Protein AF-0000000083321671 (afdb_homodimer)

Solvent-accessible surface area (backbone atoms only — not comparable to full-atom values): 25432 Å² total; per-residue (Å²): 131,77,70,49,72,30,54,60,51,41,52,49,52,50,51,37,56,76,64,61,69,47,64,90,47,33,54,75,53,66,66,59,47,12,61,73,71,69,48,51,63,68,42,40,50,49,27,53,49,52,37,32,65,68,39,46,28,47,57,25,72,97,76,46,41,28,51,31,53,56,49,72,71,56,67,44,32,57,38,80,56,71,73,37,66,36,60,80,61,13,43,64,53,92,95,54,49,78,48,52,43,70,73,45,77,48,77,44,74,52,50,71,66,51,20,62,65,49,70,48,58,87,86,40,46,24,37,43,37,30,35,39,31,21,48,63,90,44,45,40,36,42,36,37,38,38,32,48,33,88,80,47,73,81,71,46,73,74,55,56,45,47,54,60,52,58,48,37,33,74,75,65,72,39,38,37,25,34,36,41,35,37,39,35,40,39,55,42,47,74,66,48,24,66,68,46,70,40,55,73,43,40,30,28,27,34,43,34,38,41,34,18,32,71,54,38,47,56,48,31,44,39,41,35,42,25,34,27,94,71,34,37,42,66,48,58,49,69,62,68,81,123,132,77,70,49,70,30,56,60,50,41,54,50,52,51,51,37,56,76,64,60,68,46,64,89,47,33,54,75,54,65,67,59,46,13,61,73,70,70,46,51,64,66,42,42,49,49,28,52,49,51,37,33,65,70,40,44,30,45,57,26,71,97,77,46,41,29,52,30,55,55,50,73,71,55,68,44,32,56,39,81,58,71,73,40,67,37,60,79,61,13,42,64,54,93,96,53,48,77,48,52,44,70,72,44,77,48,77,42,74,51,50,74,68,51,20,61,63,47,69,48,57,86,85,41,46,22,36,42,38,30,37,38,32,22,50,62,89,43,46,42,36,41,37,38,37,37,32,48,33,89,80,47,73,79,71,45,73,76,56,57,45,47,56,60,54,58,48,36,34,74,75,65,73,40,37,38,25,34,36,42,34,38,38,36,39,40,55,43,48,73,64,47,24,66,68,46,69,40,56,74,42,41,29,26,27,34,43,35,36,40,34,17,32,72,56,38,47,56,49,33,45,37,41,35,44,26,34,26,93,68,35,36,41,66,49,60,50,71,63,68,82,122

pLDDT: mean 91.24, std 9.6, range [34.22, 98.94]

Secondary structure (DSSP, 8-state):
----HHHHHHHHHHHHHHTT-SGGGBPPPHHHHHHHHT--HHHHHHHHHHHHHTTSEEEETTTEEEE-HHHHH---SB---SS---HHHHB--TT--EEEEEEEEEEEE--HHHHHHHT--TT-EEEEEEEEEEETTEEEEEEEEEEETTT-TT--HHHHTS-HHHHHHHHH---EEEEEEEEEEE---HHHHHHHT--TT--EEEEEEEEEETTS-EEEEEEEEEEGGG--EEEEEE----/----HHHHHHHHHHHHHHTT-SGGGBPPPHHHHHHHHT--HHHHHHHHHHHHHTTSEEEETTTEEEE-HHHHH---SB---SS---HHHHB--TT--EEEEEEEEEEEE--HHHHHHHT--TT-EEEEEEEEEEETTEEEEEEEEEEETTT-TT--HHHHTS-HHHHHHHHH---EEEEEEEEEEEPPPHHHHHHHT--TT--EEEEEEEEEETTS-EEEEEEEEEEGGG-EEEEEEE----

Foldseek 3Di:
DCPPLLVVLLVVVLVCVLVVVDPPQFDDALVVSCVVSVHDSVSSVVSLVVCVQVVQWDADPPPHIGGRVCVNVQVAQQQPPDQANFCQPGGDDPPWDKWKDWDDKDKDQDDPVRCVQQVHDNPWIWIWTWMWMDGHNATWKIKIKIFTCVLPVPDDPVCVRDTPQVVCCVPVVKHFHDWDKDKDKDQDDPVCCVRRVDDRRFIWIKIWTWIAIPVGRTGMTMIMTGGPVNDRDDDDDDPPPD/DCPPLLVVLLVVVLVCVLVVVDPPQFDDALVVSCVVSVHDSVSSVVSLVVCVQVVQWDADPPPHIGGRVCVNVFVAQQQPPDQANFCQPGGDDPPWDKWKDWDDKDKDQDDPVRCVQQVHDNPWIWIWTWMWMDGHPATWKIKIKTFTCVLPVPDDPVCVRDTPQVVCCVPVVKHWHDWDKDKDKDQADPVCCVRRVDDRRFIWIKIWTWIAIPVGRTGMTMIMTGGPVNDRDDDDDDPPPD

Structure (mmCIF, N/CA/C/O backbone):
data_AF-0000000083321671-model_v1
#
loop_
_entity.id
_entity.type
_entity.pdbx_description
1 polymer 'GntR family transcriptional regulator'
#
loop_
_atom_site.group_PDB
_atom_site.id
_atom_site.type_symbol
_atom_site.label_atom_id
_atom_site.label_alt_id
_atom_site.label_comp_id
_atom_site.label_asym_id
_atom_site.label_entity_id
_atom_site.label_seq_id
_atom_site.pdbx_PDB_ins_code
_atom_site.Cartn_x
_atom_site.Cartn_y
_atom_site.Cartn_z
_atom_site.occupancy
_atom_site.B_iso_or_equiv
_atom_site.auth_seq_id
_atom_site.auth_comp_id
_atom_site.auth_asym_id
_atom_site.auth_atom_id
_atom_site.pdbx_PDB_model_num
ATOM 1 N N . MET A 1 1 ? 21.922 20.375 -9.547 1 34.25 1 MET A N 1
ATOM 2 C CA . MET A 1 1 ? 22.422 19.984 -10.867 1 34.25 1 MET A CA 1
ATOM 3 C C . MET A 1 1 ? 22.359 18.469 -11.055 1 34.25 1 MET A C 1
ATOM 5 O O . MET A 1 1 ? 22.484 17.984 -12.172 1 34.25 1 MET A O 1
ATOM 9 N N . THR A 1 2 ? 22.906 17.75 -10.039 1 40.88 2 THR A N 1
ATOM 10 C CA . THR A 1 2 ? 23.062 16.297 -10.07 1 40.88 2 THR A CA 1
ATOM 11 C C . THR A 1 2 ? 21.703 15.609 -10.172 1 40.88 2 THR A C 1
ATOM 13 O O . THR A 1 2 ? 21.141 15.172 -9.164 1 40.88 2 THR A O 1
ATOM 16 N N . ASP A 1 3 ? 20.797 16.312 -10.57 1 51.22 3 ASP A N 1
ATOM 17 C CA . ASP A 1 3 ? 19.562 15.602 -10.883 1 51.22 3 ASP A CA 1
ATOM 18 C C . ASP A 1 3 ? 19.844 14.242 -11.523 1 51.22 3 ASP A C 1
ATOM 20 O O . ASP A 1 3 ? 20.453 14.172 -12.594 1 51.22 3 ASP A O 1
ATOM 24 N N . LEU A 1 4 ? 20.031 13.258 -10.664 1 68 4 LEU A N 1
ATOM 25 C CA . LEU A 1 4 ? 20.891 12.094 -10.805 1 68 4 LEU A CA 1
ATOM 26 C C . LEU A 1 4 ? 20.594 11.344 -12.094 1 68 4 LEU A C 1
ATOM 28 O O . LEU A 1 4 ? 19.438 11.234 -12.492 1 68 4 LEU A O 1
ATOM 32 N N . VAL A 1 5 ? 21.531 11.469 -13.031 1 79.56 5 VAL A N 1
ATOM 33 C CA . VAL A 1 5 ? 21.594 10.781 -14.312 1 79.56 5 VAL A CA 1
ATOM 34 C C . VAL A 1 5 ? 20.656 9.578 -14.297 1 79.56 5 VAL A C 1
ATOM 36 O O . VAL A 1 5 ? 19.969 9.297 -15.289 1 79.56 5 VAL A O 1
ATOM 39 N N . TYR A 1 6 ? 20.438 9.156 -13.188 1 85.69 6 TYR A N 1
ATOM 40 C CA . TYR A 1 6 ? 19.609 7.957 -13.125 1 85.69 6 TYR A CA 1
ATOM 41 C C . TYR A 1 6 ? 18.125 8.305 -13.25 1 85.69 6 TYR A C 1
ATOM 43 O O . TYR A 1 6 ? 17.328 7.508 -13.742 1 85.69 6 TYR A O 1
ATOM 51 N N . ARG A 1 7 ? 17.688 9.477 -12.93 1 84.38 7 ARG A N 1
ATOM 52 C CA . ARG A 1 7 ? 16.281 9.867 -13.031 1 84.38 7 ARG A CA 1
ATOM 53 C C . ARG A 1 7 ? 15.859 10.031 -14.484 1 84.38 7 ARG A C 1
ATOM 55 O O . ARG A 1 7 ? 14.75 9.648 -14.859 1 84.38 7 ARG A O 1
ATOM 62 N N . SER A 1 8 ? 16.766 10.672 -15.188 1 87.31 8 SER A N 1
ATOM 63 C CA . SER A 1 8 ? 16.469 10.812 -16.609 1 87.31 8 SER A CA 1
ATOM 64 C C . SER A 1 8 ? 16.375 9.453 -17.297 1 87.31 8 SER A C 1
ATOM 66 O O . SER A 1 8 ? 15.523 9.242 -18.156 1 87.31 8 SER A O 1
ATOM 68 N N . VAL A 1 9 ? 17.25 8.633 -16.953 1 92.56 9 VAL A N 1
ATOM 69 C CA . VAL A 1 9 ? 17.25 7.281 -17.5 1 92.56 9 VAL A CA 1
ATOM 70 C C . VAL A 1 9 ? 15.938 6.582 -17.125 1 92.56 9 VAL A C 1
ATOM 72 O O . VAL A 1 9 ? 15.289 5.984 -17.984 1 92.56 9 VAL A O 1
ATOM 75 N N . MET A 1 10 ? 15.555 6.695 -15.891 1 90.56 10 MET A N 1
ATOM 76 C CA . MET A 1 10 ? 14.32 6.066 -15.422 1 90.56 10 MET A CA 1
ATOM 77 C C . MET A 1 10 ? 13.117 6.57 -16.219 1 90.56 10 MET A C 1
ATOM 79 O O . MET A 1 10 ? 12.266 5.785 -16.625 1 90.56 10 MET A O 1
ATOM 83 N N . ARG A 1 11 ? 13.062 7.848 -16.406 1 88.62 11 ARG A N 1
ATOM 84 C CA . ARG A 1 11 ? 11.945 8.453 -17.141 1 88.62 11 ARG A CA 1
ATOM 85 C C . ARG A 1 11 ? 11.867 7.918 -18.562 1 88.62 11 ARG A C 1
ATOM 87 O O . ARG A 1 11 ? 10.781 7.594 -19.047 1 88.62 11 ARG A O 1
ATOM 94 N N . ASP A 1 12 ? 12.984 7.844 -19.141 1 93.56 12 ASP A N 1
ATOM 95 C CA . ASP A 1 12 ? 13.016 7.359 -20.516 1 93.56 12 ASP A CA 1
ATOM 96 C C . ASP A 1 12 ? 12.617 5.891 -20.594 1 93.56 12 ASP A C 1
ATOM 98 O O . ASP A 1 12 ? 11.844 5.496 -21.469 1 93.56 12 ASP A O 1
ATOM 102 N N . ILE A 1 13 ? 13.086 5.125 -19.781 1 94.19 13 ILE A N 1
ATOM 103 C CA . ILE A 1 13 ? 12.758 3.703 -19.766 1 94.19 13 ILE A CA 1
ATOM 104 C C . ILE A 1 13 ? 11.258 3.521 -19.531 1 94.19 13 ILE A C 1
ATOM 106 O O . ILE A 1 13 ? 10.609 2.723 -20.219 1 94.19 13 ILE A O 1
ATOM 110 N N . LYS A 1 14 ? 10.734 4.277 -18.609 1 90.31 14 LYS A N 1
ATOM 111 C CA . LYS A 1 14 ? 9.305 4.207 -18.328 1 90.31 14 LYS A CA 1
ATOM 112 C C . LYS A 1 14 ? 8.484 4.543 -19.562 1 90.31 14 LYS A C 1
ATOM 114 O O . LYS A 1 14 ? 7.508 3.861 -19.875 1 90.31 14 LYS A O 1
ATOM 119 N N . GLN A 1 15 ? 8.898 5.527 -20.234 1 91.06 15 GLN A N 1
ATOM 120 C CA . GLN A 1 15 ? 8.203 5.93 -21.438 1 91.06 15 GLN A CA 1
ATOM 121 C C . GLN A 1 15 ? 8.273 4.836 -22.5 1 91.06 15 GLN A C 1
ATOM 123 O O . GLN A 1 15 ? 7.277 4.543 -23.172 1 91.06 15 GLN A O 1
ATOM 128 N N . LYS A 1 16 ? 9.375 4.273 -22.641 1 94.44 16 LYS A N 1
ATOM 129 C CA . LYS A 1 16 ? 9.555 3.209 -23.625 1 94.44 16 LYS A CA 1
ATOM 130 C C . LYS A 1 16 ? 8.719 1.983 -23.25 1 94.44 16 LYS A C 1
ATOM 132 O O . LYS A 1 16 ? 8.188 1.301 -24.141 1 94.44 16 LYS A O 1
ATOM 137 N N . ILE A 1 17 ? 8.617 1.73 -22 1 92.69 17 ILE A N 1
ATOM 138 C CA . ILE A 1 17 ? 7.785 0.631 -21.516 1 92.69 17 ILE A CA 1
ATOM 139 C C . ILE A 1 17 ? 6.328 0.902 -21.875 1 92.69 17 ILE A C 1
ATOM 141 O O . ILE A 1 17 ? 5.645 0.033 -22.422 1 92.69 17 ILE A O 1
ATOM 145 N N . LEU A 1 18 ? 5.898 2.098 -21.641 1 87.31 18 LEU A N 1
ATOM 146 C CA . LEU A 1 18 ? 4.508 2.469 -21.891 1 87.31 18 LEU A CA 1
ATOM 147 C C . LEU A 1 18 ? 4.199 2.473 -23.375 1 87.31 18 LEU A C 1
ATOM 149 O O . LEU A 1 18 ? 3.064 2.215 -23.781 1 87.31 18 LEU A O 1
ATOM 153 N N . AS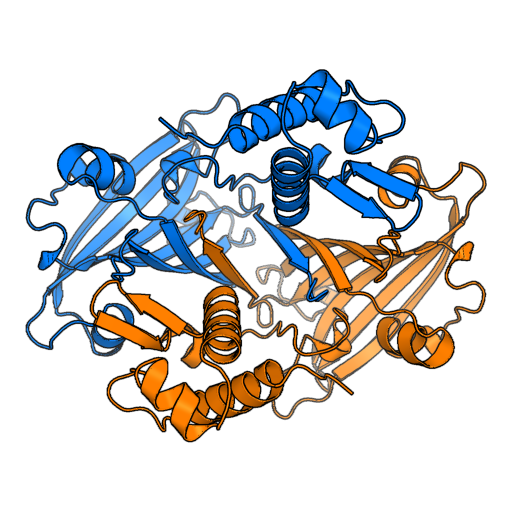N A 1 19 ? 5.258 2.697 -24.125 1 91.31 19 ASN A N 1
ATOM 154 C CA . ASN A 1 19 ? 5.109 2.711 -25.578 1 91.31 19 ASN A CA 1
ATOM 155 C C . ASN A 1 19 ? 5.301 1.319 -26.172 1 91.31 19 ASN A C 1
ATOM 157 O O . ASN A 1 19 ? 5.371 1.167 -27.391 1 91.31 19 ASN A O 1
ATOM 161 N N . ASN A 1 20 ? 5.477 0.385 -25.344 1 90.5 20 ASN A N 1
ATOM 162 C CA . ASN A 1 20 ? 5.648 -0.999 -25.766 1 90.5 20 ASN A CA 1
ATOM 163 C C . ASN A 1 20 ? 6.855 -1.152 -26.688 1 90.5 20 ASN A C 1
ATOM 165 O O . ASN A 1 20 ? 6.773 -1.839 -27.703 1 90.5 20 ASN A O 1
ATOM 169 N N . GLU A 1 21 ? 7.879 -0.542 -26.359 1 93.06 21 GLU A N 1
ATOM 170 C CA . GLU A 1 21 ? 9.055 -0.542 -27.219 1 93.06 21 GLU A CA 1
ATOM 171 C C . GLU A 1 21 ? 9.961 -1.735 -26.922 1 93.06 21 GLU A C 1
ATOM 173 O O . GLU A 1 21 ? 10.914 -1.992 -27.656 1 93.06 21 GLU A O 1
ATOM 178 N N . TYR A 1 22 ? 9.719 -2.432 -25.906 1 93.44 22 TYR A N 1
ATOM 179 C CA . TYR A 1 22 ? 10.523 -3.598 -25.562 1 93.44 22 TYR A CA 1
ATOM 180 C C . TYR A 1 22 ? 9.812 -4.887 -25.953 1 93.44 22 TYR A C 1
ATOM 182 O O . TYR A 1 22 ? 8.625 -5.062 -25.672 1 93.44 22 TYR A O 1
ATOM 190 N N . GLU A 1 23 ? 10.617 -5.742 -26.531 1 89.38 23 GLU A N 1
ATOM 191 C CA . GLU A 1 23 ? 10.055 -7.023 -26.953 1 89.38 23 GLU A CA 1
ATOM 192 C C . GLU A 1 23 ? 9.977 -8.008 -25.797 1 89.38 23 GLU A C 1
ATOM 194 O O . GLU A 1 23 ? 10.844 -8.016 -24.922 1 89.38 23 GLU A O 1
ATOM 199 N N . ASP A 1 24 ? 8.977 -8.789 -25.812 1 87.31 24 ASP A N 1
ATOM 200 C CA . ASP A 1 24 ? 8.797 -9.914 -24.906 1 87.31 24 ASP A CA 1
ATOM 201 C C . ASP A 1 24 ? 8.797 -9.453 -23.453 1 87.31 24 ASP A C 1
ATOM 203 O O . ASP A 1 24 ? 9.273 -10.164 -22.562 1 87.31 24 ASP A O 1
ATOM 207 N N . MET A 1 25 ? 8.406 -8.203 -23.266 1 89.44 25 MET A N 1
ATOM 208 C CA . MET A 1 25 ? 8.32 -7.625 -21.922 1 89.44 25 MET A CA 1
ATOM 209 C C . MET A 1 25 ? 9.664 -7.688 -21.219 1 89.44 25 MET A C 1
ATOM 211 O O . MET A 1 25 ? 9.727 -7.887 -20 1 89.44 25 MET A O 1
ATOM 215 N N . ARG A 1 26 ? 10.688 -7.605 -22.031 1 94.31 26 ARG A N 1
ATOM 216 C CA . ARG A 1 26 ? 12.023 -7.766 -21.469 1 94.31 26 ARG A CA 1
ATOM 217 C C . ARG A 1 26 ? 12.898 -6.562 -21.812 1 94.31 26 ARG A C 1
ATOM 219 O O . ARG A 1 26 ? 12.922 -6.098 -22.953 1 94.31 26 ARG A O 1
ATOM 226 N N . LEU A 1 27 ? 13.555 -6.082 -20.781 1 96.19 27 LEU A N 1
ATOM 227 C CA . LEU A 1 27 ? 14.531 -5.02 -21 1 96.19 27 LEU A CA 1
ATOM 228 C C . LEU A 1 27 ? 15.867 -5.594 -21.453 1 96.19 27 LEU A C 1
ATOM 230 O O . LEU A 1 27 ? 16.219 -6.727 -21.109 1 96.19 27 LEU A O 1
ATOM 234 N N . PRO A 1 28 ? 16.672 -4.781 -22.188 1 96.19 28 PRO A N 1
ATOM 235 C CA . PRO A 1 28 ? 18.062 -5.168 -22.406 1 96.19 28 PRO A CA 1
ATOM 236 C C . PRO A 1 28 ? 18.844 -5.312 -21.109 1 96.19 28 PRO A C 1
ATOM 238 O O . PRO A 1 28 ? 18.406 -4.828 -20.062 1 96.19 28 PRO A O 1
ATOM 241 N N . ASP A 1 29 ? 19.938 -6.023 -21.219 1 94.75 29 ASP A N 1
ATOM 242 C CA . ASP A 1 29 ? 20.75 -6.207 -20.016 1 94.75 29 ASP A CA 1
ATOM 243 C C . ASP A 1 29 ? 21.344 -4.883 -19.547 1 94.75 29 ASP A C 1
ATOM 245 O O . ASP A 1 29 ? 21.422 -3.922 -20.312 1 94.75 29 ASP A O 1
ATOM 249 N N . GLU A 1 30 ? 21.75 -4.875 -18.281 1 94.25 30 GLU A N 1
ATOM 250 C CA . GLU A 1 30 ? 22.203 -3.666 -17.625 1 94.25 30 GLU A CA 1
ATOM 251 C C . GLU A 1 30 ? 23.391 -3.043 -18.359 1 94.25 30 GLU A C 1
ATOM 253 O O . GLU A 1 30 ? 23.469 -1.819 -18.5 1 94.25 30 GLU A O 1
ATOM 258 N N . ARG A 1 31 ? 24.312 -3.875 -18.906 1 94.88 31 ARG A N 1
ATOM 259 C CA . ARG A 1 31 ? 25.469 -3.377 -19.625 1 94.88 31 ARG A CA 1
ATOM 260 C C . ARG A 1 31 ? 25.047 -2.678 -20.922 1 94.88 31 ARG A C 1
ATOM 262 O O . ARG A 1 31 ? 25.516 -1.571 -21.203 1 94.88 31 ARG A O 1
ATOM 269 N N . SER A 1 32 ? 24.219 -3.342 -21.625 1 96.69 32 SER A N 1
ATOM 270 C CA . SER A 1 32 ? 23.719 -2.768 -22.875 1 96.69 32 SER A CA 1
ATOM 271 C C . SER A 1 32 ? 23 -1.448 -22.625 1 96.69 32 SER A C 1
ATOM 273 O O . SER A 1 32 ? 23.172 -0.489 -23.375 1 96.69 32 SER A O 1
ATOM 275 N N . LEU A 1 33 ? 22.219 -1.36 -21.578 1 96.38 33 LEU A N 1
ATOM 276 C CA . LEU A 1 33 ? 21.484 -0.146 -21.25 1 96.38 33 LEU A CA 1
ATOM 277 C C . LEU A 1 33 ? 22.438 0.971 -20.844 1 96.38 33 LEU A C 1
ATOM 279 O O . LEU A 1 33 ? 22.25 2.127 -21.219 1 96.38 33 LEU A O 1
ATOM 283 N N . SER A 1 34 ? 23.391 0.578 -20.047 1 96.06 34 SER A N 1
ATOM 284 C CA . SER A 1 34 ? 24.391 1.552 -19.656 1 96.06 34 SER A CA 1
ATOM 285 C C . SER A 1 34 ? 25.062 2.178 -20.875 1 96.06 34 SER A C 1
ATOM 287 O O . SER A 1 34 ? 25.25 3.396 -20.922 1 96.06 34 SER A O 1
ATOM 289 N N . ASP A 1 35 ? 25.438 1.35 -21.797 1 96.5 35 ASP A N 1
ATOM 290 C CA . ASP A 1 35 ? 26.078 1.813 -23.016 1 96.5 35 ASP A CA 1
ATOM 291 C C . ASP A 1 35 ? 25.141 2.711 -23.828 1 96.5 35 ASP A C 1
ATOM 293 O O . ASP A 1 35 ? 25.547 3.766 -24.312 1 96.5 35 ASP A O 1
ATOM 297 N N . TYR A 1 36 ? 24.016 2.316 -23.906 1 95.56 36 TYR A N 1
ATOM 298 C CA . TYR A 1 36 ? 23.031 3.035 -24.703 1 95.56 36 TYR A CA 1
ATOM 299 C C . TYR A 1 36 ? 22.797 4.434 -24.141 1 95.56 36 TYR A C 1
ATOM 301 O O . TYR A 1 36 ? 22.734 5.41 -24.891 1 95.56 36 TYR A O 1
ATOM 309 N N . TYR A 1 37 ? 22.656 4.527 -22.875 1 95.38 37 TYR A N 1
ATOM 310 C CA . TYR A 1 37 ? 22.328 5.793 -22.25 1 95.38 37 TYR A CA 1
ATOM 311 C C . TYR A 1 37 ? 23.578 6.574 -21.891 1 95.38 37 TYR A C 1
ATOM 313 O O . TYR A 1 37 ? 23.5 7.703 -21.391 1 95.38 37 TYR A O 1
ATOM 321 N N . HIS A 1 38 ? 24.641 5.953 -21.984 1 95.12 38 HIS A N 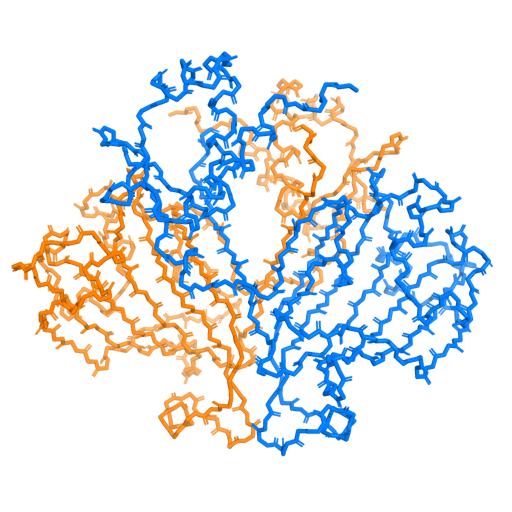1
ATOM 322 C CA . HIS A 1 38 ? 25.938 6.574 -21.688 1 95.12 38 HIS A CA 1
ATOM 323 C C . HIS A 1 38 ? 26.016 6.98 -20.219 1 95.12 38 HIS A C 1
ATOM 325 O O . HIS A 1 38 ? 26.359 8.125 -19.906 1 95.12 38 HIS A O 1
ATOM 331 N N . VAL A 1 39 ? 25.672 5.973 -19.422 1 95.06 39 VAL A N 1
ATOM 332 C CA . VAL A 1 39 ? 25.797 6.16 -17.969 1 95.06 39 VAL A CA 1
ATOM 333 C C . VAL A 1 39 ? 26.609 5.012 -17.375 1 95.06 39 VAL A C 1
ATOM 335 O O . VAL A 1 39 ? 26.797 3.979 -18.016 1 95.06 39 VAL A O 1
ATOM 338 N N . SER A 1 40 ? 27.078 5.234 -16.141 1 93.75 40 SER A N 1
ATOM 339 C CA . SER A 1 40 ? 27.844 4.195 -15.453 1 93.75 40 SER A CA 1
ATOM 340 C C . SER A 1 40 ? 26.969 2.998 -15.109 1 93.75 40 SER A C 1
ATOM 342 O O . SER A 1 40 ? 25.734 3.121 -15.039 1 93.75 40 SER A O 1
ATOM 344 N N . ARG A 1 41 ? 27.641 1.886 -14.938 1 92.75 41 ARG A N 1
ATOM 345 C CA . ARG A 1 41 ? 26.922 0.688 -14.516 1 92.75 41 ARG A CA 1
ATOM 346 C C . ARG A 1 41 ? 26.25 0.904 -13.164 1 92.75 41 ARG A C 1
ATOM 348 O O . ARG A 1 41 ? 25.156 0.388 -12.93 1 92.75 41 ARG A O 1
ATOM 355 N N . SER A 1 42 ? 26.906 1.675 -12.367 1 92.38 42 SER A N 1
ATOM 356 C CA . SER A 1 42 ? 26.344 1.937 -11.047 1 92.38 42 SER A CA 1
ATOM 357 C C . SER A 1 42 ? 25.078 2.771 -11.141 1 92.38 42 SER A C 1
ATOM 359 O O . SER A 1 42 ? 24.109 2.514 -10.43 1 92.38 42 SER A O 1
ATOM 361 N N . SER A 1 43 ? 25.078 3.734 -11.961 1 91.62 43 SER A N 1
ATOM 362 C CA . SER A 1 43 ? 23.891 4.57 -12.18 1 91.62 43 SER A CA 1
ATOM 363 C C . SER A 1 43 ? 22.75 3.766 -12.789 1 91.62 43 SER A C 1
ATOM 365 O O . SER A 1 43 ? 21.594 3.936 -12.398 1 91.62 43 SER A O 1
ATOM 367 N N . MET A 1 44 ? 23.094 2.916 -13.727 1 94.31 44 MET A N 1
ATOM 368 C CA . MET A 1 44 ? 22.078 2.082 -14.359 1 94.31 44 MET A CA 1
ATOM 369 C C . MET A 1 44 ? 21.484 1.1 -13.359 1 94.31 44 MET A C 1
ATOM 371 O O . MET A 1 44 ? 20.266 0.907 -13.328 1 94.31 44 MET A O 1
ATOM 375 N N . LYS A 1 45 ? 22.359 0.564 -12.578 1 91.5 45 LYS A N 1
ATOM 376 C CA . LYS A 1 45 ? 21.906 -0.34 -11.531 1 91.5 45 LYS A CA 1
ATOM 377 C C . LYS A 1 45 ? 20.938 0.365 -10.578 1 91.5 45 LYS A C 1
ATOM 379 O O . LYS A 1 45 ? 19.906 -0.199 -10.203 1 91.5 45 LYS A O 1
ATOM 384 N N . ARG A 1 46 ? 21.234 1.509 -10.258 1 87.62 46 ARG A N 1
ATOM 385 C CA . ARG A 1 46 ? 20.375 2.299 -9.383 1 87.62 46 ARG A CA 1
ATOM 386 C C . ARG A 1 46 ? 19.031 2.58 -10.047 1 87.62 46 ARG A C 1
ATOM 388 O O . ARG A 1 46 ? 17.984 2.428 -9.422 1 87.62 46 ARG A O 1
ATOM 395 N N . ALA A 1 47 ? 19.078 2.967 -11.25 1 90.62 47 ALA A N 1
ATOM 396 C CA . ALA A 1 47 ? 17.859 3.26 -11.992 1 90.62 47 ALA A CA 1
ATOM 397 C C . ALA A 1 47 ? 16.953 2.031 -12.07 1 90.62 47 ALA A C 1
ATOM 399 O O . ALA A 1 47 ? 15.766 2.113 -11.773 1 90.62 47 ALA A O 1
ATOM 400 N N . LEU A 1 48 ? 17.578 0.929 -12.422 1 90.81 48 LEU A N 1
ATOM 401 C CA . LEU A 1 48 ? 16.812 -0.306 -12.555 1 90.81 48 LEU A CA 1
ATOM 402 C C . LEU A 1 48 ? 16.297 -0.77 -11.188 1 90.81 48 LEU A C 1
ATOM 404 O O . LEU A 1 48 ? 15.195 -1.314 -11.094 1 90.81 48 LEU A O 1
ATOM 408 N N . GLY A 1 49 ? 17.125 -0.578 -10.203 1 85.38 49 GLY A N 1
ATOM 409 C CA . GLY A 1 49 ? 16.703 -0.897 -8.852 1 85.38 49 GLY A CA 1
ATOM 410 C C . GLY A 1 49 ? 15.484 -0.108 -8.398 1 85.38 49 GLY A C 1
ATOM 411 O O . GLY A 1 49 ? 14.562 -0.667 -7.805 1 85.38 49 GLY A O 1
ATOM 412 N N . LEU A 1 50 ? 15.469 1.144 -8.711 1 81.56 50 LEU A N 1
ATOM 413 C CA . LEU A 1 50 ? 14.344 2.006 -8.352 1 81.56 50 LEU A CA 1
ATOM 414 C C . LEU A 1 50 ? 13.094 1.623 -9.133 1 81.56 50 LEU A C 1
ATOM 416 O O . LEU A 1 50 ? 11.992 1.611 -8.586 1 81.56 50 LEU A O 1
ATOM 420 N N . LEU A 1 51 ? 13.258 1.301 -10.375 1 87 51 LEU A N 1
ATOM 421 C CA . LEU A 1 51 ? 12.133 0.836 -11.18 1 87 51 LEU A CA 1
ATOM 422 C C . LEU A 1 51 ? 11.539 -0.446 -10.594 1 87 51 LEU A C 1
ATOM 424 O O . LEU A 1 51 ? 10.32 -0.63 -10.602 1 87 51 LEU A O 1
ATOM 428 N N . ALA A 1 52 ? 12.445 -1.246 -10.117 1 84.44 52 ALA A N 1
ATOM 429 C CA . ALA A 1 52 ? 12 -2.494 -9.5 1 84.44 52 ALA A CA 1
ATOM 430 C C . ALA A 1 52 ? 11.266 -2.227 -8.195 1 84.44 52 ALA A C 1
ATOM 432 O O . ALA A 1 52 ? 10.234 -2.846 -7.914 1 84.44 52 ALA A O 1
ATOM 433 N N . GLN A 1 53 ? 11.75 -1.304 -7.461 1 75.56 53 GLN A N 1
ATOM 434 C CA . GLN A 1 53 ? 11.141 -0.938 -6.188 1 75.56 53 GLN A CA 1
ATOM 435 C C . GLN A 1 53 ? 9.742 -0.365 -6.391 1 75.56 53 GLN A C 1
ATOM 437 O O . GLN A 1 53 ? 8.867 -0.521 -5.535 1 75.56 53 GLN A O 1
ATOM 442 N N . GLN A 1 54 ? 9.57 0.172 -7.543 1 76.69 54 GLN A N 1
ATOM 443 C CA . GLN A 1 54 ? 8.281 0.767 -7.863 1 76.69 54 GLN A CA 1
ATOM 444 C C . GLN A 1 54 ? 7.359 -0.248 -8.539 1 76.69 54 GLN A C 1
ATOM 446 O O . GLN A 1 54 ? 6.227 0.077 -8.898 1 76.69 54 GLN A O 1
ATOM 451 N N . GLY A 1 55 ? 7.906 -1.428 -8.734 1 81.56 55 GLY A N 1
ATOM 452 C CA . GLY A 1 55 ? 7.102 -2.496 -9.305 1 81.56 55 GLY A CA 1
ATOM 453 C C . GLY A 1 55 ? 6.957 -2.393 -10.812 1 81.56 55 GLY A C 1
ATOM 454 O O . GLY A 1 55 ? 6.102 -3.053 -11.406 1 81.56 55 GLY A O 1
ATOM 455 N N . ILE A 1 56 ? 7.719 -1.58 -11.414 1 86.12 56 ILE A N 1
ATOM 456 C CA . ILE A 1 56 ? 7.621 -1.375 -12.859 1 86.12 56 ILE A CA 1
ATOM 457 C C . ILE A 1 56 ? 8.281 -2.541 -13.594 1 86.12 56 ILE A C 1
ATOM 459 O O . ILE A 1 56 ? 7.77 -3.012 -14.609 1 86.12 56 ILE A O 1
ATOM 463 N N . VAL A 1 57 ? 9.406 -2.986 -13.023 1 90.81 57 VAL A N 1
ATOM 464 C CA . VAL A 1 57 ? 10.109 -4.141 -13.562 1 90.81 57 VAL A CA 1
ATOM 465 C C . VAL A 1 57 ? 10.445 -5.125 -12.445 1 90.81 57 VAL A C 1
ATOM 467 O O . VAL A 1 57 ? 10.289 -4.801 -11.266 1 90.81 57 VAL A O 1
ATOM 470 N N . PHE A 1 58 ? 10.727 -6.277 -12.797 1 88.25 58 PHE A N 1
ATOM 471 C CA . PHE A 1 58 ? 11.273 -7.238 -11.852 1 88.25 58 PHE A CA 1
ATOM 472 C C . PHE A 1 58 ? 12.453 -7.992 -12.453 1 88.25 58 PHE A C 1
ATOM 474 O O . PHE A 1 58 ? 12.492 -8.211 -13.672 1 88.25 58 PHE A O 1
ATOM 481 N N . LYS A 1 59 ? 13.375 -8.359 -11.602 1 88.56 59 LYS A N 1
ATOM 482 C CA . LYS A 1 59 ? 14.562 -9.109 -12.016 1 88.56 59 LYS A CA 1
ATOM 483 C C . LYS A 1 59 ? 14.414 -10.594 -11.695 1 88.56 59 LYS A C 1
ATOM 485 O O . LYS A 1 59 ? 13.992 -10.953 -10.594 1 88.56 59 LYS A O 1
ATOM 490 N N . LYS A 1 60 ? 14.656 -11.359 -12.672 1 87.62 60 LYS A N 1
ATOM 491 C CA . LYS A 1 60 ? 14.742 -12.805 -12.484 1 87.62 60 LYS A CA 1
ATOM 492 C C . LYS A 1 60 ? 16.188 -13.289 -12.578 1 87.62 60 LYS A C 1
ATOM 494 O O . LYS A 1 60 ? 16.828 -13.133 -13.617 1 87.62 60 LYS A O 1
ATOM 499 N N . ARG A 1 61 ? 16.562 -13.867 -11.508 1 86.62 61 ARG A N 1
ATOM 500 C CA . ARG A 1 61 ? 17.953 -14.273 -11.422 1 86.62 61 ARG A CA 1
ATOM 501 C C . ARG A 1 61 ? 18.344 -15.172 -12.594 1 86.62 61 ARG A C 1
ATOM 503 O O . ARG A 1 61 ? 17.656 -16.156 -12.875 1 86.62 61 ARG A O 1
ATOM 510 N N . GLY A 1 62 ? 19.406 -14.773 -13.18 1 86.56 62 GLY A N 1
ATOM 511 C CA . GLY A 1 62 ? 19.953 -15.555 -14.266 1 86.56 62 GLY A CA 1
ATOM 512 C C . GLY A 1 62 ? 19.188 -15.391 -15.57 1 86.56 62 GLY A C 1
ATOM 513 O O . GLY A 1 62 ? 19.578 -15.961 -16.594 1 86.56 62 GLY A O 1
ATOM 514 N N . SER A 1 63 ? 18.156 -14.602 -15.633 1 89.25 63 SER A N 1
ATOM 515 C CA . SER A 1 63 ? 17.312 -14.477 -16.828 1 89.25 63 SER A CA 1
ATOM 516 C C . SER A 1 63 ? 17.281 -13.039 -17.328 1 89.25 63 SER A C 1
ATOM 518 O O . SER A 1 63 ? 17.406 -12.797 -18.531 1 89.25 63 SER A O 1
ATOM 520 N N . GLY A 1 64 ? 17.125 -12.086 -16.375 1 91.69 64 GLY A N 1
ATOM 521 C CA . GLY A 1 64 ? 17.109 -10.703 -16.797 1 91.69 64 GLY A CA 1
ATOM 522 C C . GLY A 1 64 ? 16.062 -9.859 -16.094 1 91.69 64 GLY A C 1
ATOM 523 O O . GLY A 1 64 ? 15.602 -10.219 -15.016 1 91.69 64 GLY A O 1
ATOM 524 N N . THR A 1 65 ? 15.852 -8.672 -16.672 1 93.38 65 THR A N 1
ATOM 525 C CA . THR A 1 65 ? 14.883 -7.715 -16.141 1 93.38 65 THR A CA 1
ATOM 526 C C . THR A 1 65 ? 13.641 -7.66 -17.016 1 93.38 65 THR A C 1
ATOM 528 O O . THR A 1 65 ? 13.734 -7.473 -18.234 1 93.38 65 THR A O 1
ATOM 531 N N . PHE A 1 66 ? 12.516 -7.844 -16.422 1 93.69 66 PHE A N 1
ATOM 532 C CA . PHE A 1 66 ? 11.266 -7.934 -17.172 1 93.69 66 PHE A CA 1
ATOM 533 C C . PHE A 1 66 ? 10.297 -6.84 -16.734 1 93.69 66 PHE A C 1
ATOM 535 O O . PHE A 1 66 ? 10.344 -6.391 -15.578 1 93.69 66 PHE A O 1
ATOM 542 N N . ILE A 1 67 ? 9.414 -6.496 -17.641 1 92.56 67 ILE A N 1
ATOM 543 C CA . ILE A 1 67 ? 8.367 -5.516 -17.359 1 92.56 67 ILE A CA 1
ATOM 544 C C . ILE A 1 67 ? 7.227 -6.184 -16.594 1 92.56 67 ILE A C 1
ATOM 546 O O . ILE A 1 67 ? 6.789 -7.277 -16.969 1 92.56 67 ILE A O 1
ATOM 550 N N . ASN A 1 68 ? 6.855 -5.555 -15.57 1 87.88 68 ASN A N 1
ATOM 551 C CA . ASN A 1 68 ? 5.703 -6.043 -14.82 1 87.88 68 ASN A CA 1
ATOM 552 C C . ASN A 1 68 ? 4.402 -5.82 -15.586 1 87.88 68 ASN A C 1
ATOM 554 O O . ASN A 1 68 ? 3.99 -4.676 -15.797 1 87.88 68 ASN A O 1
ATOM 558 N N . PRO A 1 69 ? 3.771 -6.848 -15.953 1 86.19 69 PRO A N 1
ATOM 559 C CA . PRO A 1 69 ? 2.545 -6.68 -16.734 1 86.19 69 PRO A CA 1
ATOM 560 C C . PRO A 1 69 ? 1.472 -5.891 -15.984 1 86.19 69 PRO A C 1
ATOM 562 O O . PRO A 1 69 ? 0.674 -5.184 -16.609 1 86.19 69 PRO A O 1
ATOM 565 N N . LEU A 1 70 ? 1.472 -6.043 -14.742 1 83.31 70 LEU A N 1
ATOM 566 C CA . LEU A 1 70 ? 0.445 -5.355 -13.969 1 83.31 70 LEU A CA 1
ATOM 567 C C . LEU A 1 70 ? 0.679 -3.85 -13.969 1 83.31 70 LEU A C 1
ATOM 569 O O . LEU A 1 70 ? -0.267 -3.07 -13.836 1 83.31 70 LEU A O 1
ATOM 573 N N . TYR A 1 71 ? 1.881 -3.461 -14.008 1 82.12 71 TYR A N 1
ATOM 574 C CA . TYR A 1 71 ? 2.18 -2.041 -14.156 1 82.12 71 TYR A CA 1
ATOM 575 C C . TYR A 1 71 ? 1.534 -1.478 -15.414 1 82.12 71 TYR A C 1
ATOM 577 O O . TYR A 1 71 ? 0.989 -0.371 -15.398 1 82.12 71 TYR A O 1
ATOM 585 N N . LEU A 1 72 ? 1.492 -2.25 -16.422 1 81.44 72 LEU A N 1
ATOM 586 C CA . LEU A 1 72 ? 0.924 -1.829 -17.703 1 81.44 72 LEU A CA 1
ATOM 587 C C . LEU A 1 72 ? -0.601 -1.84 -17.641 1 81.44 72 LEU A C 1
ATOM 589 O O . LEU A 1 72 ? -1.252 -0.959 -18.203 1 81.44 72 LEU A O 1
ATOM 593 N N . LYS A 1 73 ? -1.108 -2.797 -16.969 1 81.5 73 LYS A N 1
ATOM 594 C CA . LYS A 1 73 ? -2.551 -3.027 -16.969 1 81.5 73 LYS A CA 1
ATOM 595 C C . LYS A 1 73 ? -3.252 -2.158 -15.938 1 81.5 73 LYS A C 1
ATOM 597 O O . LYS A 1 73 ? -4.395 -1.743 -16.141 1 81.5 73 LYS A O 1
ATOM 602 N N . ASN A 1 74 ? -2.6 -2.094 -14.781 1 73.56 74 ASN A N 1
ATOM 603 C CA . ASN A 1 74 ? -3.271 -1.495 -13.633 1 73.56 74 ASN A CA 1
ATOM 604 C C . ASN A 1 74 ? -2.656 -0.148 -13.266 1 73.56 74 ASN A C 1
ATOM 606 O O . ASN A 1 74 ? -2.109 0.011 -12.172 1 73.56 74 ASN A O 1
ATOM 610 N N . GLN A 1 75 ? -2.914 0.719 -14.219 1 72.31 75 GLN A N 1
ATOM 611 C CA . GLN A 1 75 ? -2.348 2.027 -13.914 1 72.31 75 GLN A CA 1
ATOM 612 C C . GLN A 1 75 ? -3.033 2.652 -12.703 1 72.31 75 GLN A C 1
ATOM 614 O O . GLN A 1 75 ? -4.223 2.975 -12.75 1 72.31 75 GLN A O 1
ATOM 619 N N . ALA A 1 76 ? -2.314 2.713 -11.594 1 74.88 76 ALA A N 1
ATOM 620 C CA . ALA A 1 76 ? -2.787 3.311 -10.344 1 74.88 76 ALA A CA 1
ATOM 621 C C . ALA A 1 76 ? -3.348 4.711 -10.586 1 74.88 76 ALA A C 1
ATOM 623 O O . ALA A 1 76 ? -2.887 5.426 -11.477 1 74.88 76 ALA A O 1
ATOM 624 N N . LEU A 1 77 ? -4.379 4.949 -9.828 1 85.31 77 LEU A N 1
ATOM 625 C CA . LEU A 1 77 ? -4.859 6.324 -9.859 1 85.31 77 LEU A CA 1
ATOM 626 C C . LEU A 1 77 ? -4.02 7.219 -8.953 1 85.31 77 LEU A C 1
ATOM 628 O O . LEU A 1 77 ? -3.982 8.438 -9.141 1 85.31 77 LEU A O 1
ATOM 632 N N . PHE A 1 78 ? -3.492 6.566 -7.953 1 82.44 78 PHE A N 1
ATOM 633 C CA . PHE A 1 78 ? -2.545 7.254 -7.082 1 82.44 78 PHE A CA 1
ATOM 634 C C . PHE A 1 78 ? -1.113 7.027 -7.555 1 82.44 78 PHE A C 1
ATOM 636 O O . PHE A 1 78 ? -0.547 5.953 -7.344 1 82.44 78 PHE A O 1
ATOM 643 N N . LYS A 1 79 ? -0.581 8.008 -8.258 1 76.88 79 LYS A N 1
ATOM 644 C CA . LYS A 1 79 ? 0.772 7.938 -8.805 1 76.88 79 LYS A CA 1
ATOM 645 C C . LYS A 1 79 ? 1.696 8.938 -8.109 1 76.88 79 LYS A C 1
ATOM 647 O O . LYS A 1 79 ? 1.369 10.117 -7.996 1 76.88 79 LYS A O 1
ATOM 652 N N . TYR A 1 80 ? 2.506 8.547 -7.367 1 73.44 80 TYR A N 1
ATOM 653 C CA . TYR A 1 80 ? 3.396 9.43 -6.621 1 73.44 80 TYR A CA 1
ATOM 654 C C . TYR A 1 80 ? 4.598 9.836 -7.465 1 73.44 80 TYR A C 1
ATOM 656 O O . TYR A 1 80 ? 5.707 9.336 -7.254 1 73.44 80 TYR A O 1
ATOM 664 N N . GLU A 1 81 ? 4.148 10.625 -8.531 1 64.94 81 GLU A N 1
ATOM 665 C CA . GLU A 1 81 ? 5.156 11.156 -9.438 1 64.94 81 GLU A CA 1
ATOM 666 C C . GLU A 1 81 ? 5.461 12.617 -9.133 1 64.94 81 GLU A C 1
ATOM 668 O O . GLU A 1 81 ? 4.586 13.359 -8.68 1 64.94 81 GLU A O 1
ATOM 673 N N . GLY A 1 82 ? 6.641 12.922 -8.477 1 66.31 82 GLY A N 1
ATOM 674 C CA . GLY A 1 82 ? 7 14.312 -8.227 1 66.31 82 GLY A CA 1
ATOM 675 C C . GLY A 1 82 ? 7.746 14.508 -6.918 1 66.31 82 GLY A C 1
ATOM 676 O O . GLY A 1 82 ? 8.32 13.555 -6.379 1 66.31 82 GLY A O 1
ATOM 677 N N . SER A 1 83 ? 7.562 15.836 -6.566 1 75.5 83 SER A N 1
ATOM 678 C CA . SER A 1 83 ? 8.336 16.203 -5.383 1 75.5 83 SER A CA 1
ATOM 679 C C . SER A 1 83 ? 7.465 16.188 -4.129 1 75.5 83 SER A C 1
ATOM 681 O O . SER A 1 83 ? 7.98 16.281 -3.012 1 75.5 83 SER A O 1
ATOM 683 N N . ASN A 1 84 ? 6.098 16.062 -4.367 1 85.5 84 ASN A N 1
ATOM 684 C CA . ASN A 1 84 ? 5.168 16.062 -3.244 1 85.5 84 ASN A CA 1
ATOM 685 C C . ASN A 1 84 ? 4.195 14.891 -3.328 1 85.5 84 ASN A C 1
ATOM 687 O O . ASN A 1 84 ? 3.852 14.438 -4.422 1 85.5 84 ASN A O 1
ATOM 691 N N . LEU A 1 85 ? 3.68 14.547 -2.178 1 88.31 85 LEU A N 1
ATOM 692 C CA . LEU A 1 85 ? 2.76 13.422 -2.076 1 88.31 85 LEU A CA 1
ATOM 693 C C . LEU A 1 85 ? 1.311 13.898 -2.113 1 88.31 85 LEU A C 1
ATOM 695 O O . LEU A 1 85 ? 0.388 13.109 -1.897 1 88.31 85 LEU A O 1
ATOM 699 N N . GLY A 1 86 ? 1.103 15.102 -2.404 1 90.56 86 GLY A N 1
ATOM 700 C CA . GLY A 1 86 ? -0.258 15.609 -2.363 1 90.56 86 GLY A CA 1
ATOM 701 C C . GLY A 1 86 ? -1.158 15 -3.42 1 90.56 86 GLY A C 1
ATOM 702 O O . GLY A 1 86 ? -0.686 14.578 -4.477 1 90.56 86 GLY A O 1
ATOM 703 N N . ILE A 1 87 ? -2.455 15.008 -3.152 1 91.31 87 ILE A N 1
ATOM 704 C CA . ILE A 1 87 ? -3.459 14.43 -4.039 1 91.31 87 ILE A CA 1
ATOM 705 C C . ILE A 1 87 ? -3.416 15.125 -5.395 1 91.31 87 ILE A C 1
ATOM 707 O O . ILE A 1 87 ? -3.508 14.469 -6.438 1 91.31 87 ILE A O 1
ATOM 711 N N . THR A 1 88 ? -3.236 16.391 -5.371 1 91.25 88 THR A N 1
ATOM 712 C CA . THR A 1 88 ? -3.238 17.172 -6.605 1 91.25 88 THR A CA 1
ATOM 713 C C . THR A 1 88 ? -2.213 16.625 -7.594 1 91.25 88 THR A C 1
ATOM 715 O O . THR A 1 88 ? -2.504 16.484 -8.781 1 91.25 88 THR A O 1
ATOM 718 N N . ASP A 1 89 ? -1.092 16.25 -7.09 1 86.94 89 ASP A N 1
ATOM 719 C CA . ASP A 1 89 ? -0.012 15.805 -7.965 1 86.94 89 ASP A CA 1
ATOM 720 C C . ASP A 1 89 ? -0.025 14.289 -8.125 1 86.94 89 ASP A C 1
ATOM 722 O O . ASP A 1 89 ? 0.546 13.75 -9.078 1 86.94 89 ASP A O 1
ATOM 726 N N . SER A 1 90 ? -0.637 13.602 -7.238 1 87.75 90 SER A N 1
ATOM 727 C CA . SER A 1 90 ? -0.448 12.156 -7.164 1 87.75 90 SER A CA 1
ATOM 728 C C . SER A 1 90 ? -1.657 11.406 -7.715 1 87.75 90 SER A C 1
ATOM 730 O O . SER A 1 90 ? -1.573 10.219 -8.016 1 87.75 90 SER A O 1
ATOM 732 N N . PHE A 1 91 ? -2.756 12.117 -7.793 1 89.88 91 PHE A N 1
ATOM 733 C CA . PHE A 1 91 ? -3.971 11.477 -8.289 1 89.88 91 PHE A CA 1
ATOM 734 C C . PHE A 1 91 ? -4.402 12.086 -9.617 1 89.88 91 PHE A C 1
ATOM 736 O O . PHE A 1 91 ? -4.59 13.305 -9.711 1 89.88 91 PHE A O 1
ATOM 743 N N . SER A 1 92 ? -4.555 11.266 -10.594 1 85.81 92 SER A N 1
ATOM 744 C CA . SER A 1 92 ? -4.984 11.812 -11.875 1 85.81 92 SER A CA 1
ATOM 745 C C . SER A 1 92 ? -5.75 10.773 -12.688 1 85.81 92 SER A C 1
ATOM 747 O O . SER A 1 92 ? -5.488 9.57 -12.578 1 85.81 92 SER A O 1
ATOM 749 N N . VAL A 1 93 ? -6.695 11.25 -13.344 1 86.62 93 VAL A N 1
ATOM 750 C CA . VAL A 1 93 ? -7.426 10.516 -14.375 1 86.62 93 VAL A CA 1
ATOM 751 C C . VAL A 1 93 ? -7.281 11.234 -15.719 1 86.62 93 VAL A C 1
ATOM 753 O O . VAL A 1 93 ? -7.598 12.422 -15.828 1 86.62 93 VAL A O 1
ATOM 756 N N . PRO A 1 94 ? -6.754 10.523 -16.75 1 84.75 94 PRO A N 1
ATOM 757 C CA . PRO A 1 94 ? -6.535 11.172 -18.031 1 84.75 94 PRO A CA 1
ATOM 758 C C . PRO A 1 94 ? -7.789 11.859 -18.578 1 84.75 94 PRO A C 1
ATOM 760 O O . PRO A 1 94 ? -8.875 11.289 -18.531 1 84.75 94 PRO A O 1
ATOM 763 N N . GLY A 1 95 ? -7.578 13.062 -19.016 1 90.44 95 GLY A N 1
ATOM 764 C CA . GLY A 1 95 ? -8.641 13.836 -19.641 1 90.44 95 GLY A CA 1
ATOM 765 C C . GLY A 1 95 ? -9.562 14.508 -18.641 1 90.44 95 GLY A C 1
ATOM 766 O O . GLY A 1 95 ? -10.516 15.18 -19.031 1 90.44 95 GLY A O 1
ATOM 767 N N . LYS A 1 96 ? -9.344 14.336 -17.422 1 93.69 96 LYS A N 1
ATOM 768 C CA . LYS A 1 96 ? -10.188 14.953 -16.391 1 93.69 96 LYS A CA 1
ATOM 769 C C . LYS A 1 96 ? -9.438 16.047 -15.641 1 93.69 96 LYS A C 1
ATOM 771 O O . LYS A 1 96 ? -8.227 15.945 -15.445 1 93.69 96 LYS A O 1
ATOM 776 N N . LYS A 1 97 ? -10.203 16.969 -15.219 1 94.88 97 LYS A N 1
ATOM 777 C CA . LYS A 1 97 ? -9.625 18.078 -14.461 1 94.88 97 LYS A CA 1
ATOM 778 C C . LYS A 1 97 ? -9.992 17.984 -12.977 1 94.88 97 LYS A C 1
ATOM 780 O O . LYS A 1 97 ? -11.164 17.828 -12.633 1 94.88 97 LYS A O 1
ATOM 785 N N . GLN A 1 98 ? -9.031 18.172 -12.148 1 95.5 98 GLN A N 1
ATOM 786 C CA . GLN A 1 98 ? -9.25 18.141 -10.711 1 95.5 98 GLN A CA 1
ATOM 787 C C . GLN A 1 98 ? -9.609 19.516 -10.164 1 95.5 98 GLN A C 1
ATOM 789 O O . GLN A 1 98 ? -9.062 20.531 -10.617 1 95.5 98 GLN A O 1
ATOM 794 N N . SER A 1 99 ? -10.5 19.531 -9.227 1 97.12 99 SER A N 1
ATOM 795 C CA . SER A 1 99 ? -10.836 20.766 -8.516 1 97.12 99 SER A CA 1
ATOM 796 C C . SER A 1 99 ? -11.156 20.5 -7.051 1 97.12 99 SER A C 1
ATOM 798 O O . SER A 1 99 ? -11.32 19.344 -6.648 1 97.12 99 SER A O 1
ATOM 800 N N . ILE A 1 100 ? -11.172 21.562 -6.25 1 98.06 100 ILE A N 1
ATOM 801 C CA . ILE A 1 100 ? -11.375 21.453 -4.809 1 98.06 100 ILE A CA 1
ATOM 802 C C . ILE A 1 100 ? -12.508 22.375 -4.367 1 98.06 100 ILE A C 1
ATOM 804 O O . ILE A 1 100 ? -12.57 23.531 -4.793 1 98.06 100 ILE A O 1
ATOM 808 N N . GLU A 1 101 ? -13.391 21.891 -3.607 1 98.25 101 GLU A N 1
ATOM 809 C CA . GLU A 1 101 ? -14.391 22.672 -2.879 1 98.25 101 GLU A CA 1
ATOM 810 C C . GLU A 1 101 ? -14.141 22.625 -1.375 1 98.25 101 GLU A C 1
ATOM 812 O O . GLU A 1 101 ? -14.125 21.547 -0.781 1 98.25 101 GLU A O 1
ATOM 817 N N . LEU A 1 102 ? -13.906 23.781 -0.753 1 98.62 102 LEU A N 1
ATOM 818 C CA . LEU A 1 102 ? -13.7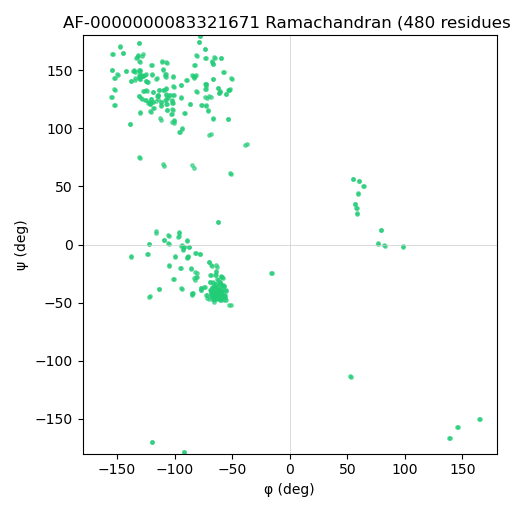42 23.844 0.695 1 98.62 102 LEU A CA 1
ATOM 819 C C . LEU A 1 102 ? -15.086 23.734 1.402 1 98.62 102 LEU A C 1
ATOM 821 O O . LEU A 1 102 ? -15.977 24.562 1.191 1 98.62 102 LEU A O 1
ATOM 825 N N . LEU A 1 103 ? -15.219 22.734 2.211 1 98.5 103 LEU A N 1
ATOM 826 C CA . LEU A 1 103 ? -16.484 22.484 2.898 1 98.5 103 LEU A CA 1
ATOM 827 C C . LEU A 1 103 ? -16.484 23.125 4.281 1 98.5 103 LEU A C 1
ATOM 829 O O . LEU A 1 103 ? -17.531 23.562 4.77 1 98.5 103 LEU A O 1
ATOM 833 N N . ASP A 1 104 ? -15.383 23.094 4.941 1 98.31 104 ASP A N 1
ATOM 834 C CA . ASP A 1 104 ? -15.281 23.625 6.301 1 98.31 104 ASP A CA 1
ATOM 835 C C . ASP A 1 104 ? -13.852 24.047 6.621 1 98.31 104 ASP A C 1
ATOM 837 O O . ASP A 1 104 ? -12.898 23.547 6.023 1 98.31 104 ASP A O 1
ATOM 841 N N . TYR A 1 105 ? -13.711 24.969 7.426 1 98.12 105 TYR A N 1
ATOM 842 C CA . TYR A 1 105 ? -12.453 25.531 7.891 1 98.12 105 TYR A CA 1
ATOM 843 C C . TYR A 1 105 ? -12.602 26.109 9.289 1 98.12 105 TYR A C 1
ATOM 845 O O . TYR A 1 105 ? -13.406 27.016 9.508 1 98.12 105 TYR A O 1
ATOM 853 N N . GLN A 1 106 ? -11.82 25.594 10.258 1 98.12 106 GLN A N 1
ATOM 854 C CA . GLN A 1 106 ? -11.859 26.125 11.617 1 98.12 106 GLN A CA 1
ATOM 855 C C . GLN A 1 106 ? -10.539 25.875 12.344 1 98.12 106 GLN A C 1
ATOM 857 O O . GLN A 1 106 ? -9.695 25.125 11.859 1 98.12 106 GLN A O 1
ATOM 862 N N . VAL A 1 107 ? -10.391 26.594 13.422 1 98.06 107 VAL A N 1
ATOM 863 C CA . VAL A 1 107 ? -9.266 26.375 14.328 1 98.06 107 VAL A CA 1
ATOM 864 C C . VAL A 1 107 ? -9.75 25.703 15.609 1 98.06 107 VAL A C 1
ATOM 866 O O . VAL A 1 107 ? -10.742 26.141 16.203 1 98.06 107 VAL A O 1
ATOM 869 N N . ILE A 1 108 ? -9.086 24.656 15.961 1 97.94 108 ILE A N 1
ATOM 870 C CA . ILE A 1 108 ? -9.477 23.953 17.172 1 97.94 108 ILE A CA 1
ATOM 871 C C . ILE A 1 108 ? -8.234 23.641 18.016 1 97.94 108 ILE A C 1
ATOM 873 O O . ILE A 1 108 ? -7.113 23.672 17.5 1 97.94 108 ILE A O 1
ATOM 877 N N . LYS A 1 109 ? -8.461 23.375 19.297 1 97.19 109 LYS A N 1
ATOM 878 C CA . LYS A 1 109 ? -7.391 22.859 20.141 1 97.19 109 LYS A CA 1
ATOM 879 C C . LYS A 1 109 ? -7.082 21.406 19.797 1 97.19 109 LYS A C 1
ATOM 881 O O . LYS A 1 109 ? -7.996 20.594 19.578 1 97.19 109 LYS A O 1
ATOM 886 N N . ALA A 1 110 ? -5.848 21.078 19.75 1 96.12 110 ALA A N 1
ATOM 887 C CA . ALA A 1 110 ? -5.465 19.703 19.484 1 96.12 110 ALA A CA 1
ATOM 888 C C . ALA A 1 110 ? -5.805 18.812 20.672 1 96.12 110 ALA A C 1
ATOM 890 O O . ALA A 1 110 ? -5.434 19.109 21.812 1 96.12 110 ALA A O 1
ATOM 891 N N . ASP A 1 111 ? -6.52 17.734 20.422 1 95.38 111 ASP A N 1
ATOM 892 C CA . ASP A 1 111 ? -6.746 16.766 21.484 1 95.38 111 ASP A CA 1
ATOM 893 C C . ASP A 1 111 ? -5.52 15.883 21.703 1 95.38 111 ASP A C 1
ATOM 895 O O . ASP A 1 111 ? -4.488 16.078 21.062 1 95.38 111 ASP A O 1
ATOM 899 N N . GLU A 1 112 ? -5.559 15 22.594 1 93 112 GLU A N 1
ATOM 900 C CA . GLU A 1 112 ? -4.398 14.203 23 1 93 112 GLU A CA 1
ATOM 901 C C . GLU A 1 112 ? -3.857 13.398 21.812 1 93 112 GLU A C 1
ATOM 903 O O . GLU A 1 112 ? -2.645 13.32 21.609 1 93 112 GLU A O 1
ATOM 908 N N . ASP A 1 113 ? -4.742 12.836 21.031 1 92.25 113 ASP A N 1
ATOM 909 C CA . ASP A 1 113 ? -4.32 12.031 19.891 1 92.25 113 ASP A CA 1
ATOM 910 C C . ASP A 1 113 ? -3.592 12.883 18.859 1 92.25 113 ASP A C 1
ATOM 912 O O . ASP A 1 113 ? -2.525 12.5 18.375 1 92.25 113 ASP A O 1
ATOM 916 N N . LEU A 1 114 ? -4.141 13.977 18.578 1 94.44 114 LEU A N 1
ATOM 917 C CA . LEU A 1 114 ? -3.527 14.875 17.594 1 94.44 114 LEU A CA 1
ATOM 918 C C . LEU A 1 114 ? -2.178 15.375 18.094 1 94.44 114 LEU A C 1
ATOM 920 O O . LEU A 1 114 ? -1.225 15.484 17.328 1 94.44 114 LEU A O 1
ATOM 924 N N . ARG A 1 115 ? -2.137 15.75 19.359 1 93.94 115 ARG A N 1
ATOM 925 C CA . ARG A 1 115 ? -0.88 16.219 19.938 1 93.94 115 ARG A CA 1
ATOM 926 C C . ARG A 1 115 ? 0.216 15.172 19.797 1 93.94 115 ARG A C 1
ATOM 928 O O . ARG A 1 115 ? 1.351 15.492 19.438 1 93.94 115 ARG A O 1
ATOM 935 N N . GLN A 1 116 ? -0.162 13.977 20.078 1 88.94 116 GLN A N 1
ATOM 936 C CA . GLN A 1 116 ? 0.802 12.891 19.953 1 88.94 116 GLN A CA 1
ATOM 937 C C . GLN A 1 116 ? 1.218 12.688 18.5 1 88.94 116 GLN A C 1
ATOM 939 O O . GLN A 1 116 ? 2.408 12.562 18.203 1 88.94 116 GLN A O 1
ATOM 944 N N . ASP A 1 117 ? 0.241 12.656 17.562 1 90.75 117 ASP A N 1
ATOM 945 C CA . ASP A 1 117 ? 0.49 12.359 16.156 1 90.75 117 ASP A CA 1
ATOM 946 C C . ASP A 1 117 ? 1.321 13.453 15.5 1 90.75 117 ASP A C 1
ATOM 948 O O . ASP A 1 117 ? 2.168 13.172 14.648 1 90.75 117 ASP A O 1
ATOM 952 N N . LEU A 1 118 ? 1.105 14.68 15.977 1 93.31 118 LEU A N 1
ATOM 953 C CA . LEU A 1 118 ? 1.733 15.82 15.312 1 93.31 118 LEU A CA 1
ATOM 954 C C . LEU A 1 118 ? 2.832 16.406 16.188 1 93.31 118 LEU A C 1
ATOM 956 O O . LEU A 1 118 ? 3.4 17.453 15.852 1 93.31 118 LEU A O 1
ATOM 960 N N . PHE A 1 119 ? 3.043 15.742 17.297 1 88.06 119 PHE A N 1
ATOM 961 C CA . PHE A 1 119 ? 4.086 16.156 18.234 1 88.06 119 PHE A CA 1
ATOM 962 C C . PHE A 1 119 ? 3.893 17.625 18.641 1 88.06 119 PHE A C 1
ATOM 964 O O . PHE A 1 119 ? 4.824 18.422 18.531 1 88.06 119 PHE A O 1
ATOM 971 N N . LEU A 1 120 ? 2.791 17.875 19.125 1 93 120 LEU A N 1
ATOM 972 C CA . LEU A 1 120 ? 2.424 19.219 19.531 1 93 120 LEU A CA 1
ATOM 973 C C . LEU A 1 120 ? 2.414 19.359 21.047 1 93 120 LEU A C 1
ATOM 975 O O . LEU A 1 120 ? 2.248 18.375 21.766 1 93 120 LEU A O 1
ATOM 979 N N . LYS A 1 121 ? 2.58 20.609 21.469 1 93.06 121 LYS A N 1
ATOM 980 C CA . LYS A 1 121 ? 2.398 20.969 22.875 1 93.06 121 LYS A CA 1
ATOM 981 C C . LYS A 1 121 ? 0.922 21.156 23.219 1 93.06 121 LYS A C 1
ATOM 983 O O . LYS A 1 121 ? 0.091 21.297 22.312 1 93.06 121 LYS A O 1
ATOM 988 N N . GLU A 1 122 ? 0.675 21.109 24.422 1 93.75 122 GLU A N 1
ATOM 989 C CA . GLU A 1 122 ? -0.701 21.25 24.891 1 93.75 122 GLU A CA 1
ATOM 990 C C . GLU A 1 122 ? -1.288 22.594 24.469 1 93.75 122 GLU A C 1
ATOM 992 O O . GLU A 1 122 ? -2.492 22.703 24.219 1 93.75 122 GLU A O 1
ATOM 997 N N . SER A 1 123 ? -0.506 23.594 24.281 1 94 123 SER A N 1
ATOM 998 C CA . SER A 1 123 ? -0.958 24.938 23.969 1 94 123 SER A CA 1
ATOM 999 C C . SER A 1 123 ? -1.127 25.125 22.469 1 94 123 SER A C 1
ATOM 1001 O O . SER A 1 123 ? -1.622 26.172 22.016 1 94 123 SER A O 1
ATOM 1003 N N . ASP A 1 124 ? -0.842 24.203 21.719 1 95.06 124 ASP A N 1
ATOM 1004 C CA . ASP A 1 124 ? -0.832 24.359 20.266 1 95.06 124 ASP A CA 1
ATOM 1005 C C . ASP A 1 124 ? -2.23 24.188 19.672 1 95.06 124 ASP A C 1
ATOM 1007 O O . ASP A 1 124 ? -3.025 23.391 20.188 1 95.06 124 ASP A O 1
ATOM 1011 N N . PHE A 1 125 ? -2.494 24.953 18.641 1 97.31 125 PHE A N 1
ATOM 1012 C CA . PHE A 1 125 ? -3.738 24.844 17.891 1 97.31 125 PHE A CA 1
ATOM 1013 C C . PHE A 1 125 ? -3.48 24.281 16.5 1 97.31 125 PHE A C 1
ATOM 1015 O O . PHE A 1 125 ? -2.357 24.359 15.984 1 97.31 125 PHE A O 1
ATOM 1022 N N . VAL A 1 126 ? -4.562 23.719 15.945 1 98.5 126 VAL A N 1
ATOM 1023 C CA . VAL A 1 126 ? -4.484 23.188 14.586 1 98.5 126 VAL A CA 1
ATOM 1024 C C . VAL A 1 126 ? -5.648 23.719 13.758 1 98.5 126 VAL A C 1
ATOM 1026 O O . VAL A 1 126 ? -6.707 24.062 14.297 1 98.5 126 VAL A O 1
ATOM 1029 N N . TYR A 1 127 ? -5.391 23.859 12.492 1 98.56 127 TYR A N 1
ATOM 1030 C CA . TYR A 1 127 ? -6.5 23.969 11.555 1 98.56 127 TYR A CA 1
ATOM 1031 C C . TYR A 1 127 ? -7.195 22.625 11.375 1 98.56 127 TYR A C 1
ATOM 1033 O O . TYR A 1 127 ? -6.535 21.578 11.289 1 98.56 127 TYR A O 1
ATOM 1041 N N . GLN A 1 128 ? -8.492 22.609 11.422 1 98.69 128 GLN A N 1
ATOM 1042 C CA . GLN A 1 128 ? -9.305 21.5 10.914 1 98.69 128 GLN A CA 1
ATOM 1043 C C . GLN A 1 128 ? -9.992 21.891 9.609 1 98.69 128 GLN A C 1
ATOM 1045 O O . GLN A 1 128 ? -10.812 22.812 9.578 1 98.69 128 GLN A O 1
ATOM 1050 N N . ILE A 1 129 ? -9.648 21.234 8.57 1 98.69 129 ILE A N 1
ATOM 1051 C CA . ILE A 1 129 ? -10.211 21.562 7.266 1 98.69 129 ILE A CA 1
ATOM 1052 C C . ILE A 1 129 ? -10.961 20.359 6.703 1 98.69 129 ILE A C 1
ATOM 1054 O O . ILE A 1 129 ? -10.641 19.219 7.02 1 98.69 129 ILE A O 1
ATOM 1058 N N . LYS A 1 130 ? -12 20.641 5.977 1 98.69 130 LYS A N 1
ATOM 1059 C CA . LYS A 1 130 ? -12.727 19.625 5.203 1 98.69 130 LYS A CA 1
ATOM 1060 C C . LYS A 1 130 ? -12.914 20.078 3.758 1 98.69 130 LYS A C 1
ATOM 1062 O O . LYS A 1 130 ? -13.398 21.188 3.504 1 98.69 130 LYS A O 1
ATOM 1067 N N . ARG A 1 131 ? -12.484 19.234 2.867 1 98.75 131 ARG A N 1
ATOM 1068 C CA . ARG A 1 131 ? -12.516 19.562 1.448 1 98.75 131 ARG A CA 1
ATOM 1069 C C . ARG A 1 131 ? -13.148 18.453 0.633 1 98.75 131 ARG A C 1
ATOM 1071 O O . ARG A 1 131 ? -13.055 17.281 0.999 1 98.75 131 ARG A O 1
ATOM 1078 N N . LEU A 1 132 ? -13.852 18.828 -0.42 1 98.75 132 LEU A N 1
ATOM 1079 C CA . LEU A 1 132 ? -14.383 17.922 -1.433 1 98.75 132 LEU A CA 1
ATOM 1080 C C . LEU A 1 132 ? -13.602 18.062 -2.736 1 98.75 132 LEU A C 1
ATOM 1082 O O . LEU A 1 132 ? -13.43 19.156 -3.256 1 98.75 132 LEU A O 1
ATOM 1086 N N . ARG A 1 133 ? -13.086 16.984 -3.189 1 98.31 133 ARG A N 1
ATOM 1087 C CA . ARG A 1 133 ? -12.375 17.016 -4.465 1 98.31 133 ARG A CA 1
ATOM 1088 C C . ARG A 1 133 ? -13.25 16.453 -5.586 1 98.31 133 ARG A C 1
ATOM 1090 O O . ARG A 1 133 ? -13.977 15.484 -5.387 1 98.31 133 ARG A O 1
ATOM 1097 N N . LEU A 1 134 ? -13.047 17.062 -6.727 1 98.19 134 LEU A N 1
ATOM 1098 C CA . LEU A 1 134 ? -13.859 16.688 -7.879 1 98.19 134 LEU A CA 1
ATOM 1099 C C . LEU A 1 134 ? -12.977 16.438 -9.102 1 98.19 134 LEU A C 1
ATOM 1101 O O . LEU A 1 134 ? -11.93 17.078 -9.258 1 98.19 134 LEU A O 1
ATOM 1105 N N . LEU A 1 135 ? -13.32 15.492 -9.883 1 96.81 135 LEU A N 1
ATOM 1106 C CA . LEU A 1 135 ? -12.883 15.336 -11.266 1 96.81 135 LEU A CA 1
ATOM 1107 C C . LEU A 1 135 ? -13.953 15.82 -12.234 1 96.81 135 LEU A C 1
ATOM 1109 O O . LEU A 1 135 ? -14.961 15.141 -12.438 1 96.81 135 LEU A O 1
ATOM 1113 N N . ASP A 1 136 ? -13.641 16.984 -12.82 1 96 136 ASP A N 1
ATOM 1114 C CA . ASP A 1 136 ? -14.711 17.719 -13.492 1 96 136 ASP A CA 1
ATOM 1115 C C . ASP A 1 136 ? -15.906 17.922 -12.562 1 96 136 ASP A C 1
ATOM 1117 O O . ASP A 1 136 ? -15.781 18.562 -11.516 1 96 136 ASP A O 1
ATOM 1121 N N . ASP A 1 137 ? -17.016 17.312 -12.867 1 95.62 137 ASP A N 1
ATOM 1122 C CA . ASP A 1 137 ? -18.188 17.547 -12.031 1 95.62 137 ASP A CA 1
ATOM 1123 C C . ASP A 1 137 ? -18.484 16.344 -11.141 1 95.62 137 ASP A C 1
ATOM 1125 O O . ASP A 1 137 ? -19.484 16.328 -10.422 1 95.62 137 ASP A O 1
ATOM 1129 N N . GLN A 1 138 ? -17.609 15.414 -11.125 1 97.5 138 GLN A N 1
ATOM 1130 C CA . GLN A 1 138 ? -17.812 14.195 -10.336 1 97.5 138 GLN A CA 1
ATOM 1131 C C . GLN A 1 138 ? -16.984 14.234 -9.055 1 97.5 138 GLN A C 1
ATOM 1133 O O . GLN A 1 138 ? -15.766 14.109 -9.094 1 97.5 138 GLN A O 1
ATOM 1138 N N . PRO A 1 139 ? -17.688 14.32 -7.887 1 98.75 139 PRO A N 1
ATOM 1139 C CA . PRO A 1 139 ? -16.938 14.211 -6.637 1 98.75 139 PRO A CA 1
ATOM 1140 C C . PRO A 1 139 ? -16.328 12.828 -6.434 1 98.75 139 PRO A C 1
ATOM 1142 O O . PRO A 1 139 ? -16.953 11.82 -6.758 1 98.75 139 PRO A O 1
ATOM 1145 N N . PHE A 1 140 ? -15.086 12.805 -5.859 1 98.25 140 PHE A N 1
ATOM 1146 C CA . PHE A 1 140 ? -14.492 11.484 -5.723 1 98.25 140 PHE A CA 1
ATOM 1147 C C . PHE A 1 140 ? -13.812 11.328 -4.371 1 98.25 140 PHE A C 1
ATOM 1149 O O . PHE A 1 140 ? -13.453 10.219 -3.967 1 98.25 140 PHE A O 1
ATOM 1156 N N . LEU A 1 141 ? -13.648 12.43 -3.602 1 98.44 141 LEU A N 1
ATOM 1157 C CA . LEU A 1 141 ? -12.867 12.328 -2.373 1 98.44 141 LEU A CA 1
ATOM 1158 C C . LEU A 1 141 ? -13.305 13.398 -1.37 1 98.44 141 LEU A C 1
ATOM 1160 O O . LEU A 1 141 ? -13.453 14.562 -1.729 1 98.44 141 LEU A O 1
ATOM 1164 N N . ILE A 1 142 ? -13.633 12.961 -0.147 1 98.88 142 ILE A N 1
ATOM 1165 C CA . ILE A 1 142 ? -13.797 13.859 0.991 1 98.88 142 ILE A CA 1
ATOM 1166 C C . ILE A 1 142 ? -12.555 13.805 1.878 1 98.88 142 ILE A C 1
ATOM 1168 O O . ILE A 1 142 ? -12.219 12.758 2.424 1 98.88 142 ILE A O 1
ATOM 1172 N N . GLU A 1 143 ? -11.938 14.922 2.064 1 98.44 143 GLU A N 1
ATOM 1173 C CA . GLU A 1 143 ? -10.703 15 2.838 1 98.44 143 GLU A CA 1
ATOM 1174 C C . GLU A 1 143 ? -10.906 15.805 4.117 1 98.44 143 GLU A C 1
ATOM 1176 O O . GLU A 1 143 ? -11.438 16.922 4.078 1 98.44 143 GLU A O 1
ATOM 1181 N N . THR A 1 144 ? -10.523 15.25 5.191 1 98.62 144 THR A N 1
ATOM 1182 C CA . THR A 1 144 ? -10.391 15.977 6.449 1 98.62 144 THR A CA 1
ATOM 1183 C C . THR A 1 144 ? -8.938 16.031 6.898 1 98.62 144 THR A C 1
ATOM 1185 O O . THR A 1 144 ? -8.258 15 6.941 1 98.62 144 THR A O 1
ATOM 1188 N N . GLY A 1 145 ? -8.469 17.203 7.188 1 98.25 145 GLY A N 1
ATOM 1189 C CA . GLY A 1 145 ? -7.078 17.375 7.578 1 98.25 145 GLY A CA 1
ATOM 1190 C C . GLY A 1 145 ? -6.91 18.203 8.836 1 98.25 145 GLY A C 1
ATOM 1191 O O . GLY A 1 145 ? -7.711 19.109 9.102 1 98.25 145 GLY A O 1
ATOM 1192 N N . PHE A 1 146 ? -5.883 17.938 9.586 1 98.56 146 PHE A N 1
ATOM 1193 C CA . PHE A 1 146 ? -5.453 18.703 10.75 1 98.56 146 PHE A CA 1
ATOM 1194 C C . PHE A 1 146 ? -4.016 19.172 10.578 1 98.56 146 PHE A C 1
ATOM 1196 O O . PHE A 1 146 ? -3.1 18.359 10.422 1 98.56 146 PHE A O 1
ATOM 1203 N N . ILE A 1 147 ? -3.801 20.469 10.641 1 98.19 147 ILE A N 1
ATOM 1204 C CA . ILE A 1 147 ? -2.508 21.062 10.328 1 98.19 147 ILE A CA 1
ATOM 1205 C C . ILE A 1 147 ? -2.105 22.031 11.438 1 98.19 147 ILE A C 1
ATOM 1207 O O . ILE A 1 147 ? -2.832 22.984 11.742 1 98.19 147 ILE A O 1
ATOM 1211 N N . PRO A 1 148 ? -0.927 21.859 11.945 1 97.56 148 PRO A N 1
ATOM 1212 C CA . PRO A 1 148 ? -0.484 22.797 12.977 1 97.56 148 PRO A CA 1
ATOM 1213 C C . PRO A 1 148 ? -0.385 24.234 12.461 1 97.56 148 PRO A C 1
ATOM 1215 O O . PRO A 1 148 ? 0.243 24.484 11.43 1 97.56 148 PRO A O 1
ATOM 1218 N N . ILE A 1 149 ? -0.915 25.125 13.266 1 97.44 149 ILE A N 1
ATOM 1219 C CA . ILE A 1 149 ? -0.912 26.531 12.875 1 97.44 149 ILE A CA 1
ATOM 1220 C C . ILE A 1 149 ? 0.526 27.031 12.773 1 97.44 149 ILE A C 1
ATOM 1222 O O . ILE A 1 149 ? 0.846 27.844 11.898 1 97.44 149 ILE A O 1
ATOM 1226 N N . LYS A 1 150 ? 1.364 26.531 13.602 1 94.69 150 LYS A N 1
ATOM 1227 C CA . LYS A 1 150 ? 2.748 27 13.656 1 94.69 150 LYS A CA 1
ATOM 1228 C C . LYS A 1 150 ? 3.48 26.703 12.352 1 94.69 150 LYS A C 1
ATOM 1230 O O . LYS A 1 150 ? 4.465 27.375 12.023 1 94.69 150 LYS A O 1
ATOM 1235 N N . ILE A 1 151 ? 3.059 25.75 11.594 1 93.62 151 ILE A N 1
ATOM 1236 C CA . ILE A 1 151 ? 3.721 25.391 10.352 1 93.62 151 ILE A CA 1
ATOM 1237 C C . ILE A 1 151 ? 3.234 26.297 9.219 1 93.62 151 ILE A C 1
ATOM 1239 O O . ILE A 1 151 ? 4.016 26.688 8.352 1 93.62 151 ILE A O 1
ATOM 1243 N N . THR A 1 152 ? 1.954 26.531 9.211 1 94.81 152 THR A N 1
ATOM 1244 C CA . THR A 1 152 ? 1.38 27.406 8.18 1 94.81 152 THR A CA 1
ATOM 1245 C C . THR A 1 152 ? 0.475 28.453 8.805 1 94.81 152 THR A C 1
ATOM 1247 O O . THR A 1 152 ? -0.739 28.453 8.586 1 94.81 152 THR A O 1
ATOM 1250 N N . PRO A 1 153 ? 1.049 29.422 9.406 1 95.38 153 PRO A N 1
ATOM 1251 C CA . PRO A 1 153 ? 0.231 30.406 10.133 1 95.38 153 PRO A CA 1
ATOM 1252 C C . PRO A 1 153 ? -0.629 31.266 9.203 1 95.38 153 PRO A C 1
ATOM 1254 O O . PRO A 1 153 ? -1.624 31.844 9.641 1 95.38 153 PRO A O 1
ATOM 1257 N N . GLU A 1 154 ? -0.331 31.344 7.914 1 95.19 154 GLU A N 1
ATOM 1258 C CA . GLU A 1 154 ? -1.043 32.219 6.988 1 95.19 154 GLU A CA 1
ATOM 1259 C C . GLU A 1 154 ? -2.139 31.453 6.242 1 95.19 154 GLU A C 1
ATOM 1261 O O . GLU A 1 154 ? -2.783 32 5.348 1 95.19 154 GLU A O 1
ATOM 1266 N N . LEU A 1 155 ? -2.373 30.219 6.625 1 96.31 155 LEU A N 1
ATOM 1267 C CA . LEU A 1 155 ? -3.35 29.406 5.918 1 96.31 155 LEU A CA 1
ATOM 1268 C C . LEU A 1 155 ? -4.738 30.031 5.98 1 96.31 155 LEU A C 1
ATOM 1270 O O . LEU A 1 155 ? -5.16 30.5 7.035 1 96.31 155 LEU A O 1
ATOM 1274 N N . ASN A 1 156 ? -5.398 30.125 4.871 1 96.81 156 ASN A N 1
ATOM 1275 C CA . ASN A 1 156 ? -6.734 30.703 4.777 1 96.81 156 ASN A CA 1
ATOM 1276 C C . ASN A 1 156 ? -7.566 30.031 3.691 1 96.81 156 ASN A C 1
ATOM 1278 O O . ASN A 1 156 ? -7.047 29.219 2.92 1 96.81 156 ASN A O 1
ATOM 1282 N N . PRO A 1 157 ? -8.852 30.312 3.6 1 97.31 157 PRO A N 1
ATOM 1283 C CA . PRO A 1 157 ? -9.758 29.609 2.68 1 97.31 157 PRO A CA 1
ATOM 1284 C C . PRO A 1 157 ? -9.32 29.734 1.222 1 97.31 157 PRO A C 1
ATOM 1286 O O . PRO A 1 157 ? -9.492 28.781 0.442 1 97.31 157 PRO A O 1
ATOM 1289 N N . ASP A 1 158 ? -8.781 30.797 0.852 1 96.94 158 ASP A N 1
ATOM 1290 C CA . ASP A 1 158 ? -8.359 30.969 -0.536 1 96.94 158 ASP A CA 1
ATOM 1291 C C . ASP A 1 158 ? -7.23 30 -0.89 1 96.94 158 ASP A C 1
ATOM 1293 O O . ASP A 1 158 ? -7.219 29.422 -1.979 1 96.94 158 ASP A O 1
ATOM 1297 N N . ILE A 1 159 ? -6.316 29.844 -0.008 1 96.81 159 ILE A N 1
ATOM 1298 C CA . ILE A 1 159 ? -5.211 28.922 -0.193 1 96.81 159 ILE A CA 1
ATOM 1299 C C . ILE A 1 159 ? -5.75 27.484 -0.275 1 96.81 159 ILE A C 1
ATOM 1301 O O . ILE A 1 159 ? -5.281 26.688 -1.087 1 96.81 159 ILE A O 1
ATOM 1305 N N . LEU A 1 160 ? -6.781 27.219 0.516 1 97.38 160 LEU A N 1
ATOM 1306 C CA . LEU A 1 160 ? -7.305 25.875 0.691 1 97.38 160 LEU A CA 1
ATOM 1307 C C . LEU A 1 160 ? -8.164 25.469 -0.5 1 97.38 160 LEU A C 1
ATOM 1309 O O . LEU A 1 160 ? -8.523 24.297 -0.637 1 97.38 160 LEU A O 1
ATOM 1313 N N . LYS A 1 161 ? -8.461 26.328 -1.389 1 96.56 161 LYS A N 1
ATOM 1314 C CA . LYS A 1 161 ? -9.164 26.016 -2.625 1 96.56 161 LYS A CA 1
ATOM 1315 C C . LYS A 1 161 ? -8.211 25.469 -3.682 1 96.56 161 LYS A C 1
ATOM 1317 O O . LYS A 1 161 ? -8.641 24.984 -4.734 1 96.56 161 LYS A O 1
ATOM 1322 N N . GLY A 1 162 ? -6.938 25.531 -3.34 1 95.62 162 GLY A N 1
ATOM 1323 C CA . GLY A 1 162 ? -5.891 24.906 -4.133 1 95.62 162 GLY A CA 1
ATOM 1324 C C . GLY A 1 162 ? -5.109 23.859 -3.367 1 95.62 162 GLY A C 1
ATOM 1325 O O . GLY A 1 162 ? -5.512 23.453 -2.271 1 95.62 162 GLY A O 1
ATOM 1326 N N . SER A 1 163 ? -4.078 23.453 -3.984 1 95.31 163 SER A N 1
ATOM 1327 C CA . SER A 1 163 ? -3.238 22.438 -3.359 1 95.31 163 SER A CA 1
ATOM 1328 C C . SER A 1 163 ? -2.441 23.016 -2.195 1 95.31 163 SER A C 1
ATOM 1330 O O . SER A 1 163 ? -1.584 23.875 -2.391 1 95.31 163 SER A O 1
ATOM 1332 N N . LEU A 1 164 ? -2.668 22.484 -1.069 1 95.38 164 LEU A N 1
ATOM 1333 C CA . LEU A 1 164 ? -1.902 22.906 0.101 1 95.38 164 LEU A CA 1
ATOM 1334 C C . LEU A 1 164 ? -0.437 22.5 -0.041 1 95.38 164 LEU A C 1
ATOM 1336 O O . LEU A 1 164 ? 0.456 23.25 0.354 1 95.38 164 LEU A O 1
ATOM 1340 N N . PHE A 1 165 ? -0.169 21.391 -0.568 1 95.12 165 PHE A N 1
ATOM 1341 C CA . PHE A 1 165 ? 1.192 20.891 -0.701 1 95.12 165 PHE A CA 1
ATOM 1342 C C . PHE A 1 165 ? 1.989 21.719 -1.69 1 95.12 165 PHE A C 1
ATOM 1344 O O . PHE A 1 165 ? 3.143 22.078 -1.429 1 95.12 165 PHE A O 1
ATOM 1351 N N . ASN A 1 166 ? 1.377 22 -2.771 1 93.81 166 ASN A N 1
ATOM 1352 C CA . ASN A 1 166 ? 2.027 22.891 -3.721 1 93.81 166 ASN A CA 1
ATOM 1353 C C . ASN A 1 166 ? 2.244 24.281 -3.123 1 93.81 166 ASN A C 1
ATOM 1355 O O . ASN A 1 166 ? 3.271 24.906 -3.371 1 93.81 166 ASN A O 1
ATOM 1359 N N . TYR A 1 167 ? 1.302 24.781 -2.377 1 95.81 167 TYR A N 1
ATOM 1360 C CA . TYR A 1 167 ? 1.443 26.078 -1.7 1 95.81 167 TYR A CA 1
ATOM 1361 C C . TYR A 1 167 ? 2.676 26.078 -0.802 1 95.81 167 TYR A C 1
ATOM 1363 O O . TYR A 1 167 ? 3.473 27.016 -0.844 1 95.81 167 TYR A O 1
ATOM 1371 N N . LEU A 1 168 ? 2.834 25.031 -0.007 1 95 168 LEU A N 1
ATOM 1372 C CA . LEU A 1 168 ? 3.982 24.922 0.888 1 95 168 LEU A CA 1
ATOM 1373 C C . LEU A 1 168 ? 5.289 24.938 0.1 1 95 168 LEU A C 1
ATOM 1375 O O . LEU A 1 168 ? 6.246 25.609 0.484 1 95 168 LEU A O 1
ATOM 1379 N N . GLU A 1 169 ? 5.281 24.172 -0.927 1 93.88 169 GLU A N 1
ATOM 1380 C CA . GLU A 1 169 ? 6.477 24.078 -1.759 1 93.88 169 GLU A CA 1
ATOM 1381 C C . GLU A 1 169 ? 6.812 25.438 -2.381 1 93.88 169 GLU A C 1
ATOM 1383 O O . GLU A 1 169 ? 7.953 25.891 -2.299 1 93.88 169 GLU A O 1
ATOM 1388 N N . ASP A 1 170 ? 5.871 26.094 -2.908 1 94.38 170 ASP A N 1
ATOM 1389 C CA . ASP A 1 170 ? 6.062 27.328 -3.666 1 94.38 170 ASP A CA 1
ATOM 1390 C C . ASP A 1 170 ? 6.395 28.5 -2.742 1 94.38 170 ASP A C 1
ATOM 1392 O O . ASP A 1 170 ? 7.227 29.344 -3.074 1 94.38 170 ASP A O 1
ATOM 1396 N N . THR A 1 171 ? 5.805 28.547 -1.583 1 94.25 171 THR A N 1
ATOM 1397 C CA . THR A 1 171 ? 5.883 29.734 -0.747 1 94.25 171 THR A CA 1
ATOM 1398 C C . THR A 1 171 ? 6.926 29.547 0.355 1 94.25 171 THR A C 1
ATOM 1400 O O . THR A 1 171 ? 7.523 30.531 0.816 1 94.25 171 THR A O 1
ATOM 1403 N N . GLN A 1 172 ? 7.098 28.266 0.769 1 93 172 GLN A N 1
ATOM 1404 C CA . GLN A 1 172 ? 7.969 28.062 1.922 1 93 172 GLN A CA 1
ATOM 1405 C C . GLN A 1 172 ? 9.125 27.125 1.578 1 93 172 GLN A C 1
ATOM 1407 O O . GLN A 1 172 ? 9.945 26.812 2.438 1 93 172 GLN A O 1
ATOM 1412 N N . ASN A 1 173 ? 9.203 26.672 0.433 1 93.5 173 ASN A N 1
ATOM 1413 C CA . ASN A 1 173 ? 10.227 25.75 -0.015 1 93.5 173 ASN A CA 1
ATOM 1414 C C . ASN A 1 173 ? 10.25 24.484 0.843 1 93.5 173 ASN A C 1
ATOM 1416 O O . ASN A 1 173 ? 11.32 23.984 1.184 1 93.5 173 ASN A O 1
ATOM 1420 N N . LYS A 1 174 ? 9.07 24.109 1.248 1 92.5 174 LYS A N 1
ATOM 1421 C CA . LYS A 1 174 ? 8.883 22.859 1.977 1 92.5 174 LYS A CA 1
ATOM 1422 C C . LYS A 1 174 ? 8.141 21.828 1.127 1 92.5 174 LYS A C 1
ATOM 1424 O O . LYS A 1 174 ? 7.148 22.172 0.47 1 92.5 174 LYS A O 1
ATOM 1429 N N . THR A 1 175 ? 8.68 20.594 1.107 1 92.62 175 THR A N 1
ATOM 1430 C CA . THR A 1 175 ? 7.996 19.531 0.376 1 92.62 175 THR A CA 1
ATOM 1431 C C . THR A 1 175 ? 7.531 18.438 1.329 1 92.62 175 THR A C 1
ATOM 1433 O O . THR A 1 175 ? 8.172 18.188 2.35 1 92.62 175 THR A O 1
ATOM 1436 N N . VAL A 1 176 ? 6.402 17.906 1.043 1 93.19 176 VAL A N 1
ATOM 1437 C CA . VAL A 1 176 ? 5.875 16.766 1.768 1 93.19 176 VAL A CA 1
ATOM 1438 C C . VAL A 1 176 ? 6.305 15.469 1.068 1 93.19 176 VAL A C 1
ATOM 1440 O O . VAL A 1 176 ? 5.762 15.117 0.018 1 93.19 176 VAL A O 1
ATOM 1443 N N . THR A 1 177 ? 7.148 14.688 1.739 1 87.44 177 THR A N 1
ATOM 1444 C CA . THR A 1 177 ? 7.836 13.648 0.983 1 87.44 177 THR A CA 1
ATOM 1445 C C . THR A 1 177 ? 7.574 12.273 1.589 1 87.44 177 THR A C 1
ATOM 1447 O O . THR A 1 177 ? 7.93 11.25 1.001 1 87.44 177 THR A O 1
ATOM 1450 N N . ARG A 1 178 ? 6.949 12.297 2.727 1 87.69 178 ARG A N 1
ATOM 1451 C CA . ARG A 1 178 ? 6.727 11.016 3.385 1 87.69 178 ARG A CA 1
ATOM 1452 C C . ARG A 1 178 ? 5.301 10.914 3.922 1 87.69 178 ARG A C 1
ATOM 1454 O O . ARG A 1 178 ? 4.707 11.93 4.305 1 87.69 178 ARG A O 1
ATOM 1461 N N . SER A 1 179 ? 4.871 9.664 3.938 1 90.31 179 SER A N 1
ATOM 1462 C CA . SER A 1 179 ? 3.555 9.422 4.523 1 90.31 179 SER A CA 1
ATOM 1463 C C . SER A 1 179 ? 3.475 8.031 5.141 1 90.31 179 SER A C 1
ATOM 1465 O O . SER A 1 179 ? 4.176 7.113 4.707 1 90.31 179 SER A O 1
ATOM 1467 N N . PHE A 1 180 ? 2.732 7.961 6.172 1 88.44 180 PHE A N 1
ATOM 1468 C CA . PHE A 1 180 ? 2.268 6.707 6.746 1 88.44 180 PHE A CA 1
ATOM 1469 C C . PHE A 1 180 ? 0.745 6.656 6.777 1 88.44 180 PHE A C 1
ATOM 1471 O O . PHE A 1 180 ? 0.108 7.402 7.523 1 88.44 180 PHE A O 1
ATOM 1478 N N . LEU A 1 181 ? 0.195 5.711 5.984 1 91.88 181 LEU A N 1
ATOM 1479 C CA . LEU A 1 181 ? -1.258 5.66 5.867 1 91.88 181 LEU A CA 1
ATOM 1480 C C . LEU A 1 181 ? -1.777 4.254 6.129 1 91.88 181 LEU A C 1
ATOM 1482 O O . LEU A 1 181 ? -1.083 3.27 5.855 1 91.88 181 LEU A O 1
ATOM 1486 N N . THR A 1 182 ? -2.914 4.199 6.707 1 93.06 182 THR A N 1
ATOM 1487 C CA . THR A 1 182 ? -3.688 2.969 6.809 1 93.06 182 THR A CA 1
ATOM 1488 C C . THR A 1 182 ? -4.859 2.982 5.832 1 93.06 182 THR A C 1
ATOM 1490 O O . THR A 1 182 ? -5.621 3.953 5.781 1 93.06 182 THR A O 1
ATOM 1493 N N . ILE A 1 183 ? -4.965 1.901 5.051 1 95.69 183 ILE A N 1
ATOM 1494 C CA . ILE A 1 183 ? -6.059 1.758 4.094 1 95.69 183 ILE A CA 1
ATOM 1495 C C . ILE A 1 183 ? -7.109 0.8 4.652 1 95.69 183 ILE A C 1
ATOM 1497 O O . ILE A 1 183 ? -6.789 -0.327 5.039 1 95.69 183 ILE A O 1
ATOM 1501 N N . THR A 1 184 ? -8.344 1.258 4.746 1 97.56 184 THR A N 1
ATOM 1502 C CA . THR A 1 184 ? -9.484 0.447 5.148 1 97.56 184 THR A CA 1
ATOM 1503 C C . THR A 1 184 ? -10.641 0.624 4.172 1 97.56 184 THR A C 1
ATOM 1505 O O . THR A 1 184 ? -10.523 1.353 3.186 1 97.56 184 THR A O 1
ATOM 1508 N N . VAL A 1 185 ? -11.656 -0.192 4.398 1 98.38 185 VAL A N 1
ATOM 1509 C CA . VAL A 1 185 ? -12.898 -0.149 3.627 1 98.38 185 VAL A CA 1
ATOM 1510 C C . VAL A 1 185 ? -14.086 0.027 4.566 1 98.38 185 VAL A C 1
ATOM 1512 O O . VAL A 1 185 ? -14.117 -0.557 5.652 1 98.38 185 VAL A O 1
ATOM 1515 N N . GLU A 1 186 ? -15.023 0.842 4.109 1 98.75 186 GLU A N 1
ATOM 1516 C CA . GLU A 1 186 ? -16.188 1.073 4.941 1 98.75 186 GLU A CA 1
ATOM 1517 C C . GLU A 1 186 ? -17.453 1.184 4.098 1 98.75 186 GLU A C 1
ATOM 1519 O O . GLU A 1 186 ? -17.406 1.643 2.953 1 98.75 186 GLU A O 1
ATOM 1524 N N . PRO A 1 187 ? -18.609 0.731 4.766 1 98.81 187 PRO A N 1
ATOM 1525 C CA . PRO A 1 187 ? -19.859 1.224 4.18 1 98.81 187 PRO A CA 1
ATOM 1526 C C . PRO A 1 187 ? -19.922 2.748 4.129 1 98.81 187 PRO A C 1
ATOM 1528 O O . PRO A 1 187 ? -19.344 3.426 4.98 1 98.81 187 PRO A O 1
ATOM 1531 N N . SER A 1 188 ? -20.625 3.26 3.094 1 98.81 188 SER A N 1
ATOM 1532 C CA . SER A 1 188 ? -20.734 4.711 3.002 1 98.81 188 SER A CA 1
ATOM 1533 C C . SER A 1 188 ? -21.688 5.262 4.062 1 98.81 188 SER A C 1
ATOM 1535 O O . SER A 1 188 ? -22.703 4.648 4.367 1 98.81 188 SER A O 1
ATOM 1537 N N . THR A 1 189 ? -21.312 6.383 4.695 1 98.62 189 THR A N 1
ATOM 1538 C CA . THR A 1 189 ? -22.203 7.125 5.59 1 98.62 189 THR A CA 1
ATOM 1539 C C . THR A 1 189 ? -23.188 7.98 4.789 1 98.62 189 THR A C 1
ATOM 1541 O O . THR A 1 189 ? -23.047 8.109 3.57 1 98.62 189 THR A O 1
ATOM 1544 N N . LEU A 1 190 ? -24.125 8.609 5.523 1 98.56 190 LEU A N 1
ATOM 1545 C CA . LEU A 1 190 ? -25.047 9.508 4.855 1 98.56 190 LEU A CA 1
ATOM 1546 C C . LEU A 1 190 ? -24.312 10.672 4.211 1 98.56 190 LEU A C 1
ATOM 1548 O O . LEU A 1 190 ? -24.656 11.102 3.107 1 98.56 190 LEU A O 1
ATOM 1552 N N . GLU A 1 191 ? -23.328 11.195 4.867 1 98.69 191 GLU A N 1
ATOM 1553 C CA . GLU A 1 191 ? -22.547 12.281 4.297 1 98.69 191 GLU A CA 1
ATOM 1554 C C . GLU A 1 191 ? -21.797 11.828 3.043 1 98.69 191 GLU A C 1
ATOM 1556 O O . GLU A 1 191 ? -21.766 12.547 2.043 1 98.69 191 GLU A O 1
ATOM 1561 N N . ASP A 1 192 ? -21.172 10.672 3.146 1 98.81 192 ASP A N 1
ATOM 1562 C CA . ASP A 1 192 ? -20.531 10.125 1.954 1 98.81 192 ASP A CA 1
ATOM 1563 C C . ASP A 1 192 ? -21.516 10.07 0.781 1 98.81 192 ASP A C 1
ATOM 1565 O O . ASP A 1 192 ? -21.188 10.508 -0.324 1 98.81 192 ASP A O 1
ATOM 1569 N N . GLN A 1 193 ? -22.672 9.453 1.07 1 98.81 193 GLN A N 1
ATOM 1570 C CA . GLN A 1 193 ? -23.688 9.242 0.04 1 98.81 193 GLN A CA 1
ATOM 1571 C C . GLN A 1 193 ? -24.094 10.562 -0.605 1 98.81 193 GLN A C 1
ATOM 1573 O O . GLN A 1 193 ? -24.172 10.664 -1.831 1 98.81 193 GLN A O 1
ATOM 1578 N N . SER A 1 194 ? -24.281 11.547 0.177 1 98.69 194 SER A N 1
ATOM 1579 C CA . SER A 1 194 ? -24.719 12.844 -0.318 1 98.69 194 SER A CA 1
ATOM 1580 C C . SER A 1 194 ? -23.594 13.547 -1.075 1 98.69 194 SER A C 1
ATOM 1582 O O . SER A 1 194 ? -23.781 14 -2.205 1 98.69 194 SER A O 1
ATOM 1584 N N . LYS A 1 195 ? -22.375 13.586 -0.552 1 98.81 195 LYS A N 1
ATOM 1585 C CA . LYS A 1 195 ? -21.281 14.398 -1.088 1 98.81 195 LYS A CA 1
ATOM 1586 C C . LYS A 1 195 ? -20.594 13.695 -2.25 1 98.81 195 LYS A C 1
ATOM 1588 O O . LYS A 1 195 ? -20.094 14.344 -3.168 1 98.81 195 LYS A O 1
ATOM 1593 N N . LEU A 1 196 ? -20.594 12.359 -2.213 1 98.81 196 LEU A N 1
ATOM 1594 C CA . LEU A 1 196 ? -19.906 11.602 -3.25 1 98.81 196 LEU A CA 1
ATOM 1595 C C . LEU A 1 196 ? -20.891 10.984 -4.23 1 98.81 196 LEU A C 1
ATOM 1597 O O . LEU A 1 196 ? -20.5 10.258 -5.141 1 98.81 196 LEU A O 1
ATOM 1601 N N . MET A 1 197 ? -22.156 11.211 -4.016 1 98.44 197 MET A N 1
ATOM 1602 C CA . MET A 1 197 ? -23.203 10.711 -4.895 1 98.44 197 MET A CA 1
ATOM 1603 C C . MET A 1 197 ? -23.188 9.188 -4.965 1 98.44 197 MET A C 1
ATOM 1605 O O . MET A 1 197 ? -23.141 8.617 -6.055 1 98.44 197 MET A O 1
ATOM 1609 N N . LEU A 1 198 ? -23.25 8.617 -3.871 1 98.75 198 LEU A N 1
ATOM 1610 C CA . LEU A 1 198 ? -23.219 7.16 -3.758 1 98.75 198 LEU A CA 1
ATOM 1611 C C . LEU A 1 198 ? -24.594 6.617 -3.383 1 98.75 198 LEU A C 1
ATOM 1613 O O . LEU A 1 198 ? -25.312 7.219 -2.574 1 98.75 198 LEU A O 1
ATOM 1617 N N . ALA A 1 199 ? -24.938 5.449 -3.924 1 98.62 199 ALA A N 1
ATOM 1618 C CA . ALA A 1 199 ? -26.031 4.656 -3.387 1 98.62 199 ALA A CA 1
ATOM 1619 C C . ALA A 1 199 ? -25.656 4.004 -2.064 1 98.62 199 ALA A C 1
ATOM 1621 O O . ALA A 1 199 ? -24.469 3.854 -1.762 1 98.62 199 ALA A O 1
ATOM 1622 N N . PRO A 1 200 ? -26.641 3.598 -1.295 1 98.12 200 PRO A N 1
ATOM 1623 C CA . PRO A 1 200 ? -26.344 3.053 0.034 1 98.12 200 PRO A CA 1
ATOM 1624 C C . PRO A 1 200 ? -25.422 1.836 -0.012 1 98.12 200 PRO A C 1
ATOM 1626 O O . PRO A 1 200 ? -24.672 1.59 0.934 1 98.12 200 PRO A O 1
ATOM 1629 N N . ASN A 1 201 ? -25.453 1.104 -1.068 1 98.25 201 ASN A N 1
ATOM 1630 C CA . ASN A 1 201 ? -24.625 -0.098 -1.143 1 98.25 201 ASN A CA 1
ATOM 1631 C C . ASN A 1 201 ? -23.281 0.186 -1.791 1 98.25 201 ASN A C 1
ATOM 1633 O O . ASN A 1 201 ? -22.438 -0.708 -1.902 1 98.25 201 ASN A O 1
ATOM 1637 N N . GLU A 1 202 ? -23.078 1.391 -2.262 1 98.75 202 GLU A N 1
ATOM 1638 C CA . GLU A 1 202 ? -21.781 1.782 -2.824 1 98.75 202 GLU A CA 1
ATOM 1639 C C . GLU A 1 202 ? -20.828 2.277 -1.737 1 98.75 202 GLU A C 1
ATOM 1641 O O . GLU A 1 202 ? -21.156 3.223 -1.012 1 98.75 202 GLU A O 1
ATOM 1646 N N . PRO A 1 203 ? -19.688 1.645 -1.571 1 98.88 203 PRO A N 1
ATOM 1647 C CA . PRO A 1 203 ? -18.812 1.864 -0.415 1 98.88 203 PRO A CA 1
ATOM 1648 C C . PRO A 1 203 ? -17.766 2.951 -0.663 1 98.88 203 PRO A C 1
ATOM 1650 O O . PRO A 1 203 ? -17.75 3.572 -1.729 1 98.88 203 PRO A O 1
ATOM 1653 N N . VAL A 1 204 ? -16.938 3.16 0.341 1 98.94 204 VAL A N 1
ATOM 1654 C CA . VAL A 1 204 ? -15.797 4.059 0.232 1 98.94 204 VAL A CA 1
ATOM 1655 C C . VAL A 1 204 ? -14.523 3.334 0.667 1 98.94 204 VAL A C 1
ATOM 1657 O O . VAL A 1 204 ? -14.57 2.436 1.512 1 98.94 204 VAL A O 1
ATOM 1660 N N . GLY A 1 205 ? -13.469 3.672 0.01 1 98.69 205 GLY A N 1
ATOM 1661 C CA . GLY A 1 205 ? -12.156 3.439 0.599 1 98.69 205 GLY A CA 1
ATOM 1662 C C . GLY A 1 205 ? -11.727 4.539 1.552 1 98.69 205 GLY A C 1
ATOM 1663 O O . GLY A 1 205 ? -12.047 5.711 1.342 1 98.69 205 GLY A O 1
ATOM 1664 N N . VAL A 1 206 ? -11.055 4.152 2.59 1 98.38 206 VAL A N 1
ATOM 1665 C CA . VAL A 1 206 ? -10.594 5.145 3.559 1 98.38 206 VAL A CA 1
ATOM 1666 C C . VAL A 1 206 ? -9.078 5.062 3.695 1 98.38 206 VAL A C 1
ATOM 1668 O O . VAL A 1 206 ? -8.523 3.986 3.926 1 98.38 206 VAL A O 1
ATOM 1671 N N . MET A 1 207 ? -8.359 6.121 3.465 1 96.38 207 MET A N 1
ATOM 1672 C CA . MET A 1 207 ? -6.941 6.289 3.758 1 96.38 207 MET A CA 1
ATOM 1673 C C . MET A 1 207 ? -6.73 7.312 4.867 1 96.38 207 MET A C 1
ATOM 1675 O O . MET A 1 207 ? -7.176 8.453 4.758 1 96.38 207 MET A O 1
ATOM 1679 N N . GLU A 1 208 ? -6.09 6.875 5.898 1 95.38 208 GLU A N 1
ATOM 1680 C CA . GLU A 1 208 ? -5.883 7.777 7.027 1 95.38 208 GLU A CA 1
ATOM 1681 C C . GLU A 1 208 ? -4.469 7.648 7.59 1 95.38 208 GLU A C 1
ATOM 1683 O O . GLU A 1 208 ? -3.928 6.543 7.668 1 95.38 208 GLU A O 1
ATOM 1688 N N . GLY A 1 209 ? -3.904 8.82 7.965 1 94.44 209 GLY A N 1
ATOM 1689 C CA . GLY A 1 209 ? -2.582 8.781 8.562 1 94.44 209 GLY A CA 1
ATOM 1690 C C . GLY A 1 209 ? -1.898 10.133 8.602 1 94.44 209 GLY A C 1
ATOM 1691 O O . GLY A 1 209 ? -2.553 11.156 8.805 1 94.44 209 GLY A O 1
ATOM 1692 N N . ILE A 1 210 ? -0.53 10.062 8.531 1 93.19 210 ILE A N 1
ATOM 1693 C CA . ILE A 1 210 ? 0.258 11.266 8.766 1 93.19 210 ILE A CA 1
ATOM 1694 C C . ILE A 1 210 ? 1.155 11.539 7.559 1 93.19 210 ILE A C 1
ATOM 1696 O O . ILE A 1 210 ? 1.734 10.609 6.984 1 93.19 210 ILE A O 1
ATOM 1700 N N . PHE A 1 211 ? 1.237 12.797 7.234 1 93.44 211 PHE A N 1
ATOM 1701 C CA . PHE A 1 211 ? 2.176 13.281 6.23 1 93.44 211 PHE A CA 1
ATOM 1702 C C . PHE A 1 211 ? 3.316 14.055 6.883 1 93.44 211 PHE A C 1
ATOM 1704 O O . PHE A 1 211 ? 3.104 14.789 7.848 1 93.44 211 PHE A O 1
ATOM 1711 N N . PHE A 1 212 ? 4.5 13.969 6.293 1 91.25 212 PHE A N 1
ATOM 1712 C CA . PHE A 1 212 ? 5.695 14.586 6.859 1 91.25 212 PHE A CA 1
ATOM 1713 C C . PHE A 1 212 ? 6.359 15.508 5.84 1 91.25 212 PHE A C 1
ATOM 1715 O O . PHE A 1 212 ? 6.426 15.18 4.652 1 91.25 212 PHE A O 1
ATOM 1722 N N . LEU A 1 213 ? 6.902 16.516 6.387 1 92.56 213 LEU A N 1
ATOM 1723 C CA . LEU A 1 213 ? 7.758 17.391 5.574 1 92.56 213 LEU A CA 1
ATOM 1724 C C . LEU A 1 213 ? 9.086 16.703 5.277 1 92.56 213 LEU A C 1
ATOM 1726 O O . LEU A 1 213 ? 9.414 15.68 5.875 1 92.56 213 LEU A O 1
ATOM 1730 N N . ASP A 1 214 ? 9.867 17.266 4.344 1 88.5 214 ASP A N 1
ATOM 1731 C CA . ASP A 1 214 ? 11.141 16.703 3.898 1 88.5 214 ASP A CA 1
ATOM 1732 C C . ASP A 1 214 ? 12.148 16.656 5.039 1 88.5 214 ASP A C 1
ATOM 1734 O O . ASP A 1 214 ? 13.086 15.859 5.016 1 88.5 214 ASP A O 1
ATOM 1738 N N . ASP A 1 215 ? 11.922 17.422 6.055 1 86.75 215 ASP A N 1
ATOM 1739 C CA . ASP A 1 215 ? 12.844 17.422 7.18 1 86.75 215 ASP A CA 1
ATOM 1740 C C . ASP A 1 215 ? 12.391 16.453 8.266 1 86.75 215 ASP A C 1
ATOM 1742 O O . ASP A 1 215 ? 12.984 16.391 9.344 1 86.75 215 ASP A O 1
ATOM 1746 N N . GLY A 1 216 ? 11.242 15.805 7.996 1 87.06 216 GLY A N 1
ATOM 1747 C CA . GLY A 1 216 ? 10.766 14.789 8.922 1 87.06 216 GLY A CA 1
ATOM 1748 C C . GLY A 1 216 ? 9.703 15.297 9.875 1 87.06 216 GLY A C 1
ATOM 1749 O O . GLY A 1 216 ? 9.133 14.523 10.648 1 87.0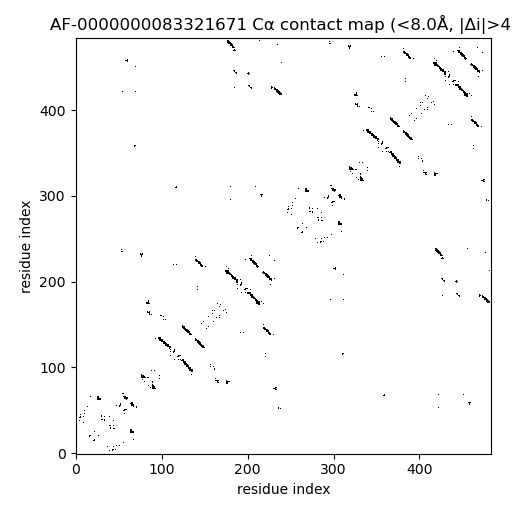6 216 GLY A O 1
ATOM 1750 N N . THR A 1 217 ? 9.359 16.516 9.812 1 90.19 217 THR A N 1
ATOM 1751 C CA . THR A 1 217 ? 8.344 17.094 10.68 1 90.19 217 THR A CA 1
ATOM 1752 C C . THR A 1 217 ? 6.953 16.594 10.289 1 90.19 217 THR A C 1
ATOM 1754 O O . THR A 1 217 ? 6.559 16.703 9.125 1 90.19 217 THR A O 1
ATOM 1757 N N . PRO A 1 218 ? 6.262 16.047 11.32 1 92.5 218 PRO A N 1
ATOM 1758 C CA . PRO A 1 218 ? 4.855 15.781 11.008 1 92.5 218 PRO A CA 1
ATOM 1759 C C . PRO A 1 218 ? 4.078 17.047 10.656 1 92.5 218 PRO A C 1
ATOM 1761 O O . PRO A 1 218 ? 4.086 18.016 11.422 1 92.5 218 PRO A O 1
ATOM 1764 N N . PHE A 1 219 ? 3.391 16.984 9.57 1 93.94 219 PHE A N 1
ATOM 1765 C CA . PHE A 1 219 ? 2.783 18.172 8.984 1 93.94 219 PHE A CA 1
ATOM 1766 C C . PHE A 1 219 ? 1.262 18.078 9.047 1 93.94 219 PHE A C 1
ATOM 1768 O O . PHE A 1 219 ? 0.584 19.094 9.219 1 93.94 219 PHE A O 1
ATOM 1775 N N . GLU A 1 220 ? 0.75 16.906 8.828 1 97.12 220 GLU A N 1
ATOM 1776 C CA . GLU A 1 220 ? -0.697 16.766 8.711 1 97.12 220 GLU A CA 1
ATOM 1777 C C . GLU A 1 220 ? -1.15 15.367 9.125 1 97.12 220 GLU A C 1
ATOM 1779 O O . GLU A 1 220 ? -0.536 14.367 8.742 1 97.12 220 GLU A O 1
ATOM 1784 N N . VAL A 1 221 ? -2.197 15.352 9.93 1 96.69 221 VAL A N 1
ATOM 1785 C CA . VAL A 1 221 ? -3.018 14.156 10.062 1 96.69 221 VAL A CA 1
ATOM 1786 C C . VAL A 1 221 ? -4.211 14.234 9.117 1 96.69 221 VAL A C 1
ATOM 1788 O O . VAL A 1 221 ? -4.949 15.219 9.117 1 96.69 221 VAL A O 1
ATOM 1791 N N . SER A 1 222 ? -4.359 13.211 8.32 1 96.94 222 SER A N 1
ATOM 1792 C CA . SER A 1 222 ? -5.371 13.281 7.266 1 96.94 222 SER A CA 1
ATOM 1793 C C . SER A 1 222 ? -6.258 12.047 7.27 1 96.94 222 SER A C 1
ATOM 1795 O O . SER A 1 222 ? -5.801 10.945 7.59 1 96.94 222 SER A O 1
ATOM 1797 N N . ASN A 1 223 ? -7.52 12.273 7.004 1 97.62 223 ASN A N 1
ATOM 1798 C CA . ASN A 1 223 ? -8.508 11.242 6.68 1 97.62 223 ASN A CA 1
ATOM 1799 C C . ASN A 1 223 ? -9.133 11.492 5.309 1 97.62 223 ASN A C 1
ATOM 1801 O O . ASN A 1 223 ? -9.703 12.555 5.062 1 97.62 223 ASN A O 1
ATOM 1805 N N . MET A 1 224 ? -8.992 10.539 4.43 1 98.31 224 MET A N 1
ATOM 1806 C CA . MET A 1 224 ? -9.516 10.641 3.072 1 98.31 224 MET A CA 1
ATOM 1807 C C . MET A 1 224 ? -10.539 9.539 2.805 1 98.31 224 MET A C 1
ATOM 1809 O O . MET A 1 224 ? -10.219 8.352 2.9 1 98.31 224 MET A O 1
ATOM 1813 N N . ARG A 1 225 ? -11.766 9.93 2.531 1 98.88 225 ARG A N 1
ATOM 1814 C CA . ARG A 1 225 ? -12.828 9.016 2.129 1 98.88 225 ARG A CA 1
ATOM 1815 C C . ARG A 1 225 ? -13.055 9.07 0.623 1 98.88 225 ARG A C 1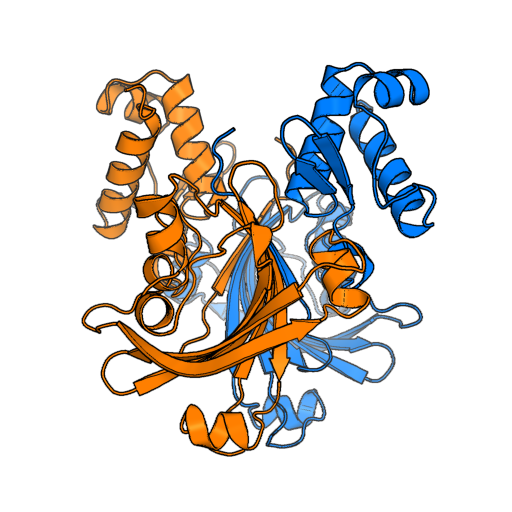
ATOM 1817 O O . ARG A 1 225 ? -13.5 10.086 0.093 1 98.88 225 ARG A O 1
ATOM 1824 N N . ILE A 1 226 ? -12.805 7.961 -0.066 1 98.62 226 ILE A N 1
ATOM 1825 C CA . ILE A 1 226 ? -12.672 7.945 -1.519 1 98.62 226 ILE A CA 1
ATOM 1826 C C . ILE A 1 226 ? -13.828 7.16 -2.137 1 98.62 226 ILE A C 1
ATOM 1828 O O . ILE A 1 226 ? -14.117 6.039 -1.718 1 98.62 226 ILE A O 1
ATOM 1832 N N . HIS A 1 227 ? -14.438 7.734 -3.158 1 98.75 227 HIS A N 1
ATOM 1833 C CA . HIS A 1 227 ? -15.398 7.02 -3.992 1 98.75 227 HIS A CA 1
ATOM 1834 C C . HIS A 1 227 ? -14.812 5.707 -4.504 1 98.75 227 HIS A C 1
ATOM 1836 O O . HIS A 1 227 ? -13.719 5.688 -5.066 1 98.75 227 HIS A O 1
ATOM 1842 N N . TYR A 1 228 ? -15.578 4.617 -4.406 1 98.5 228 TYR A N 1
ATOM 1843 C CA . TYR A 1 228 ? -15.008 3.297 -4.645 1 98.5 228 TYR A CA 1
ATOM 1844 C C . TYR A 1 228 ? -14.516 3.166 -6.082 1 98.5 228 TYR A C 1
ATOM 1846 O O . TYR A 1 228 ? -13.523 2.479 -6.344 1 98.5 228 TYR A O 1
ATOM 1854 N N . LYS A 1 229 ? -15.125 3.857 -6.992 1 97.25 229 LYS A N 1
ATOM 1855 C CA . LYS A 1 229 ? -14.75 3.76 -8.398 1 97.25 229 LYS A CA 1
ATOM 1856 C C . LYS A 1 229 ? -13.383 4.398 -8.648 1 97.25 229 LYS A C 1
ATOM 1858 O O . LYS A 1 229 ? -12.766 4.172 -9.695 1 97.25 229 LYS A O 1
ATOM 1863 N N . TYR A 1 230 ? -12.969 5.152 -7.664 1 96.25 230 TYR A N 1
ATOM 1864 C CA . TYR A 1 230 ? -11.727 5.895 -7.844 1 96.25 230 TYR A CA 1
ATOM 1865 C C . TYR A 1 230 ? -10.664 5.434 -6.848 1 96.25 230 TYR A C 1
ATOM 1867 O O . TYR A 1 230 ? -9.656 6.117 -6.641 1 96.25 230 TYR A O 1
ATOM 1875 N N . MET A 1 231 ? -10.922 4.379 -6.203 1 95.81 231 MET A N 1
ATOM 1876 C CA . MET A 1 231 ? -9.945 3.793 -5.289 1 95.81 231 MET A CA 1
ATOM 1877 C C . MET A 1 231 ? -9.156 2.678 -5.977 1 95.81 231 MET A C 1
ATOM 1879 O O . MET A 1 231 ? -9.586 1.521 -5.969 1 95.81 231 MET A O 1
ATOM 1883 N N . LYS A 1 232 ? -8.086 2.996 -6.434 1 94.56 232 LYS A N 1
ATOM 1884 C CA . LYS A 1 232 ? -7.137 2.068 -7.043 1 94.56 232 LYS A CA 1
ATOM 1885 C C . LYS A 1 232 ? -5.703 2.395 -6.621 1 94.56 232 LYS A C 1
ATOM 1887 O O . LYS A 1 232 ? -5.09 3.32 -7.152 1 94.56 232 LYS A O 1
ATOM 1892 N N . TYR A 1 233 ? -5.195 1.619 -5.73 1 93.5 233 TYR A N 1
ATOM 1893 C CA . TYR A 1 233 ? -3.896 1.867 -5.109 1 93.5 233 TYR A CA 1
ATOM 1894 C C . TYR A 1 233 ? -2.941 0.706 -5.359 1 93.5 233 TYR A C 1
ATOM 1896 O O . TYR A 1 233 ? -3.238 -0.437 -5.004 1 93.5 233 TYR A O 1
ATOM 1904 N N . ASN A 1 234 ? -1.763 0.966 -5.91 1 89.88 234 ASN A N 1
ATOM 1905 C CA . ASN A 1 234 ? -0.761 -0.071 -6.133 1 89.88 234 ASN A CA 1
ATOM 1906 C C . ASN A 1 234 ? 0.238 -0.139 -4.98 1 89.88 234 ASN A C 1
ATOM 1908 O O . ASN A 1 234 ? 0.662 0.894 -4.457 1 89.88 234 ASN A O 1
ATOM 1912 N N . THR A 1 235 ? 0.551 -1.341 -4.594 1 87.25 235 THR A N 1
ATOM 1913 C CA . THR A 1 235 ? 1.557 -1.56 -3.559 1 87.25 235 THR A CA 1
ATOM 1914 C C . THR A 1 235 ? 2.518 -2.674 -3.967 1 87.25 235 THR A C 1
ATOM 1916 O O . THR A 1 235 ? 2.109 -3.656 -4.59 1 87.25 235 THR A O 1
ATOM 1919 N N . PHE A 1 236 ? 3.744 -2.463 -3.629 1 84 236 PHE A N 1
ATOM 1920 C CA . PHE A 1 236 ? 4.824 -3.402 -3.902 1 84 236 PHE A CA 1
ATOM 1921 C C . PHE A 1 236 ? 5.559 -3.771 -2.619 1 84 236 PHE A C 1
ATOM 1923 O O . PHE A 1 236 ? 5.992 -2.893 -1.87 1 84 236 PHE A O 1
ATOM 1930 N N . VAL A 1 237 ? 5.633 -5.047 -2.355 1 83 237 VAL A N 1
ATOM 1931 C CA . VAL A 1 237 ? 6.328 -5.516 -1.161 1 83 237 VAL A CA 1
ATOM 1932 C C . VAL A 1 237 ? 7.5 -6.406 -1.561 1 83 237 VAL A C 1
ATOM 1934 O O . VAL A 1 237 ? 7.375 -7.242 -2.459 1 83 237 VAL A O 1
ATOM 1937 N N . ASN A 1 238 ? 8.641 -6.145 -0.998 1 80.5 238 ASN A N 1
ATOM 1938 C CA . ASN A 1 238 ? 9.859 -6.926 -1.193 1 80.5 238 ASN A CA 1
ATOM 1939 C C . ASN A 1 238 ? 10.508 -7.289 0.138 1 80.5 238 ASN A C 1
ATOM 1941 O O . ASN A 1 238 ? 11.039 -6.422 0.833 1 80.5 238 ASN A O 1
ATOM 1945 N N . LEU A 1 239 ? 10.508 -8.57 0.421 1 73.94 239 LEU A N 1
ATOM 1946 C CA . LEU A 1 239 ? 11.109 -9.023 1.668 1 73.94 239 LEU A CA 1
ATOM 1947 C C . LEU A 1 239 ? 12.609 -9.234 1.496 1 73.94 239 LEU A C 1
ATOM 1949 O O . LEU A 1 239 ? 13.336 -9.398 2.48 1 73.94 239 LEU A O 1
ATOM 1953 N N . SER A 1 240 ? 13.062 -9.414 0.16 1 64.31 240 SER A N 1
ATOM 1954 C CA . SER A 1 240 ? 14.438 -9.805 -0.128 1 64.31 240 SER A CA 1
ATOM 1955 C C . SER A 1 240 ? 15.414 -8.688 0.228 1 64.31 240 SER A C 1
ATOM 1957 O O . SER A 1 240 ? 15.102 -7.504 0.063 1 64.31 240 SER A O 1
ATOM 1959 N N . GLN A 1 241 ? 16.047 -8.68 1.448 1 53.5 241 GLN A N 1
ATOM 1960 C CA . GLN A 1 241 ? 17.125 -7.812 1.905 1 53.5 241 GLN A CA 1
ATOM 1961 C C . GLN A 1 241 ? 18.281 -7.797 0.906 1 53.5 241 GLN A C 1
ATOM 1963 O O . GLN A 1 241 ? 18.984 -8.789 0.76 1 53.5 241 GLN A O 1
ATOM 1968 N N . GLU A 1 242 ? 18.016 -7.34 -0.423 1 44.28 242 GLU A N 1
ATOM 1969 C CA . GLU A 1 242 ? 19.344 -7.254 -1.019 1 44.28 242 GLU A CA 1
ATOM 1970 C C . GLU A 1 242 ? 20.188 -6.172 -0.349 1 44.28 242 GLU A C 1
ATOM 1972 O O . GLU A 1 242 ? 19.656 -5.137 0.063 1 44.28 242 GLU A O 1
ATOM 1977 N N . MET B 1 1 ? 24.484 -17.719 8.789 1 34.22 1 MET B N 1
ATOM 1978 C CA . MET B 1 1 ? 24.969 -17.281 10.094 1 34.22 1 MET B CA 1
ATOM 1979 C C . MET B 1 1 ? 24.719 -15.797 10.305 1 34.22 1 MET B C 1
ATOM 1981 O O . MET B 1 1 ? 24.844 -15.297 11.422 1 34.22 1 MET B O 1
ATOM 1985 N N . THR B 1 2 ? 25.141 -15.023 9.266 1 40.81 2 THR B N 1
ATOM 1986 C CA . THR B 1 2 ? 25.141 -13.562 9.289 1 40.81 2 THR B CA 1
ATOM 1987 C C . THR B 1 2 ? 23.719 -13.031 9.445 1 40.81 2 THR B C 1
ATOM 1989 O O . THR B 1 2 ? 23.078 -12.656 8.461 1 40.81 2 THR B O 1
ATOM 1992 N N . ASP B 1 3 ? 22.938 -13.82 9.883 1 51.06 3 ASP B N 1
ATOM 1993 C CA . ASP B 1 3 ? 21.625 -13.273 10.242 1 51.06 3 ASP B CA 1
ATOM 1994 C C . ASP B 1 3 ? 21.766 -11.891 10.875 1 51.06 3 ASP B C 1
ATOM 1996 O O . ASP B 1 3 ? 22.391 -11.75 11.93 1 51.06 3 ASP B O 1
ATOM 2000 N N . LEU B 1 4 ? 21.828 -10.867 10 1 68.12 4 LEU B N 1
ATOM 2001 C CA . LEU B 1 4 ? 22.562 -9.609 10.102 1 68.12 4 LEU B CA 1
ATOM 2002 C C . LEU B 1 4 ? 22.234 -8.891 11.398 1 68.12 4 LEU B C 1
ATOM 2004 O O . LEU B 1 4 ? 21.094 -8.922 11.859 1 68.12 4 LEU B O 1
ATOM 2008 N N . VAL B 1 5 ? 23.203 -8.891 12.305 1 79.56 5 VAL B N 1
ATOM 2009 C CA . VAL B 1 5 ? 23.234 -8.18 13.578 1 79.56 5 VAL B CA 1
ATOM 2010 C C . VAL B 1 5 ? 22.156 -7.105 13.594 1 79.56 5 VAL B C 1
ATOM 2012 O O . VAL B 1 5 ? 21.5 -6.898 14.609 1 79.56 5 VAL B O 1
ATOM 2015 N N . TYR B 1 6 ? 21.828 -6.734 12.484 1 85.75 6 TYR B N 1
ATOM 2016 C CA . TYR B 1 6 ? 20.875 -5.637 12.453 1 85.75 6 TYR B CA 1
ATOM 2017 C C . TYR B 1 6 ? 19.453 -6.156 12.633 1 85.75 6 TYR B C 1
ATOM 2019 O O . TYR B 1 6 ? 18.578 -5.449 13.156 1 85.75 6 TYR B O 1
ATOM 2027 N N . ARG B 1 7 ? 19.141 -7.371 12.352 1 84.25 7 ARG B N 1
ATOM 2028 C CA . ARG B 1 7 ? 17.797 -7.918 12.508 1 84.25 7 ARG B CA 1
ATOM 2029 C C . ARG B 1 7 ? 17.453 -8.117 13.977 1 84.25 7 ARG B C 1
ATOM 2031 O O . ARG B 1 7 ? 16.328 -7.871 14.398 1 84.25 7 ARG B O 1
ATOM 2038 N N . SER B 1 8 ? 18.453 -8.641 14.641 1 87.38 8 SER B N 1
ATOM 2039 C CA . SER B 1 8 ? 18.25 -8.805 16.078 1 87.38 8 SER B CA 1
ATOM 2040 C C . SER B 1 8 ? 18.031 -7.461 16.75 1 87.38 8 SER B C 1
ATOM 2042 O O . SER B 1 8 ? 17.188 -7.34 17.656 1 87.38 8 SER B O 1
ATOM 2044 N N . VAL B 1 9 ? 18.766 -6.547 16.375 1 92.56 9 VAL B N 1
ATOM 2045 C CA . VAL B 1 9 ? 18.625 -5.199 16.906 1 92.56 9 VAL B CA 1
ATOM 2046 C C . VAL B 1 9 ? 17.234 -4.664 16.594 1 92.56 9 VAL B C 1
ATOM 2048 O O . VAL B 1 9 ? 16.547 -4.137 17.484 1 92.56 9 VAL B O 1
ATOM 2051 N N . MET B 1 10 ? 16.812 -4.836 15.383 1 90.62 10 MET B N 1
ATOM 2052 C CA . MET B 1 10 ? 15.5 -4.359 14.961 1 90.62 10 MET B CA 1
ATOM 2053 C C . MET B 1 10 ? 14.398 -4.992 15.805 1 90.62 10 MET B C 1
ATOM 2055 O O . MET B 1 10 ? 13.477 -4.309 16.25 1 90.62 10 MET B O 1
ATOM 2059 N N . ARG B 1 11 ? 14.492 -6.273 16 1 88.69 11 ARG B N 1
ATOM 2060 C CA . ARG B 1 11 ? 13.492 -6.996 16.781 1 88.69 11 ARG B CA 1
ATOM 2061 C C . ARG B 1 11 ? 13.414 -6.461 18.203 1 88.69 11 ARG B C 1
ATOM 2063 O O . ARG B 1 11 ? 12.32 -6.266 18.734 1 88.69 11 ARG B O 1
ATOM 2070 N N . ASP B 1 12 ? 14.539 -6.246 18.734 1 93.62 12 ASP B N 1
ATOM 2071 C CA . ASP B 1 12 ? 14.57 -5.754 20.109 1 93.62 12 ASP B CA 1
ATOM 2072 C C . ASP B 1 12 ? 14.008 -4.336 20.188 1 93.62 12 ASP B C 1
ATOM 2074 O O . ASP B 1 12 ? 13.227 -4.027 21.094 1 93.62 12 ASP B O 1
ATOM 2078 N N . ILE B 1 13 ? 14.344 -3.529 19.359 1 94.19 13 ILE B N 1
ATOM 2079 C CA . ILE B 1 13 ? 13.859 -2.156 19.344 1 94.19 13 ILE B CA 1
ATOM 2080 C C . ILE B 1 13 ? 12.336 -2.152 19.172 1 94.19 13 ILE B C 1
ATOM 2082 O O . ILE B 1 13 ? 11.633 -1.43 19.891 1 94.19 13 ILE B O 1
ATOM 2086 N N . LYS B 1 14 ? 11.859 -2.965 18.281 1 90.38 14 LYS B N 1
ATOM 2087 C CA . LYS B 1 14 ? 10.422 -3.064 18.062 1 90.38 14 LYS B CA 1
ATOM 2088 C C . LYS B 1 14 ? 9.703 -3.486 19.344 1 90.38 14 LYS B C 1
ATOM 2090 O O . LYS B 1 14 ? 8.664 -2.92 19.703 1 90.38 14 LYS B O 1
ATOM 2095 N N . GLN B 1 15 ? 10.266 -4.414 19.984 1 91.06 15 GLN B N 1
ATOM 2096 C CA . GLN B 1 15 ? 9.672 -4.883 21.234 1 91.06 15 GLN B CA 1
ATOM 2097 C C . GLN B 1 15 ? 9.664 -3.781 22.281 1 91.06 15 GLN B C 1
ATOM 2099 O O . GLN B 1 15 ? 8.672 -3.604 23 1 91.06 15 GLN B O 1
ATOM 2104 N N . LYS B 1 16 ? 10.695 -3.104 22.359 1 94.44 16 LYS B N 1
ATOM 2105 C CA . LYS B 1 16 ? 10.789 -2.018 23.328 1 94.44 16 LYS B CA 1
ATOM 2106 C C . LYS B 1 16 ? 9.805 -0.899 23 1 94.44 16 LYS B C 1
ATOM 2108 O O . LYS B 1 16 ? 9.242 -0.276 23.906 1 94.44 16 LYS B O 1
ATOM 2113 N N . ILE B 1 17 ? 9.625 -0.666 21.75 1 92.69 17 ILE B N 1
ATOM 2114 C CA . ILE B 1 17 ? 8.648 0.326 21.312 1 92.69 17 ILE B CA 1
ATOM 2115 C C . ILE B 1 17 ? 7.242 -0.109 21.734 1 92.69 17 ILE B C 1
ATOM 2117 O O . ILE B 1 17 ? 6.492 0.679 22.312 1 92.69 17 ILE B O 1
ATOM 2121 N N . LEU B 1 18 ? 6.953 -1.339 21.531 1 87.25 18 LEU B N 1
ATOM 2122 C CA . LEU B 1 18 ? 5.629 -1.866 21.828 1 87.25 18 LEU B CA 1
ATOM 2123 C C . LEU B 1 18 ? 5.391 -1.895 23.344 1 87.25 18 LEU B C 1
ATOM 2125 O O . LEU B 1 18 ? 4.25 -1.764 23.797 1 87.25 18 LEU B O 1
ATOM 2129 N N . ASN B 1 19 ? 6.5 -1.993 24.031 1 91.25 19 ASN B N 1
ATOM 2130 C CA . ASN B 1 19 ? 6.422 -2.016 25.484 1 91.25 19 ASN B CA 1
ATOM 2131 C C . ASN B 1 19 ? 6.473 -0.606 26.078 1 91.25 19 ASN B C 1
ATOM 2133 O O . ASN B 1 19 ? 6.574 -0.439 27.297 1 91.25 19 ASN B O 1
ATOM 2137 N N . ASN B 1 20 ? 6.512 0.326 25.219 1 90.5 20 ASN B N 1
ATOM 2138 C CA . ASN B 1 20 ? 6.547 1.724 25.641 1 90.5 20 ASN B CA 1
ATOM 2139 C C . ASN B 1 20 ? 7.762 2.02 26.516 1 90.5 20 ASN B C 1
ATOM 2141 O O . ASN B 1 20 ? 7.645 2.697 27.531 1 90.5 20 ASN B O 1
ATOM 2145 N N . GLU B 1 21 ? 8.828 1.541 26.125 1 93 21 GLU B N 1
ATOM 2146 C CA . GLU B 1 21 ? 10.031 1.683 26.938 1 93 21 GLU B CA 1
ATOM 2147 C C . GLU B 1 21 ? 10.781 2.969 26.609 1 93 21 GLU B C 1
ATOM 2149 O O . GLU B 1 21 ? 11.727 3.344 27.297 1 93 21 GLU B O 1
ATOM 2154 N N . TYR B 1 22 ? 10.422 3.613 25.594 1 93.44 22 TYR B N 1
ATOM 2155 C CA . TYR B 1 22 ? 11.07 4.863 25.203 1 93.44 22 TYR B CA 1
ATOM 2156 C C . TYR B 1 22 ? 10.234 6.062 25.641 1 93.44 22 TYR B C 1
ATOM 2158 O O . TYR B 1 22 ? 9.023 6.098 25.406 1 93.44 22 TYR B O 1
ATOM 2166 N N . GLU B 1 23 ? 10.953 7.012 26.188 1 89.19 23 GLU B N 1
ATOM 2167 C CA . GLU B 1 23 ? 10.266 8.219 26.625 1 89.19 23 GLU B CA 1
ATOM 2168 C C . GLU B 1 23 ? 10.016 9.18 25.453 1 89.19 23 GLU B C 1
ATOM 2170 O O . GLU B 1 23 ? 10.844 9.281 24.547 1 89.19 23 GLU B O 1
ATOM 2175 N N . ASP B 1 24 ? 8.945 9.836 25.516 1 87.19 24 ASP B N 1
ATOM 2176 C CA . ASP B 1 24 ? 8.594 10.93 24.625 1 87.19 24 ASP B CA 1
ATOM 2177 C C . ASP B 1 24 ? 8.586 10.461 23.172 1 87.19 24 ASP B C 1
ATOM 2179 O O . ASP B 1 24 ? 8.93 11.219 22.266 1 87.19 24 ASP B O 1
ATOM 2183 N N . MET B 1 25 ? 8.328 9.18 23 1 89.38 25 MET B N 1
ATOM 2184 C CA . MET B 1 25 ? 8.258 8.586 21.672 1 89.38 25 MET B CA 1
ATOM 2185 C C . MET B 1 25 ? 9.555 8.797 20.906 1 89.38 25 MET B C 1
ATOM 2187 O O . MET B 1 25 ? 9.539 8.992 19.688 1 89.38 25 MET B O 1
ATOM 2191 N N . ARG B 1 26 ? 10.617 8.836 21.672 1 94.25 26 ARG B N 1
ATOM 2192 C CA . ARG B 1 26 ? 11.906 9.141 21.062 1 94.25 26 ARG B CA 1
ATOM 2193 C C . ARG B 1 26 ? 12.93 8.047 21.359 1 94.25 26 ARG B C 1
ATOM 2195 O O . ARG B 1 26 ? 13.047 7.594 22.5 1 94.25 26 ARG B O 1
ATOM 2202 N N . LEU B 1 27 ? 13.586 7.652 20.297 1 96.12 27 LEU B N 1
ATOM 2203 C CA . LEU B 1 27 ? 14.68 6.711 20.484 1 96.12 27 LEU B CA 1
ATOM 2204 C C . LEU B 1 27 ? 15.961 7.438 20.875 1 96.12 27 LEU B C 1
ATOM 2206 O O . LEU B 1 27 ? 16.156 8.602 20.5 1 96.12 27 LEU B O 1
ATOM 2210 N N . PRO B 1 28 ? 16.875 6.727 21.578 1 96.19 28 PRO B N 1
ATOM 2211 C CA . PRO B 1 28 ? 18.219 7.277 21.734 1 96.19 28 PRO B CA 1
ATOM 2212 C C . PRO B 1 28 ? 18.938 7.504 20.406 1 96.19 28 PRO B C 1
ATOM 2214 O O . PRO B 1 28 ? 18.516 6.965 19.375 1 96.19 28 PRO B O 1
ATOM 2217 N N . ASP B 1 29 ? 19.938 8.336 20.469 1 94.75 29 ASP B N 1
ATOM 2218 C CA . ASP B 1 29 ? 20.672 8.609 19.234 1 94.75 29 ASP B CA 1
ATOM 2219 C C . ASP B 1 29 ? 21.391 7.355 18.734 1 94.75 29 ASP B C 1
ATOM 2221 O O . ASP B 1 29 ? 21.625 6.418 19.5 1 94.75 29 ASP B O 1
ATOM 2225 N N . GLU B 1 30 ? 21.734 7.383 17.453 1 94.31 30 GLU B N 1
ATOM 2226 C CA . GLU B 1 30 ? 22.312 6.227 16.766 1 94.31 30 GLU B CA 1
ATOM 2227 C C . GLU B 1 30 ? 23.578 5.746 17.469 1 94.31 30 GLU B C 1
ATOM 2229 O O . GLU B 1 30 ? 23.797 4.543 17.609 1 94.31 30 GLU B O 1
ATOM 2234 N N . ARG B 1 31 ? 24.422 6.688 17.969 1 94.88 31 ARG B N 1
ATOM 2235 C CA . ARG B 1 31 ? 25.672 6.332 18.656 1 94.88 31 ARG B CA 1
ATOM 2236 C C . ARG B 1 31 ? 25.375 5.598 19.953 1 94.88 31 ARG B C 1
ATOM 2238 O O . ARG B 1 31 ? 25.984 4.551 20.234 1 94.88 31 ARG B O 1
ATOM 2245 N N . SER B 1 32 ? 24.516 6.164 20.703 1 96.75 32 SER B N 1
ATOM 2246 C CA . SER B 1 32 ? 24.141 5.543 21.969 1 96.75 32 SER B CA 1
ATOM 2247 C C . SER B 1 32 ? 23.562 4.148 21.75 1 96.75 32 SER B C 1
ATOM 2249 O O . SER B 1 32 ? 23.859 3.221 22.5 1 96.75 32 SER B O 1
ATOM 2251 N N . LEU B 1 33 ? 22.734 3.967 20.734 1 96.31 33 LEU B N 1
ATOM 2252 C CA . LEU B 1 33 ? 22.141 2.674 20.438 1 96.31 33 LEU B CA 1
ATOM 2253 C C . LEU B 1 33 ? 23.203 1.673 19.984 1 96.31 33 LEU B C 1
ATOM 2255 O O . LEU B 1 33 ? 23.156 0.504 20.375 1 96.31 33 LEU B O 1
ATOM 2259 N N . SER B 1 34 ? 24.062 2.172 19.172 1 96.06 34 SER B N 1
ATOM 2260 C CA . SER B 1 34 ? 25.156 1.319 18.734 1 96.06 34 SER B CA 1
ATOM 2261 C C . SER B 1 34 ? 25.953 0.784 19.922 1 96.06 34 SER B C 1
ATOM 2263 O O . SER B 1 34 ? 26.281 -0.404 19.969 1 96.06 34 SER B O 1
ATOM 2265 N N . ASP B 1 35 ? 26.25 1.662 20.828 1 96.5 35 ASP B N 1
ATOM 2266 C CA . ASP B 1 35 ? 27 1.286 22.016 1 96.5 35 ASP B CA 1
ATOM 2267 C C . ASP B 1 35 ? 26.203 0.288 22.859 1 96.5 35 ASP B C 1
ATOM 2269 O O . ASP B 1 35 ? 26.75 -0.708 23.344 1 96.5 35 ASP B O 1
ATOM 2273 N N . TYR B 1 36 ? 25.047 0.548 23 1 95.56 36 TYR B N 1
ATOM 2274 C CA . TYR B 1 36 ? 24.188 -0.278 23.828 1 95.56 36 TYR B CA 1
ATOM 2275 C C . TYR B 1 36 ? 24.094 -1.697 23.281 1 95.56 36 TYR B C 1
ATOM 2277 O O . TYR B 1 36 ? 24.172 -2.668 24.047 1 95.56 36 TYR B O 1
ATOM 2285 N N . TYR B 1 37 ? 23.906 -1.812 22.031 1 95.38 37 TYR B N 1
ATOM 2286 C CA . TYR B 1 37 ? 23.688 -3.115 21.406 1 95.38 37 TYR B CA 1
ATOM 2287 C C . TYR B 1 37 ? 25.016 -3.748 21 1 95.38 37 TYR B C 1
ATOM 2289 O O . TYR B 1 37 ? 25.047 -4.883 20.516 1 95.38 37 TYR B O 1
ATOM 2297 N N . HIS B 1 38 ? 26.016 -3.006 21.047 1 95.12 38 HIS B N 1
ATOM 2298 C CA . HIS B 1 38 ? 27.344 -3.482 20.703 1 95.12 38 HIS B CA 1
ATOM 2299 C C . HIS B 1 38 ? 27.422 -3.881 19.234 1 95.12 38 HIS B C 1
ATOM 2301 O O . HIS B 1 38 ? 27.875 -4.98 18.906 1 95.12 38 HIS B O 1
ATOM 2307 N N . VAL B 1 39 ? 26.938 -2.922 18.438 1 95.06 39 VAL B N 1
ATOM 2308 C CA . VAL B 1 39 ? 27 -3.104 16.984 1 95.06 39 VAL B CA 1
ATOM 2309 C C . VAL B 1 39 ? 27.641 -1.877 16.344 1 95.06 39 VAL B C 1
ATOM 2311 O O . VAL B 1 39 ? 27.766 -0.825 16.984 1 95.06 39 VAL B O 1
ATOM 2314 N N . SER B 1 40 ? 28.094 -2.047 15.094 1 93.75 40 SER B N 1
ATOM 2315 C CA . SER B 1 40 ? 28.703 -0.931 14.383 1 93.75 40 SER B CA 1
ATOM 2316 C C . SER B 1 40 ? 27.688 0.155 14.07 1 93.75 40 SER B C 1
ATOM 2318 O O . SER B 1 40 ? 26.484 -0.108 14.055 1 93.75 40 SER B O 1
ATOM 2320 N N . ARG B 1 41 ? 28.219 1.338 13.867 1 92.75 41 ARG B N 1
ATOM 2321 C CA . ARG B 1 41 ? 27.359 2.441 13.477 1 92.75 41 ARG B CA 1
ATOM 2322 C C . ARG B 1 41 ? 26.656 2.141 12.156 1 92.75 41 ARG B C 1
ATOM 2324 O O . ARG B 1 41 ? 25.5 2.527 11.961 1 92.75 41 ARG B O 1
ATOM 2331 N N . SER B 1 42 ? 27.359 1.437 11.328 1 92.25 42 SER B N 1
ATOM 2332 C CA . SER B 1 42 ? 26.781 1.102 10.031 1 92.25 42 SER B CA 1
ATOM 2333 C C . SER B 1 42 ? 25.609 0.126 10.188 1 92.25 42 SER B C 1
ATOM 2335 O O . SER B 1 42 ? 24.594 0.265 9.516 1 92.25 42 SER B O 1
ATOM 2337 N N . SER B 1 43 ? 25.75 -0.824 11.008 1 91.62 43 SER B N 1
ATOM 2338 C CA . SER B 1 43 ? 24.703 -1.788 11.289 1 91.62 43 SER B CA 1
ATOM 2339 C C . SER B 1 43 ? 23.5 -1.117 11.938 1 91.62 43 SER B C 1
ATOM 2341 O O . SER B 1 43 ? 22.344 -1.422 11.609 1 91.62 43 SER B O 1
ATOM 2343 N N . MET B 1 44 ? 23.781 -0.228 12.852 1 94.31 44 MET B N 1
ATOM 2344 C CA . MET B 1 44 ? 22.703 0.486 13.531 1 94.31 44 MET B CA 1
ATOM 2345 C C . MET B 1 44 ? 21.953 1.385 12.555 1 94.31 44 MET B C 1
ATOM 2347 O O . MET B 1 44 ? 20.719 1.436 12.578 1 94.31 44 MET B O 1
ATOM 2351 N N . LYS B 1 45 ? 22.719 2.01 11.734 1 91.25 45 LYS B N 1
ATOM 2352 C CA . LYS B 1 45 ? 22.109 2.846 10.703 1 91.25 45 LYS B CA 1
ATOM 2353 C C . LYS B 1 45 ? 21.203 2.025 9.805 1 91.25 45 LYS B C 1
ATOM 2355 O O . LYS B 1 45 ? 20.094 2.465 9.469 1 91.25 45 LYS B O 1
ATOM 2360 N N . ARG B 1 46 ? 21.609 0.921 9.461 1 87.44 46 ARG B N 1
ATOM 2361 C CA . ARG B 1 46 ? 20.812 0.03 8.625 1 87.44 46 ARG B CA 1
ATOM 2362 C C . ARG B 1 46 ? 19.547 -0.398 9.352 1 87.44 46 ARG B C 1
ATOM 2364 O O . ARG B 1 46 ? 18.453 -0.371 8.773 1 87.44 46 ARG B O 1
ATOM 2371 N N . ALA B 1 47 ? 19.688 -0.759 10.555 1 90.5 47 ALA B N 1
ATOM 2372 C CA . ALA B 1 47 ? 18.547 -1.185 11.352 1 90.5 47 ALA B CA 1
ATOM 2373 C C . ALA B 1 47 ? 17.516 -0.069 11.469 1 90.5 47 ALA B C 1
ATOM 2375 O O . ALA B 1 47 ? 16.328 -0.291 11.219 1 90.5 47 ALA B O 1
ATOM 2376 N N . LEU B 1 48 ? 18.016 1.102 11.789 1 90.62 48 LEU B N 1
ATOM 2377 C CA . LEU B 1 48 ? 17.109 2.24 11.945 1 90.62 48 LEU B CA 1
ATOM 2378 C C . LEU B 1 48 ? 16.5 2.631 10.602 1 90.62 48 LEU B C 1
ATOM 2380 O O . LEU B 1 48 ? 15.328 3.045 10.547 1 90.62 48 LEU B O 1
ATOM 2384 N N . GLY B 1 49 ? 17.281 2.521 9.586 1 85.12 49 GLY B N 1
ATOM 2385 C CA . GLY B 1 49 ? 16.781 2.777 8.25 1 85.12 49 GLY B CA 1
ATOM 2386 C C . GLY B 1 49 ? 15.641 1.851 7.855 1 85.12 49 GLY B C 1
ATOM 2387 O O . GLY B 1 49 ? 14.633 2.295 7.301 1 85.12 49 GLY B O 1
ATOM 2388 N N . LEU B 1 50 ? 15.789 0.602 8.172 1 81.19 50 LEU B N 1
ATOM 2389 C CA . LEU B 1 50 ? 14.758 -0.386 7.863 1 81.19 50 LEU B CA 1
ATOM 2390 C C . LEU B 1 50 ? 13.508 -0.145 8.695 1 81.19 50 LEU B C 1
ATOM 2392 O O . LEU B 1 50 ? 12.383 -0.265 8.195 1 81.19 50 LEU B O 1
ATOM 2396 N N . LEU B 1 51 ? 13.68 0.206 9.93 1 86.75 51 LEU B N 1
ATOM 2397 C CA . LEU B 1 51 ? 12.547 0.544 10.781 1 86.75 51 LEU B CA 1
ATOM 2398 C C . LEU B 1 51 ? 11.789 1.744 10.219 1 86.75 51 LEU B C 1
ATOM 2400 O O . LEU B 1 51 ? 10.555 1.787 10.273 1 86.75 51 LEU B O 1
ATOM 2404 N N . ALA B 1 52 ? 12.562 2.639 9.695 1 83.94 52 ALA B N 1
ATOM 2405 C CA . ALA B 1 52 ? 11.953 3.822 9.094 1 83.94 52 ALA B CA 1
ATOM 2406 C C . ALA B 1 52 ? 11.195 3.461 7.82 1 83.94 52 ALA B C 1
ATOM 2408 O O . ALA B 1 52 ? 10.094 3.953 7.586 1 83.94 52 ALA B O 1
ATOM 2409 N N . GLN B 1 53 ? 11.75 2.59 7.078 1 75.19 53 GLN B N 1
ATOM 2410 C CA . GLN B 1 53 ? 11.133 2.145 5.836 1 75.19 53 GLN B CA 1
ATOM 2411 C C . GLN B 1 53 ? 9.82 1.415 6.105 1 75.19 53 GLN B C 1
ATOM 2413 O O . GLN B 1 53 ? 8.898 1.462 5.285 1 75.19 53 GLN B O 1
ATOM 2418 N N . GLN B 1 54 ? 9.766 0.876 7.27 1 76.44 54 GLN B N 1
ATOM 2419 C CA . GLN B 1 54 ? 8.57 0.139 7.648 1 76.44 54 GLN B CA 1
ATOM 2420 C C . GLN B 1 54 ? 7.566 1.046 8.359 1 76.44 54 GLN B C 1
ATOM 2422 O O . GLN B 1 54 ? 6.5 0.594 8.773 1 76.44 54 GLN B O 1
ATOM 2427 N N . GLY B 1 55 ? 7.988 2.291 8.523 1 81.06 55 GLY B N 1
ATOM 2428 C CA . GLY B 1 55 ? 7.09 3.262 9.125 1 81.06 55 GLY B CA 1
ATOM 2429 C C . GLY B 1 55 ? 7.027 3.154 10.641 1 81.06 55 GLY B C 1
ATOM 2430 O O . GLY B 1 55 ? 6.129 3.715 11.273 1 81.06 55 GLY B O 1
ATOM 2431 N N . ILE B 1 56 ? 7.91 2.439 11.211 1 85.88 56 ILE B N 1
ATOM 2432 C CA . ILE B 1 56 ? 7.902 2.232 12.656 1 85.88 56 ILE B CA 1
ATOM 2433 C C . ILE B 1 56 ? 8.453 3.473 13.359 1 85.88 56 ILE B C 1
ATOM 2435 O O . ILE B 1 56 ? 7.938 3.887 14.398 1 85.88 56 ILE B O 1
ATOM 2439 N N . VAL B 1 57 ? 9.492 4.051 12.727 1 90.62 57 VAL B N 1
ATOM 2440 C CA . VAL B 1 57 ? 10.086 5.281 13.242 1 90.62 57 VAL B CA 1
ATOM 2441 C C . VAL B 1 57 ? 10.25 6.289 12.109 1 90.62 57 VAL B C 1
ATOM 2443 O O . VAL B 1 57 ? 10.086 5.941 10.93 1 90.62 57 VAL B O 1
ATOM 2446 N N . PHE B 1 58 ? 10.43 7.457 12.453 1 87.94 58 PHE B N 1
ATOM 2447 C CA . PHE B 1 58 ? 10.82 8.469 11.477 1 87.94 58 PHE B CA 1
ATOM 2448 C C . PHE B 1 58 ? 11.93 9.359 12.031 1 87.94 58 PHE B C 1
ATOM 2450 O O . PHE B 1 58 ? 12 9.586 13.242 1 87.94 58 PHE B O 1
ATOM 2457 N N . LYS B 1 59 ? 12.766 9.836 11.141 1 88.5 59 LYS B N 1
ATOM 2458 C CA . LYS B 1 59 ? 13.875 10.711 11.508 1 88.5 59 LYS B CA 1
ATOM 2459 C C . LYS B 1 59 ? 13.547 12.172 11.195 1 88.5 59 LYS B C 1
ATOM 2461 O O . LYS B 1 59 ? 13.031 12.484 10.117 1 88.5 59 LYS B O 1
ATOM 2466 N N . LYS B 1 60 ? 13.734 12.984 12.164 1 87.38 60 LYS B N 1
ATOM 2467 C CA . LYS B 1 60 ? 13.641 14.43 11.984 1 87.38 60 LYS B CA 1
ATOM 2468 C C . LYS B 1 60 ? 15.031 15.07 12.016 1 87.38 60 LYS B C 1
ATOM 2470 O O . LYS B 1 60 ? 15.727 15 13.023 1 87.38 60 LYS B O 1
ATOM 2475 N N . ARG B 1 61 ? 15.281 15.695 10.922 1 86.19 61 ARG B N 1
ATOM 2476 C CA . ARG B 1 61 ? 16.625 16.266 10.773 1 86.19 61 ARG B CA 1
ATOM 2477 C C . ARG B 1 61 ? 16.953 17.203 11.93 1 86.19 61 ARG B C 1
ATOM 2479 O O . ARG B 1 61 ? 16.172 18.094 12.242 1 86.19 61 ARG B O 1
ATOM 2486 N N . GLY B 1 62 ? 18.078 16.938 12.469 1 86.38 62 GLY B N 1
ATOM 2487 C CA . GLY B 1 62 ? 18.578 17.781 13.531 1 86.38 62 GLY B CA 1
ATOM 2488 C C . GLY B 1 62 ? 17.891 17.531 14.867 1 86.38 62 GLY B C 1
ATOM 2489 O O . GLY B 1 62 ? 18.25 18.141 15.875 1 86.38 62 GLY B O 1
ATOM 2490 N N . SER B 1 63 ? 16.969 16.609 14.977 1 89.19 63 SER B N 1
ATOM 2491 C CA . SER B 1 63 ? 16.203 16.391 16.203 1 89.19 63 SER B CA 1
ATOM 2492 C C . SER B 1 63 ? 16.359 14.953 16.703 1 89.19 63 SER B C 1
ATOM 2494 O O . SER B 1 63 ? 16.562 14.727 17.891 1 89.19 63 SER B O 1
ATOM 2496 N N . GLY B 1 64 ? 16.25 14 15.742 1 91.56 64 GLY B N 1
ATOM 2497 C CA . GLY B 1 64 ? 16.422 12.617 16.172 1 91.56 64 GLY B CA 1
ATOM 2498 C C . GLY B 1 64 ? 15.438 11.664 15.516 1 91.56 64 GLY B C 1
ATOM 2499 O O . GLY B 1 64 ? 14.891 11.961 14.445 1 91.56 64 GLY B O 1
ATOM 2500 N N . THR B 1 65 ? 15.383 10.453 16.094 1 93.25 65 THR B N 1
ATOM 2501 C CA . THR B 1 65 ? 14.508 9.398 15.602 1 93.25 65 THR B CA 1
ATOM 2502 C C . THR B 1 65 ? 13.32 9.203 16.531 1 93.25 65 THR B C 1
ATOM 2504 O O . THR B 1 65 ? 13.492 9.039 17.75 1 93.25 65 THR B O 1
ATOM 2507 N N . PHE B 1 66 ? 12.164 9.25 15.984 1 93.5 66 PHE B N 1
ATOM 2508 C CA . PHE B 1 66 ? 10.938 9.195 16.781 1 93.5 66 PHE B CA 1
ATOM 2509 C C . PHE B 1 66 ? 10.094 8 16.391 1 93.5 66 PHE B C 1
ATOM 2511 O O . PHE B 1 66 ? 10.141 7.547 15.234 1 93.5 66 PHE B O 1
ATOM 2518 N N . ILE B 1 67 ? 9.281 7.566 17.344 1 92.5 67 ILE B N 1
ATOM 2519 C CA . ILE B 1 67 ? 8.344 6.473 17.094 1 92.5 67 ILE B CA 1
ATOM 2520 C C . ILE B 1 67 ? 7.105 7.004 16.391 1 92.5 67 ILE B C 1
ATOM 2522 O O . ILE B 1 67 ? 6.559 8.047 16.766 1 92.5 67 ILE B O 1
ATOM 2526 N N . ASN B 1 68 ? 6.762 6.328 15.375 1 87.62 68 ASN B N 1
ATOM 2527 C CA . ASN B 1 68 ? 5.531 6.68 14.672 1 87.62 68 ASN B CA 1
ATOM 2528 C C . ASN B 1 68 ? 4.297 6.316 15.492 1 87.62 68 ASN B C 1
ATOM 2530 O O . ASN B 1 68 ? 4.027 5.137 15.727 1 87.62 68 ASN B O 1
ATOM 2534 N N . PRO B 1 69 ? 3.564 7.266 15.883 1 85.94 69 PRO B N 1
ATOM 2535 C CA . PRO B 1 69 ? 2.395 6.961 16.703 1 85.94 69 PRO B CA 1
ATOM 2536 C C . PRO B 1 69 ? 1.395 6.047 16 1 85.94 69 PRO B C 1
ATOM 2538 O O . PRO B 1 69 ? 0.71 5.254 16.656 1 85.94 69 PRO B O 1
ATOM 2541 N N . LEU B 1 70 ? 1.33 6.188 14.758 1 82.75 70 LEU B N 1
ATOM 2542 C CA . LEU B 1 70 ? 0.365 5.379 14.023 1 82.75 70 LEU B CA 1
ATOM 2543 C C . LEU B 1 70 ? 0.769 3.906 14.031 1 82.75 70 LEU B C 1
ATOM 2545 O O . LEU B 1 70 ? -0.087 3.023 13.945 1 82.75 70 LEU B O 1
ATOM 2549 N N . TYR B 1 71 ? 2.01 3.652 14.039 1 81.75 71 TYR B N 1
ATOM 2550 C CA . TYR B 1 71 ? 2.475 2.279 14.188 1 81.75 71 TYR B CA 1
ATOM 2551 C C . TYR B 1 71 ? 1.944 1.66 15.477 1 81.75 71 TYR B C 1
ATOM 2553 O O . TYR B 1 71 ? 1.536 0.497 15.492 1 81.75 71 TYR B O 1
ATOM 2561 N N . LEU B 1 72 ? 1.854 2.439 16.469 1 81.25 72 LEU B N 1
ATOM 2562 C CA . LEU B 1 72 ? 1.388 1.971 17.766 1 81.25 72 LEU B CA 1
ATOM 2563 C C . LEU B 1 72 ? -0.129 1.806 17.781 1 81.25 72 LEU B C 1
ATOM 2565 O O . LEU B 1 72 ? -0.652 0.865 18.375 1 81.25 72 LEU B O 1
ATOM 2569 N N . LYS B 1 73 ? -0.771 2.695 17.125 1 81.12 73 LYS B N 1
ATOM 2570 C CA . LYS B 1 73 ? -2.229 2.76 17.188 1 81.12 73 LYS B CA 1
ATOM 2571 C C . LYS B 1 73 ? -2.865 1.803 16.172 1 81.12 73 LYS B C 1
ATOM 2573 O O . LYS B 1 73 ? -3.943 1.262 16.422 1 81.12 73 LYS B O 1
ATOM 2578 N N . ASN B 1 74 ? -2.252 1.801 15 1 72.75 74 ASN B N 1
ATOM 2579 C CA . ASN B 1 74 ? -2.898 1.118 13.883 1 72.75 74 ASN B CA 1
ATOM 2580 C C . ASN B 1 74 ? -2.143 -0.147 13.492 1 72.75 74 ASN B C 1
ATOM 2582 O O . ASN B 1 74 ? -1.62 -0.24 12.375 1 72.75 74 ASN B O 1
ATOM 2586 N N . GLN B 1 75 ? -2.275 -1.036 14.43 1 71.88 75 GLN B N 1
ATOM 2587 C CA . GLN B 1 75 ? -1.575 -2.271 14.094 1 71.88 75 GLN B CA 1
ATOM 2588 C C . GLN B 1 75 ? -2.221 -2.965 12.898 1 71.88 75 GLN B C 1
ATOM 2590 O O . GLN B 1 75 ? -3.357 -3.434 12.984 1 71.88 75 GLN B O 1
ATOM 2595 N N . ALA B 1 76 ? -1.534 -2.922 11.773 1 74.38 76 ALA B N 1
ATOM 2596 C CA . ALA B 1 76 ? -1.971 -3.57 10.539 1 74.38 76 ALA B CA 1
ATOM 2597 C C . ALA B 1 76 ? -2.357 -5.023 10.789 1 74.38 76 ALA B C 1
ATOM 2599 O O . ALA B 1 76 ? -1.779 -5.688 11.656 1 74.38 76 ALA B O 1
ATOM 2600 N N . LEU B 1 77 ? -3.389 -5.367 10.062 1 84.31 77 LEU B N 1
ATOM 2601 C CA . LEU B 1 77 ? -3.709 -6.793 10.117 1 84.31 77 LEU B CA 1
ATOM 2602 C C . LEU B 1 77 ? -2.812 -7.586 9.172 1 84.31 77 LEU B C 1
ATOM 2604 O O . LEU B 1 77 ? -2.623 -8.789 9.359 1 84.31 77 LEU B O 1
ATOM 2608 N N . PHE B 1 78 ? -2.402 -6.875 8.148 1 81.69 78 PHE B N 1
ATOM 2609 C CA . PHE B 1 78 ? -1.419 -7.453 7.238 1 81.69 78 PHE B CA 1
ATOM 2610 C C . PHE B 1 78 ? -0.006 -7.059 7.652 1 81.69 78 PHE B C 1
ATOM 2612 O O . PHE B 1 78 ? 0.414 -5.922 7.438 1 81.69 78 PHE B O 1
ATOM 2619 N N . LYS B 1 79 ? 0.679 -7.953 8.312 1 76.56 79 LYS B N 1
ATOM 2620 C CA . LYS B 1 79 ? 2.037 -7.73 8.797 1 76.56 79 LYS B CA 1
ATOM 2621 C C . LYS B 1 79 ? 3.035 -8.625 8.07 1 76.56 79 LYS B C 1
ATOM 2623 O O . LYS B 1 79 ? 2.836 -9.844 7.984 1 76.56 79 LYS B O 1
ATOM 2628 N N . TYR B 1 80 ? 3.768 -8.148 7.32 1 73.06 80 TYR B N 1
ATOM 2629 C CA . TYR B 1 80 ? 4.719 -8.945 6.547 1 73.06 80 TYR B CA 1
ATOM 2630 C C . TYR B 1 80 ? 5.992 -9.195 7.344 1 73.06 80 TYR B C 1
ATOM 2632 O O . TYR B 1 80 ? 7.004 -8.531 7.137 1 73.06 80 TYR B O 1
ATOM 2640 N N . GLU B 1 81 ? 5.684 -10.047 8.398 1 64.94 81 GLU B N 1
ATOM 2641 C CA . GLU B 1 81 ? 6.785 -10.453 9.266 1 64.94 81 GLU B CA 1
ATOM 2642 C C . GLU B 1 81 ? 7.242 -11.875 8.938 1 64.94 81 GLU B C 1
ATOM 2644 O O . GLU B 1 81 ? 6.441 -12.711 8.523 1 64.94 81 GLU B O 1
ATOM 2649 N N . GLY B 1 82 ? 8.422 -12.039 8.25 1 66.62 82 GLY B N 1
ATOM 2650 C CA . GLY B 1 82 ? 8.93 -13.375 7.984 1 66.62 82 GLY B CA 1
ATOM 2651 C C . GLY B 1 82 ? 9.648 -13.484 6.652 1 66.62 82 GLY B C 1
ATOM 2652 O O . GLY B 1 82 ? 10.086 -12.477 6.09 1 66.62 82 GLY B O 1
ATOM 2653 N N . SER B 1 83 ? 9.602 -14.828 6.305 1 75.44 83 SER B N 1
ATOM 2654 C CA . SER B 1 83 ? 10.375 -15.109 5.102 1 75.44 83 SER B CA 1
ATOM 2655 C C . SER B 1 83 ? 9.469 -15.203 3.875 1 75.44 83 SER B C 1
ATOM 2657 O O . SER B 1 83 ? 9.953 -15.258 2.742 1 75.44 83 SER B O 1
ATOM 2659 N N . ASN B 1 84 ? 8.102 -15.227 4.16 1 85.62 84 ASN B N 1
ATOM 2660 C CA . ASN B 1 84 ? 7.145 -15.328 3.064 1 85.62 84 ASN B CA 1
ATOM 2661 C C . ASN B 1 84 ? 6.039 -14.289 3.189 1 85.62 84 ASN B C 1
ATOM 2663 O O . ASN B 1 84 ? 5.688 -13.875 4.297 1 85.62 84 ASN B O 1
ATOM 2667 N N . LEU B 1 85 ? 5.43 -14.008 2.068 1 88.38 85 LEU B N 1
ATOM 2668 C CA . LEU B 1 85 ? 4.379 -13 2.006 1 88.38 85 LEU B CA 1
ATOM 2669 C C . LEU B 1 85 ? 3 -13.641 2.102 1 88.38 85 LEU B C 1
ATOM 2671 O O . LEU B 1 85 ? 1.982 -12.977 1.907 1 88.38 85 LEU B O 1
ATOM 2675 N N . GLY B 1 86 ? 2.945 -14.859 2.416 1 90.69 86 GLY B N 1
ATOM 2676 C CA . GLY B 1 86 ? 1.657 -15.531 2.436 1 90.69 86 GLY B CA 1
ATOM 2677 C C . GLY B 1 86 ? 0.732 -15.016 3.521 1 90.69 86 GLY B C 1
ATOM 2678 O O . GLY B 1 86 ? 1.192 -14.531 4.559 1 90.69 86 GLY B O 1
ATOM 2679 N N . ILE B 1 87 ? -0.559 -15.18 3.303 1 91.25 87 ILE B N 1
ATOM 2680 C CA . ILE B 1 87 ? -1.589 -14.711 4.223 1 91.25 87 ILE B CA 1
ATOM 2681 C C . ILE B 1 87 ? -1.421 -15.391 5.578 1 91.25 87 ILE B C 1
ATOM 2683 O O . ILE B 1 87 ? -1.554 -14.75 6.625 1 91.25 87 ILE B O 1
ATOM 2687 N N . THR B 1 88 ? -1.104 -16.625 5.543 1 91.19 88 THR B N 1
ATOM 2688 C CA . THR B 1 88 ? -0.974 -17.391 6.777 1 91.19 88 THR B CA 1
ATOM 2689 C C . THR B 1 88 ? 0.017 -16.734 7.727 1 91.19 88 THR B C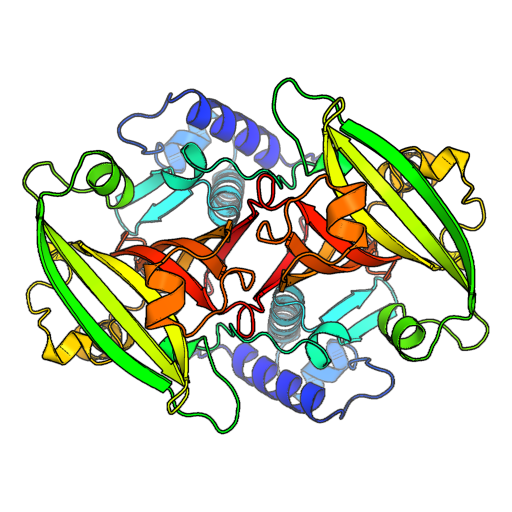 1
ATOM 2691 O O . THR B 1 88 ? -0.247 -16.609 8.93 1 91.19 88 THR B O 1
ATOM 2694 N N . ASP B 1 89 ? 1.06 -16.219 7.188 1 86.75 89 ASP B N 1
ATOM 2695 C CA . ASP B 1 89 ? 2.111 -15.656 8.023 1 86.75 89 ASP B CA 1
ATOM 2696 C C . ASP B 1 89 ? 1.934 -14.148 8.18 1 86.75 89 ASP B C 1
ATOM 2698 O O . ASP B 1 89 ? 2.479 -13.547 9.109 1 86.75 89 ASP B O 1
ATOM 2702 N N . SER B 1 90 ? 1.218 -13.547 7.32 1 87.62 90 SER B N 1
ATOM 2703 C CA . SER B 1 90 ? 1.233 -12.094 7.238 1 87.62 90 SER B CA 1
ATOM 2704 C C . SER B 1 90 ? -0.036 -11.492 7.832 1 87.62 90 SER B C 1
ATOM 2706 O O . SER B 1 90 ? -0.088 -10.289 8.117 1 87.62 90 SER B O 1
ATOM 2708 N N . PHE B 1 91 ? -1.03 -12.336 7.969 1 89.56 91 PHE B N 1
ATOM 2709 C CA . PHE B 1 91 ? -2.293 -11.844 8.508 1 89.56 91 PHE B CA 1
ATOM 2710 C C . PHE B 1 91 ? -2.602 -12.516 9.844 1 89.56 91 PHE B C 1
ATOM 2712 O O . PHE B 1 91 ? -2.658 -13.742 9.938 1 89.56 91 PHE B O 1
ATOM 2719 N N . SER B 1 92 ? -2.791 -11.703 10.836 1 85.12 92 SER B N 1
ATOM 2720 C CA . SER B 1 92 ? -3.104 -12.297 12.133 1 85.12 92 SER B CA 1
ATOM 2721 C C . SER B 1 92 ? -3.941 -11.359 12.992 1 85.12 92 SER B C 1
ATOM 2723 O O . SER B 1 92 ? -3.816 -10.133 12.883 1 85.12 92 SER B O 1
ATOM 2725 N N . VAL B 1 93 ? -4.805 -11.938 13.68 1 86.31 93 VAL B N 1
ATOM 2726 C CA . VAL B 1 93 ? -5.566 -11.297 14.75 1 86.31 93 VAL B CA 1
ATOM 2727 C C . VAL B 1 93 ? -5.289 -11.992 16.078 1 86.31 93 VAL B C 1
ATOM 2729 O O . VAL B 1 93 ? -5.469 -13.203 16.203 1 86.31 93 VAL B O 1
ATOM 2732 N N . PRO B 1 94 ? -4.805 -11.234 17.094 1 84.38 94 PRO B N 1
ATOM 2733 C CA . PRO B 1 94 ? -4.465 -11.859 18.375 1 84.38 94 PRO B CA 1
ATOM 2734 C C . PRO B 1 94 ? -5.609 -12.68 18.953 1 84.38 94 PRO B C 1
ATOM 2736 O O . PRO B 1 94 ? -6.758 -12.227 18.953 1 84.38 94 PRO B O 1
ATOM 2739 N N . GLY B 1 95 ? -5.254 -13.844 19.359 1 90.12 95 GLY B N 1
ATOM 2740 C CA . GLY B 1 95 ? -6.199 -14.727 20.031 1 90.12 95 GLY B CA 1
ATOM 2741 C C . GLY B 1 95 ? -7.074 -15.5 19.062 1 90.12 95 GLY B C 1
ATOM 2742 O O . GLY B 1 95 ? -7.934 -16.281 19.484 1 90.12 95 GLY B O 1
ATOM 2743 N N . LYS B 1 96 ? -6.93 -15.305 17.828 1 93.5 96 LYS B N 1
ATOM 2744 C CA . LYS B 1 96 ? -7.742 -16.016 16.844 1 93.5 96 LYS B CA 1
ATOM 2745 C C . LYS B 1 96 ? -6.898 -17.016 16.062 1 93.5 96 LYS B C 1
ATOM 2747 O O . LYS B 1 96 ? -5.719 -16.766 15.805 1 93.5 96 LYS B O 1
ATOM 2752 N N . LYS B 1 97 ? -7.566 -18.016 15.664 1 94.75 97 LYS B N 1
ATOM 2753 C CA . LYS B 1 97 ? -6.895 -19.047 14.875 1 94.75 97 LYS B CA 1
ATOM 2754 C C . LYS B 1 97 ? -7.328 -19 13.414 1 94.75 97 LYS B C 1
ATOM 2756 O O . LYS B 1 97 ? -8.523 -18.969 13.117 1 94.75 97 LYS B O 1
ATOM 2761 N N . GLN B 1 98 ? -6.383 -19.078 12.547 1 95.44 98 GLN B N 1
ATOM 2762 C CA . GLN B 1 98 ? -6.664 -19.047 11.117 1 95.44 98 GLN B CA 1
ATOM 2763 C C . GLN B 1 98 ? -6.879 -20.469 10.578 1 95.44 98 GLN B C 1
ATOM 2765 O O . GLN B 1 98 ? -6.203 -21.406 10.992 1 95.44 98 GLN B O 1
ATOM 2770 N N . SER B 1 99 ? -7.809 -20.594 9.672 1 97.06 99 SER B N 1
ATOM 2771 C CA . SER B 1 99 ? -8.023 -21.859 8.977 1 97.06 99 SER B CA 1
ATOM 2772 C C . SER B 1 99 ? -8.438 -21.625 7.523 1 97.06 99 SER B C 1
ATOM 2774 O O . SER B 1 99 ? -8.742 -20.5 7.133 1 97.06 99 SER B O 1
ATOM 2776 N N . ILE B 1 100 ? -8.352 -22.688 6.719 1 98.06 100 ILE B N 1
ATOM 2777 C CA . ILE B 1 100 ? -8.617 -22.609 5.289 1 98.06 100 ILE B CA 1
ATOM 2778 C C . ILE B 1 100 ? -9.648 -23.656 4.891 1 98.06 100 ILE B C 1
ATOM 2780 O O . ILE B 1 100 ? -9.562 -24.812 5.309 1 98.06 100 ILE B O 1
ATOM 2784 N N . GLU B 1 101 ? -10.617 -23.281 4.168 1 98.19 101 GLU B N 1
ATOM 2785 C CA . GLU B 1 101 ? -11.539 -24.172 3.477 1 98.19 101 GLU B CA 1
ATOM 2786 C C . GLU B 1 101 ? -11.359 -24.094 1.964 1 98.19 101 GLU B C 1
ATOM 2788 O O . GLU B 1 101 ? -11.492 -23.016 1.373 1 98.19 101 GLU B O 1
ATOM 2793 N N . LEU B 1 102 ? -11.023 -25.234 1.326 1 98.62 102 LEU B N 1
ATOM 2794 C CA . LEU B 1 102 ? -10.906 -25.266 -0.127 1 98.62 102 LEU B CA 1
ATOM 2795 C C . LEU B 1 102 ? -12.281 -25.312 -0.782 1 98.62 102 LEU B C 1
ATOM 2797 O O . LEU B 1 102 ? -13.062 -26.234 -0.542 1 98.62 102 LEU B O 1
ATOM 2801 N N . LEU B 1 103 ? -12.57 -24.344 -1.572 1 98.5 103 LEU B N 1
ATOM 2802 C CA . LEU B 1 103 ? -13.875 -24.234 -2.207 1 98.5 103 LEU B CA 1
ATOM 2803 C C . LEU B 1 103 ? -13.859 -24.875 -3.592 1 98.5 103 LEU B C 1
ATOM 2805 O O . LEU B 1 103 ? -14.867 -25.422 -4.035 1 98.5 103 LEU B O 1
ATOM 2809 N N . ASP B 1 104 ? -12.797 -24.719 -4.297 1 98.25 104 ASP B N 1
ATOM 2810 C CA . ASP B 1 104 ? -12.695 -25.219 -5.66 1 98.25 104 ASP B CA 1
ATOM 2811 C C . ASP B 1 104 ? -11.234 -25.484 -6.035 1 98.25 104 ASP B C 1
ATOM 2813 O O . ASP B 1 104 ? -10.328 -24.875 -5.473 1 98.25 104 ASP B O 1
ATOM 2817 N N . TYR B 1 105 ? -11.023 -26.391 -6.852 1 98.06 105 TYR B N 1
ATOM 2818 C CA . TYR B 1 105 ? -9.727 -26.797 -7.367 1 98.06 105 TYR B CA 1
ATOM 2819 C C . TYR B 1 105 ? -9.859 -27.406 -8.766 1 98.06 105 TYR B C 1
ATOM 2821 O O . TYR B 1 105 ? -10.555 -28.391 -8.953 1 98.06 105 TYR B O 1
ATOM 2829 N N . GLN B 1 106 ? -9.188 -26.797 -9.766 1 98.06 106 GLN B N 1
ATOM 2830 C CA . GLN B 1 106 ? -9.219 -27.328 -11.125 1 98.06 106 GLN B CA 1
ATOM 2831 C C . GLN B 1 106 ? -7.957 -26.938 -11.898 1 98.06 106 GLN B C 1
ATOM 2833 O O . GLN B 1 106 ? -7.188 -26.094 -11.445 1 98.06 106 GLN B O 1
ATOM 2838 N N . VAL B 1 107 ? -7.773 -27.641 -12.977 1 98 107 VAL B N 1
ATOM 2839 C CA . VAL B 1 107 ? -6.715 -27.297 -13.922 1 98 107 VAL B CA 1
ATOM 2840 C C . VAL B 1 107 ? -7.328 -26.688 -15.18 1 98 107 VAL B C 1
ATOM 2842 O O . VAL B 1 107 ? -8.281 -27.234 -15.742 1 98 107 VAL B O 1
ATOM 2845 N N . ILE B 1 108 ? -6.801 -25.547 -15.547 1 97.88 108 ILE B N 1
ATOM 2846 C CA . ILE B 1 108 ? -7.316 -24.906 -16.75 1 97.88 108 ILE B CA 1
ATOM 2847 C C . ILE B 1 108 ? -6.156 -24.469 -17.641 1 97.88 108 ILE B C 1
ATOM 2849 O O . ILE B 1 108 ? -5.02 -24.359 -17.172 1 97.88 108 ILE B O 1
ATOM 2853 N N . LYS B 1 109 ? -6.461 -24.234 -18.906 1 97.19 109 LYS B N 1
ATOM 2854 C CA . LYS B 1 109 ? -5.492 -23.609 -19.797 1 97.19 109 LYS B CA 1
ATOM 2855 C C . LYS B 1 109 ? -5.34 -22.125 -19.469 1 97.19 109 LYS B C 1
ATOM 2857 O O . LYS B 1 109 ? -6.332 -21.438 -19.219 1 97.19 109 LYS B O 1
ATOM 2862 N N . ALA B 1 110 ? -4.137 -21.656 -19.453 1 96.12 110 ALA B N 1
ATOM 2863 C CA . ALA B 1 110 ? -3.906 -20.234 -19.219 1 96.12 110 ALA B CA 1
ATOM 2864 C C . ALA B 1 110 ? -4.395 -19.391 -20.391 1 96.12 110 ALA B C 1
ATOM 2866 O O . ALA B 1 110 ? -4.039 -19.656 -21.547 1 96.12 110 ALA B O 1
ATOM 2867 N N . ASP B 1 111 ? -5.227 -18.406 -20.109 1 95.38 111 ASP B N 1
ATOM 2868 C CA . ASP B 1 111 ? -5.609 -17.469 -21.172 1 95.38 111 ASP B CA 1
ATOM 2869 C C . ASP B 1 111 ? -4.504 -16.453 -21.422 1 95.38 111 ASP B C 1
ATOM 2871 O O . ASP B 1 111 ? -3.432 -16.516 -20.828 1 95.38 111 ASP B O 1
ATOM 2875 N N . GLU B 1 112 ? -4.68 -15.586 -22.312 1 93.12 112 GLU B N 1
ATOM 2876 C CA . GLU B 1 112 ? -3.641 -14.656 -22.766 1 93.12 112 GLU B CA 1
ATOM 2877 C C . GLU B 1 112 ? -3.148 -13.789 -21.609 1 93.12 112 GLU B C 1
ATOM 2879 O O . GLU B 1 112 ? -1.946 -13.57 -21.453 1 93.12 112 GLU B O 1
ATOM 2884 N N . ASP B 1 113 ? -4.055 -13.336 -20.781 1 92.31 113 ASP B N 1
ATOM 2885 C CA . ASP B 1 113 ? -3.684 -12.484 -19.656 1 92.31 113 ASP B CA 1
ATOM 2886 C C . ASP B 1 113 ? -2.818 -13.242 -18.656 1 92.31 113 ASP B C 1
ATOM 2888 O O . ASP B 1 113 ? -1.785 -12.742 -18.203 1 92.31 113 ASP B O 1
ATOM 2892 N N . LEU B 1 114 ? -3.236 -14.398 -18.344 1 94.5 114 LEU B N 1
ATOM 2893 C CA . LEU B 1 114 ? -2.484 -15.211 -17.391 1 94.5 114 LEU B CA 1
ATOM 2894 C C . LEU B 1 114 ? -1.107 -15.555 -17.953 1 94.5 114 LEU B C 1
ATOM 2896 O O . LEU B 1 114 ? -0.117 -15.555 -17.219 1 94.5 114 LEU B O 1
ATOM 2900 N N . ARG B 1 115 ? -1.076 -15.922 -19.219 1 94 115 ARG B N 1
ATOM 2901 C CA . ARG B 1 115 ? 0.202 -16.25 -19.844 1 94 115 ARG B CA 1
ATOM 2902 C C . ARG B 1 115 ? 1.175 -15.078 -19.75 1 94 115 ARG B C 1
ATOM 2904 O O . ARG B 1 115 ? 2.352 -15.266 -19.438 1 94 115 ARG B O 1
ATOM 2911 N N . GLN B 1 116 ? 0.654 -13.938 -20.016 1 89 116 GLN B N 1
ATOM 2912 C CA . GLN B 1 116 ? 1.49 -12.75 -19.922 1 89 116 GLN B CA 1
ATOM 2913 C C . GLN B 1 116 ? 1.938 -12.492 -18.484 1 89 116 GLN B C 1
ATOM 2915 O O . GLN B 1 116 ? 3.119 -12.242 -18.234 1 89 116 GLN B O 1
ATOM 2920 N N . ASP B 1 117 ? 1.006 -12.57 -17.516 1 90.88 117 ASP B N 1
ATOM 2921 C CA . ASP B 1 117 ? 1.275 -12.242 -16.125 1 90.88 117 ASP B CA 1
ATOM 2922 C C . ASP B 1 117 ? 2.25 -13.234 -15.492 1 90.88 117 ASP B C 1
ATOM 2924 O O . ASP B 1 117 ? 3.096 -12.859 -14.68 1 90.88 117 ASP B O 1
ATOM 2928 N N . LEU B 1 118 ? 2.158 -14.469 -15.961 1 93.44 118 LEU B N 1
ATOM 2929 C CA . LEU B 1 118 ? 2.941 -15.531 -15.328 1 93.44 118 LEU B CA 1
ATOM 2930 C C . LEU B 1 118 ? 4.066 -15.992 -16.25 1 93.44 118 LEU B C 1
ATOM 2932 O O . LEU B 1 118 ? 4.758 -16.969 -15.938 1 93.44 118 LEU B O 1
ATOM 2936 N N . PHE B 1 119 ? 4.148 -15.297 -17.375 1 88 119 PHE B N 1
ATOM 2937 C CA . PHE B 1 119 ? 5.195 -15.594 -18.344 1 88 119 PHE B CA 1
ATOM 2938 C C . PHE B 1 119 ? 5.16 -17.062 -18.734 1 88 119 PHE B C 1
ATOM 2940 O O . PHE B 1 119 ? 6.18 -17.75 -18.672 1 88 119 PHE B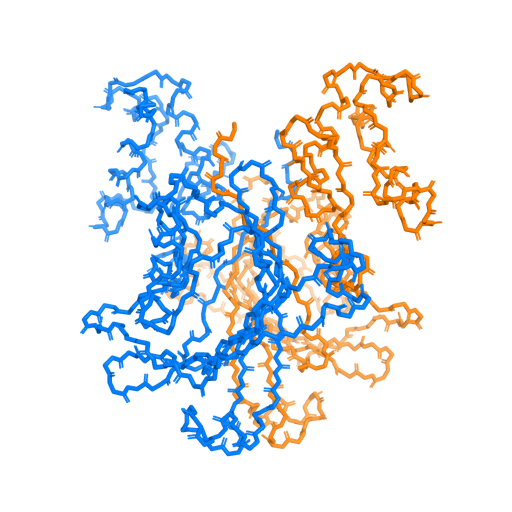 O 1
ATOM 2947 N N . LEU B 1 120 ? 4.086 -17.453 -19.188 1 93.06 120 LEU B N 1
ATOM 2948 C CA . LEU B 1 120 ? 3.863 -18.844 -19.562 1 93.06 120 LEU B CA 1
ATOM 2949 C C . LEU B 1 120 ? 3.811 -18.984 -21.078 1 93.06 120 LEU B C 1
ATOM 2951 O O . LEU B 1 120 ? 3.512 -18.031 -21.797 1 93.06 120 LEU B O 1
ATOM 2955 N N . LYS B 1 121 ? 4.082 -20.203 -21.531 1 93.06 121 LYS B N 1
ATOM 2956 C CA . LYS B 1 121 ? 3.889 -20.578 -22.938 1 93.06 121 LYS B CA 1
ATOM 2957 C C . LYS B 1 121 ? 2.432 -20.922 -23.219 1 93.06 121 LYS B C 1
ATOM 2959 O O . LYS B 1 121 ? 1.66 -21.172 -22.281 1 93.06 121 LYS B O 1
ATOM 2964 N N . GLU B 1 122 ? 2.139 -20.922 -24.391 1 93.75 122 GLU B N 1
ATOM 2965 C CA . GLU B 1 122 ? 0.773 -21.234 -24.812 1 93.75 122 GLU B CA 1
ATOM 2966 C C . GLU B 1 122 ? 0.362 -22.641 -24.359 1 93.75 122 GLU B C 1
ATOM 2968 O O . GLU B 1 122 ? -0.811 -22.875 -24.062 1 93.75 122 GLU B O 1
ATOM 2973 N N . SER B 1 123 ? 1.254 -23.516 -24.219 1 94.06 123 SER B N 1
ATOM 2974 C CA . SER B 1 123 ? 0.974 -24.922 -23.891 1 94.06 123 SER B CA 1
ATOM 2975 C C . SER B 1 123 ? 0.889 -25.125 -22.391 1 94.06 123 SER B C 1
ATOM 2977 O O . SER B 1 123 ? 0.537 -26.203 -21.922 1 94.06 123 SER B O 1
ATOM 2979 N N . ASP B 1 124 ? 1.098 -24.156 -21.641 1 95.06 124 ASP B N 1
ATOM 2980 C CA . ASP B 1 124 ? 1.185 -24.328 -20.188 1 95.06 124 ASP B CA 1
ATOM 2981 C C . ASP B 1 124 ? -0.202 -24.297 -19.547 1 95.06 124 ASP B C 1
ATOM 2983 O O . ASP B 1 124 ? -1.103 -23.609 -20.031 1 95.06 124 ASP B O 1
ATOM 2987 N N . PHE B 1 125 ? -0.329 -25.094 -18.5 1 97.31 125 PHE B N 1
ATOM 2988 C CA . PHE B 1 125 ? -1.544 -25.125 -17.688 1 97.31 125 PHE B CA 1
ATOM 2989 C C . PHE B 1 125 ? -1.298 -24.547 -16.312 1 97.31 125 PHE B C 1
ATOM 2991 O O . PHE B 1 125 ? -0.155 -24.484 -15.852 1 97.31 125 PHE B O 1
ATOM 2998 N N . VAL B 1 126 ? -2.418 -24.109 -15.719 1 98.44 126 VAL B N 1
ATOM 2999 C CA . VAL B 1 126 ? -2.344 -23.578 -14.359 1 98.44 126 VAL B CA 1
ATOM 3000 C C . VAL B 1 126 ? -3.404 -24.234 -13.484 1 98.44 126 VAL B C 1
ATOM 3002 O O . VAL B 1 126 ? -4.441 -24.672 -13.984 1 98.44 126 VAL B O 1
ATOM 3005 N N . TYR B 1 127 ? -3.088 -24.328 -12.242 1 98.56 127 TYR B N 1
ATOM 3006 C CA . TYR B 1 127 ? -4.141 -24.562 -11.258 1 98.56 127 TYR B CA 1
ATOM 3007 C C . TYR B 1 127 ? -4.977 -23.312 -11.047 1 98.56 127 TYR B C 1
ATOM 3009 O O . TYR B 1 127 ? -4.438 -22.203 -10.984 1 98.56 127 TYR B O 1
ATOM 3017 N N . GLN B 1 128 ? -6.262 -23.453 -11.039 1 98.62 128 GLN B N 1
ATOM 3018 C CA . GLN B 1 128 ? -7.18 -22.453 -10.5 1 98.62 128 GLN B CA 1
ATOM 3019 C C . GLN B 1 128 ? -7.77 -22.906 -9.164 1 98.62 128 GLN B C 1
ATOM 3021 O O . GLN B 1 128 ? -8.469 -23.922 -9.102 1 98.62 128 GLN B O 1
ATOM 3026 N N . ILE B 1 129 ? -7.473 -22.219 -8.141 1 98.62 129 ILE B N 1
ATOM 3027 C CA . ILE B 1 129 ? -7.934 -22.609 -6.812 1 98.62 129 ILE B CA 1
ATOM 3028 C C . ILE B 1 129 ? -8.797 -21.5 -6.211 1 98.62 129 ILE B C 1
ATOM 3030 O O . ILE B 1 129 ? -8.617 -20.328 -6.535 1 98.62 129 ILE B O 1
ATOM 3034 N N . LYS B 1 130 ? -9.766 -21.875 -5.465 1 98.69 130 LYS B N 1
ATOM 3035 C CA . LYS B 1 130 ? -10.578 -20.969 -4.66 1 98.69 130 LYS B CA 1
ATOM 3036 C C . LYS B 1 130 ? -10.648 -21.438 -3.209 1 98.69 130 LYS B C 1
ATOM 3038 O O . LYS B 1 130 ? -11 -22.594 -2.941 1 98.69 130 LYS B O 1
ATOM 3043 N N . ARG B 1 131 ? -10.289 -20.547 -2.334 1 98.75 131 ARG B N 1
ATOM 3044 C CA . ARG B 1 131 ? -10.219 -20.875 -0.916 1 98.75 131 ARG B CA 1
ATOM 3045 C C . ARG B 1 131 ? -10.953 -19.828 -0.072 1 98.75 131 ARG B C 1
ATOM 3047 O O . ARG B 1 131 ? -11 -18.656 -0.437 1 98.75 131 ARG B O 1
ATOM 3054 N N . LEU B 1 132 ? -11.547 -20.297 1.001 1 98.75 132 LEU B N 1
ATOM 3055 C CA . LEU B 1 132 ? -12.133 -19.453 2.037 1 98.75 132 LEU B CA 1
ATOM 3056 C C . LEU B 1 132 ? -11.297 -19.484 3.309 1 98.75 132 LEU B C 1
ATOM 3058 O O . LEU B 1 132 ? -10.977 -20.562 3.816 1 98.75 132 LEU B O 1
ATOM 3062 N N . ARG B 1 133 ? -10.891 -18.375 3.75 1 98.31 133 ARG B N 1
ATOM 3063 C CA . ARG B 1 133 ? -10.133 -18.312 4.996 1 98.31 133 ARG B CA 1
ATOM 3064 C C . ARG B 1 133 ? -11.016 -17.859 6.152 1 98.31 133 ARG B C 1
ATOM 3066 O O . ARG B 1 133 ? -11.859 -16.969 5.984 1 98.31 133 ARG B O 1
ATOM 3073 N N . LEU B 1 134 ? -10.711 -18.438 7.277 1 98.12 134 LEU B N 1
ATOM 3074 C CA . LEU B 1 134 ? -11.508 -18.141 8.461 1 98.12 134 LEU B CA 1
ATOM 3075 C C . LEU B 1 134 ? -10.617 -17.797 9.648 1 98.12 134 LEU B C 1
ATOM 3077 O O . LEU B 1 134 ? -9.5 -18.312 9.766 1 98.12 134 LEU B O 1
ATOM 3081 N N . LEU B 1 135 ? -11.031 -16.906 10.453 1 96.69 135 LEU B N 1
ATOM 3082 C CA . LEU B 1 135 ? -10.562 -16.688 11.82 1 96.69 135 LEU B CA 1
ATOM 3083 C C . LEU B 1 135 ? -11.531 -17.297 12.828 1 96.69 135 LEU B C 1
ATOM 3085 O O . LEU B 1 135 ? -12.609 -16.734 13.07 1 96.69 135 LEU B O 1
ATOM 3089 N N . ASP B 1 136 ? -11.07 -18.422 13.391 1 95.94 136 ASP B N 1
ATOM 3090 C CA . ASP B 1 136 ? -12.023 -19.266 14.102 1 95.94 136 ASP B CA 1
ATOM 3091 C C . ASP B 1 136 ? -13.219 -19.609 13.219 1 95.94 136 ASP B C 1
ATOM 3093 O O . ASP B 1 136 ? -13.062 -20.234 12.164 1 95.94 136 ASP B O 1
ATOM 3097 N N . ASP B 1 137 ? -14.391 -19.125 13.578 1 95.44 137 ASP B N 1
ATOM 3098 C CA . ASP B 1 137 ? -15.562 -19.484 12.789 1 95.44 137 ASP B CA 1
ATOM 3099 C C . ASP B 1 137 ? -16.016 -18.328 11.906 1 95.44 137 ASP B C 1
ATOM 3101 O O . ASP B 1 137 ? -17.047 -18.422 11.234 1 95.44 137 ASP B O 1
ATOM 3105 N N . GLN B 1 138 ? -15.266 -17.297 11.859 1 97.44 138 GLN B N 1
ATOM 3106 C CA . GLN B 1 138 ? -15.633 -16.125 11.086 1 97.44 138 GLN B CA 1
ATOM 3107 C C . GLN B 1 138 ? -14.859 -16.062 9.773 1 97.44 138 GLN B C 1
ATOM 3109 O O . GLN B 1 138 ? -13.656 -15.797 9.758 1 97.44 138 GLN B O 1
ATOM 3114 N N . PRO B 1 139 ? -15.594 -16.234 8.633 1 98.69 139 PRO B N 1
ATOM 3115 C CA . PRO B 1 139 ? -14.906 -16.047 7.352 1 98.69 139 PRO B CA 1
ATOM 3116 C C . PRO B 1 139 ? -14.469 -14.602 7.129 1 98.69 139 PRO B C 1
ATOM 3118 O O . PRO B 1 139 ? -15.195 -13.664 7.488 1 98.69 139 PRO B O 1
ATOM 3121 N N . PHE B 1 140 ? -13.25 -14.438 6.504 1 98.19 140 PHE B N 1
ATOM 3122 C CA . PHE B 1 140 ? -12.82 -13.055 6.352 1 98.19 140 PHE B CA 1
ATOM 3123 C C . PHE B 1 140 ? -12.211 -12.828 4.973 1 98.19 140 PHE B C 1
ATOM 3125 O O . PHE B 1 140 ? -12 -11.688 4.562 1 98.19 140 PHE B O 1
ATOM 3132 N N . LEU B 1 141 ? -11.969 -13.906 4.199 1 98.44 141 LEU B N 1
ATOM 3133 C CA . LEU B 1 141 ? -11.25 -13.719 2.939 1 98.44 141 LEU B CA 1
ATOM 3134 C C . LEU B 1 141 ? -11.594 -14.828 1.952 1 98.44 141 LEU B C 1
ATOM 3136 O O . LEU B 1 141 ? -11.602 -16.016 2.314 1 98.44 141 LEU B O 1
ATOM 3140 N N . ILE B 1 142 ? -12.016 -14.445 0.737 1 98.88 142 ILE B N 1
ATOM 3141 C CA . ILE B 1 142 ? -12.125 -15.359 -0.394 1 98.88 142 ILE B CA 1
ATOM 3142 C C . ILE B 1 142 ? -10.938 -15.164 -1.33 1 98.88 142 ILE B C 1
ATOM 3144 O O . ILE B 1 142 ? -10.742 -14.086 -1.887 1 98.88 142 ILE B O 1
ATOM 3148 N N . GLU B 1 143 ? -10.203 -16.203 -1.544 1 98.38 143 GLU B N 1
ATOM 3149 C CA . GLU B 1 143 ? -9 -16.125 -2.369 1 98.38 143 GLU B CA 1
ATOM 3150 C C . GLU B 1 143 ? -9.156 -16.953 -3.641 1 98.38 143 GLU B C 1
ATOM 3152 O O . GLU B 1 143 ? -9.555 -18.125 -3.586 1 98.38 143 GLU B O 1
ATOM 3157 N N . THR B 1 144 ? -8.891 -16.359 -4.73 1 98.62 144 THR B N 1
ATOM 3158 C CA . THR B 1 144 ? -8.734 -17.078 -5.992 1 98.62 144 THR B CA 1
ATOM 3159 C C . THR B 1 144 ? -7.301 -16.953 -6.5 1 98.62 144 THR B C 1
ATOM 3161 O O . THR B 1 144 ? -6.75 -15.852 -6.574 1 98.62 144 THR B O 1
ATOM 3164 N N . GLY B 1 145 ? -6.699 -18.078 -6.801 1 98.19 145 GLY B N 1
ATOM 3165 C CA . GLY B 1 145 ? -5.316 -18.078 -7.246 1 98.19 145 GLY B CA 1
ATOM 3166 C C . GLY B 1 145 ? -5.102 -18.891 -8.508 1 98.19 145 GLY B C 1
ATOM 3167 O O . GLY B 1 145 ? -5.801 -19.875 -8.75 1 98.19 145 GLY B O 1
ATOM 3168 N N . PHE B 1 146 ? -4.156 -18.5 -9.312 1 98.56 146 PHE B N 1
ATOM 3169 C CA . PHE B 1 146 ? -3.686 -19.203 -10.492 1 98.56 146 PHE B CA 1
ATOM 3170 C C . PHE B 1 146 ? -2.197 -19.516 -10.375 1 98.56 146 PHE B C 1
ATOM 3172 O O . PHE B 1 146 ? -1.377 -18.609 -10.258 1 98.56 146 PHE B O 1
ATOM 3179 N N . ILE B 1 147 ? -1.832 -20.781 -10.445 1 98.19 147 ILE B N 1
ATOM 3180 C CA . ILE B 1 147 ? -0.467 -21.219 -10.188 1 98.19 147 ILE B CA 1
ATOM 3181 C C . ILE B 1 147 ? 0 -22.141 -11.312 1 98.19 147 ILE B C 1
ATOM 3183 O O . ILE B 1 147 ? -0.625 -23.156 -11.586 1 98.19 147 ILE B O 1
ATOM 3187 N N . PRO B 1 148 ? 1.128 -21.828 -11.867 1 97.5 148 PRO B N 1
ATOM 3188 C CA . PRO B 1 148 ? 1.634 -22.719 -12.922 1 97.5 148 PRO B CA 1
ATOM 3189 C C . PRO B 1 148 ? 1.919 -24.125 -12.414 1 97.5 148 PRO B C 1
ATOM 3191 O O . PRO B 1 148 ? 2.611 -24.297 -11.406 1 97.5 148 PRO B O 1
ATOM 3194 N N . ILE B 1 149 ? 1.47 -25.094 -13.188 1 97.31 149 ILE B N 1
ATOM 3195 C CA . ILE B 1 149 ? 1.652 -26.484 -12.805 1 97.31 149 ILE B CA 1
ATOM 3196 C C . ILE B 1 149 ? 3.143 -26.812 -12.766 1 97.31 149 ILE B C 1
ATOM 3198 O O . ILE B 1 149 ? 3.59 -27.578 -11.906 1 97.31 149 ILE B O 1
ATOM 3202 N N . LYS B 1 150 ? 3.887 -26.219 -13.625 1 94.5 150 LYS B N 1
ATOM 3203 C CA . LYS B 1 150 ? 5.312 -26.516 -13.742 1 94.5 150 LYS B CA 1
ATOM 3204 C C . LYS B 1 150 ? 6.059 -26.125 -12.469 1 94.5 150 LYS B C 1
ATOM 3206 O O . LYS B 1 150 ? 7.121 -26.688 -12.18 1 94.5 150 LYS B O 1
ATOM 3211 N N . ILE B 1 151 ? 5.555 -25.25 -11.688 1 93.44 151 ILE B N 1
ATOM 3212 C CA . ILE B 1 151 ? 6.219 -24.797 -10.469 1 93.44 151 ILE B CA 1
ATOM 3213 C C . ILE B 1 151 ? 5.887 -25.766 -9.328 1 93.44 151 ILE B C 1
ATOM 3215 O O . ILE B 1 151 ? 6.742 -26.062 -8.492 1 93.44 151 ILE B O 1
ATOM 3219 N N . THR B 1 152 ? 4.641 -26.141 -9.258 1 94.62 152 THR B N 1
ATOM 3220 C CA . THR B 1 152 ? 4.211 -27.062 -8.211 1 94.62 152 THR B CA 1
ATOM 3221 C C . THR B 1 152 ? 3.41 -28.219 -8.797 1 94.62 152 THR B C 1
ATOM 3223 O O . THR B 1 152 ? 2.211 -28.359 -8.539 1 94.62 152 THR B O 1
ATOM 3226 N N . PRO B 1 153 ? 4.07 -29.125 -9.422 1 95.19 153 PRO B N 1
ATOM 3227 C CA . PRO B 1 153 ? 3.342 -30.188 -10.117 1 95.19 153 PRO B CA 1
ATOM 3228 C C . PRO B 1 153 ? 2.621 -31.141 -9.156 1 95.19 153 PRO B C 1
ATOM 3230 O O . PRO B 1 153 ? 1.679 -31.828 -9.555 1 95.19 153 PRO B O 1
ATOM 3233 N N . GLU B 1 154 ? 2.973 -31.172 -7.879 1 95 154 GLU B N 1
ATOM 3234 C CA . GLU B 1 154 ? 2.404 -32.125 -6.926 1 95 154 GLU B CA 1
ATOM 3235 C C . GLU B 1 154 ? 1.261 -31.5 -6.137 1 95 154 GLU B C 1
ATOM 3237 O O . GLU B 1 154 ? 0.727 -32.125 -5.211 1 95 154 GLU B O 1
ATOM 3242 N N . LEU B 1 155 ? 0.867 -30.297 -6.504 1 96.12 155 LEU B N 1
ATOM 3243 C CA . LEU B 1 155 ? -0.168 -29.594 -5.758 1 96.12 155 LEU B CA 1
ATOM 3244 C C . LEU B 1 155 ? -1.474 -30.375 -5.762 1 96.12 155 LEU B C 1
ATOM 3246 O O . LEU B 1 155 ? -1.885 -30.906 -6.797 1 96.12 155 LEU B O 1
ATOM 3250 N N . ASN B 1 156 ? -2.074 -30.547 -4.621 1 96.62 156 ASN B N 1
ATOM 3251 C CA . ASN B 1 156 ? -3.328 -31.281 -4.477 1 96.62 156 ASN B CA 1
ATOM 3252 C C . ASN B 1 156 ? -4.188 -30.703 -3.355 1 96.62 156 ASN B C 1
ATOM 3254 O O . ASN B 1 156 ? -3.734 -29.844 -2.605 1 96.62 156 ASN B O 1
ATOM 3258 N N . PRO B 1 157 ? -5.43 -31.125 -3.219 1 97.12 157 PRO B N 1
ATOM 3259 C CA . PRO B 1 157 ? -6.371 -30.531 -2.264 1 97.12 157 PRO B CA 1
ATOM 3260 C C . PRO B 1 157 ? -5.867 -30.594 -0.824 1 97.12 157 PRO B C 1
ATOM 3262 O O . PRO B 1 157 ? -6.113 -29.672 -0.039 1 97.12 157 PRO B O 1
ATOM 3265 N N . ASP B 1 158 ? -5.188 -31.594 -0.475 1 96.75 158 ASP B N 1
ATOM 3266 C CA . ASP B 1 158 ? -4.699 -31.703 0.895 1 96.75 158 ASP B CA 1
ATOM 3267 C C . ASP B 1 158 ? -3.676 -30.609 1.202 1 96.75 158 ASP B C 1
ATOM 3269 O O . ASP B 1 158 ? -3.684 -30.031 2.291 1 96.75 158 ASP B O 1
ATOM 3273 N N . ILE B 1 159 ? -2.811 -30.359 0.291 1 96.62 159 ILE B N 1
ATOM 3274 C CA . ILE B 1 159 ? -1.813 -29.312 0.431 1 96.62 159 ILE B CA 1
ATOM 3275 C C . ILE B 1 159 ? -2.51 -27.953 0.536 1 96.62 159 ILE B C 1
ATOM 3277 O O . ILE B 1 159 ? -2.105 -27.094 1.329 1 96.62 159 ILE B O 1
ATOM 3281 N N . LEU B 1 160 ? -3.598 -27.812 -0.221 1 97.19 160 LEU B N 1
ATOM 3282 C CA . LEU B 1 160 ? -4.281 -26.531 -0.375 1 97.19 160 LEU B CA 1
ATOM 3283 C C . LEU B 1 160 ? -5.133 -26.219 0.852 1 97.19 160 LEU B C 1
ATOM 3285 O O . LEU B 1 160 ? -5.617 -25.094 1.004 1 97.19 160 LEU B O 1
ATOM 3289 N N . LYS B 1 161 ? -5.297 -27.125 1.758 1 96.44 161 LYS B N 1
ATOM 3290 C CA . LYS B 1 161 ? -5.984 -26.875 3.023 1 96.44 161 LYS B CA 1
ATOM 3291 C C . LYS B 1 161 ? -5.059 -26.219 4.039 1 96.44 161 LYS B C 1
ATOM 3293 O O . LYS B 1 161 ? -5.504 -25.797 5.105 1 96.44 161 LYS B O 1
ATOM 3298 N N . GLY B 1 162 ? -3.791 -26.141 3.641 1 95.5 162 GLY B N 1
ATOM 3299 C CA . GLY B 1 162 ? -2.797 -25.391 4.391 1 95.5 162 GLY B CA 1
ATOM 3300 C C . GLY B 1 162 ? -2.178 -24.266 3.596 1 95.5 162 GLY B C 1
ATOM 3301 O O . GLY B 1 162 ? -2.676 -23.906 2.527 1 95.5 162 GLY B O 1
ATOM 3302 N N . SER B 1 163 ? -1.172 -23.734 4.172 1 95.12 163 SER B N 1
ATOM 3303 C CA . SER B 1 163 ? -0.486 -22.641 3.516 1 95.12 163 SER B CA 1
ATOM 3304 C C . SER B 1 163 ? 0.327 -23.125 2.32 1 95.12 163 SER B C 1
ATOM 3306 O O . SER B 1 163 ? 1.288 -23.875 2.48 1 95.12 163 SER B O 1
ATOM 3308 N N . LEU B 1 164 ? -0.005 -22.625 1.206 1 95.19 164 LEU B N 1
ATOM 3309 C CA . LEU B 1 164 ? 0.758 -22.953 0.005 1 95.19 164 LEU B CA 1
ATOM 3310 C C . LEU B 1 164 ? 2.172 -22.391 0.091 1 95.19 164 LEU B C 1
ATOM 3312 O O . LEU B 1 164 ? 3.129 -23.031 -0.342 1 95.19 164 LEU B O 1
ATOM 3316 N N . PHE B 1 165 ? 2.338 -21.25 0.607 1 95 165 PHE B N 1
ATOM 3317 C CA . PHE B 1 165 ? 3.635 -20.594 0.688 1 95 165 PHE B CA 1
ATOM 3318 C C . PHE B 1 165 ? 4.562 -21.328 1.644 1 95 165 PHE B C 1
ATOM 3320 O O . PHE B 1 165 ? 5.734 -21.547 1.335 1 95 165 PHE B O 1
ATOM 3327 N N . ASN B 1 166 ? 4.016 -21.656 2.75 1 93.69 166 ASN B N 1
ATOM 3328 C CA . ASN B 1 166 ? 4.801 -22.484 3.672 1 93.69 166 ASN B CA 1
ATOM 3329 C C . ASN B 1 166 ? 5.152 -23.828 3.061 1 93.69 166 ASN B C 1
ATOM 3331 O O . ASN B 1 166 ? 6.258 -24.344 3.268 1 93.69 166 ASN B O 1
ATOM 3335 N N . TYR B 1 167 ? 4.242 -24.453 2.352 1 95.69 167 TYR B N 1
ATOM 3336 C CA . TYR B 1 167 ? 4.504 -25.703 1.668 1 95.69 167 TYR B CA 1
ATOM 3337 C C . TYR B 1 167 ? 5.691 -25.578 0.723 1 95.69 167 TYR B C 1
ATOM 3339 O O . TYR B 1 167 ? 6.598 -26.422 0.733 1 95.69 167 TYR B O 1
ATOM 3347 N N . LEU B 1 168 ? 5.703 -24.516 -0.082 1 94.94 168 LEU B N 1
ATOM 3348 C CA . LEU B 1 168 ? 6.797 -24.281 -1.021 1 94.94 168 LEU B CA 1
ATOM 3349 C C . LEU B 1 168 ? 8.125 -24.141 -0.284 1 94.94 168 LEU B C 1
ATOM 3351 O O . LEU B 1 168 ? 9.141 -24.703 -0.706 1 94.94 168 LEU B O 1
ATOM 3355 N N . GLU B 1 169 ? 8.07 -23.375 0.753 1 93.81 169 GLU B N 1
ATOM 3356 C CA . GLU B 1 169 ? 9.281 -23.141 1.537 1 93.81 169 GLU B CA 1
ATOM 3357 C C . GLU B 1 169 ? 9.797 -24.453 2.145 1 93.81 169 GLU B C 1
ATOM 3359 O O . GLU B 1 169 ? 10.977 -24.766 2.02 1 93.81 169 GLU B O 1
ATOM 3364 N N . ASP B 1 170 ? 8.953 -25.234 2.711 1 94.25 170 ASP B N 1
ATOM 3365 C CA . ASP B 1 170 ? 9.312 -26.422 3.459 1 94.25 170 ASP B CA 1
ATOM 3366 C C . ASP B 1 170 ? 9.742 -27.547 2.52 1 94.25 170 ASP B C 1
ATOM 3368 O O . ASP B 1 170 ? 10.68 -28.297 2.82 1 94.25 170 ASP B O 1
ATOM 3372 N N . THR B 1 171 ? 9.125 -27.656 1.387 1 94.06 171 THR B N 1
ATOM 3373 C CA . THR B 1 171 ? 9.312 -28.844 0.546 1 94.06 171 THR B CA 1
ATOM 3374 C C . THR B 1 171 ? 10.281 -28.547 -0.591 1 94.06 171 THR B C 1
ATOM 3376 O O . THR B 1 171 ? 10.977 -29.438 -1.071 1 94.06 171 THR B O 1
ATOM 3379 N N . GLN B 1 172 ? 10.289 -27.25 -1.017 1 92.81 172 GLN B N 1
ATOM 3380 C CA . GLN B 1 172 ? 11.086 -26.953 -2.203 1 92.81 172 GLN B CA 1
ATOM 3381 C C . GLN B 1 172 ? 12.133 -25.875 -1.903 1 92.81 172 GLN B C 1
ATOM 3383 O O . GLN B 1 172 ? 12.883 -25.469 -2.795 1 92.81 172 GLN B O 1
ATOM 3388 N N . ASN B 1 173 ? 12.195 -25.406 -0.759 1 93.38 173 ASN B N 1
ATOM 3389 C CA . ASN B 1 173 ? 13.125 -24.359 -0.351 1 93.38 173 ASN B CA 1
ATOM 3390 C C . ASN B 1 173 ? 12.969 -23.109 -1.21 1 93.38 173 ASN B C 1
ATOM 3392 O O . ASN B 1 173 ? 13.953 -22.484 -1.586 1 93.38 173 ASN B O 1
ATOM 3396 N N . LYS B 1 174 ? 11.742 -22.891 -1.575 1 92.44 174 LYS B N 1
ATOM 3397 C CA . LYS B 1 174 ? 11.383 -21.672 -2.297 1 92.44 174 LYS B CA 1
ATOM 3398 C C . LYS B 1 174 ? 10.555 -20.734 -1.418 1 92.44 174 LYS B C 1
ATOM 3400 O O . LYS B 1 174 ? 9.641 -21.172 -0.727 1 92.44 174 LYS B O 1
ATOM 3405 N N . THR B 1 175 ? 10.945 -19.453 -1.418 1 92.5 175 THR B N 1
ATOM 3406 C CA . THR B 1 175 ? 10.18 -18.469 -0.659 1 92.5 175 THR B CA 1
ATOM 3407 C C . THR B 1 175 ? 9.555 -17.438 -1.592 1 92.5 175 THR B C 1
ATOM 3409 O O . THR B 1 175 ? 10.117 -17.109 -2.641 1 92.5 175 THR B O 1
ATOM 3412 N N . VAL B 1 176 ? 8.391 -17.047 -1.262 1 93.12 176 VAL B N 1
ATOM 3413 C CA . VAL B 1 176 ? 7.703 -15.961 -1.96 1 93.12 176 VAL B CA 1
ATOM 3414 C C . VAL B 1 176 ? 8.008 -14.625 -1.277 1 93.12 176 VAL B C 1
ATOM 3416 O O . VAL B 1 176 ? 7.473 -14.336 -0.205 1 93.12 176 VAL B O 1
ATOM 3419 N N . THR B 1 177 ? 8.727 -13.75 -1.987 1 87.69 177 THR B N 1
ATOM 3420 C CA . THR B 1 177 ? 9.32 -12.633 -1.26 1 87.69 177 THR B CA 1
ATOM 3421 C C . THR B 1 177 ? 8.883 -11.297 -1.856 1 87.69 177 THR B C 1
ATOM 3423 O O . THR B 1 177 ? 9.141 -10.242 -1.284 1 87.69 177 THR B O 1
ATOM 3426 N N . ARG B 1 178 ? 8.219 -11.406 -2.973 1 87.81 178 ARG B N 1
ATOM 3427 C CA . ARG B 1 178 ? 7.824 -10.156 -3.621 1 87.81 178 ARG B CA 1
ATOM 3428 C C . ARG B 1 178 ? 6.375 -10.227 -4.098 1 87.81 178 ARG B C 1
ATOM 3430 O O . ARG B 1 178 ? 5.887 -11.297 -4.465 1 87.81 178 ARG B O 1
ATOM 3437 N N . SER B 1 179 ? 5.801 -9.031 -4.078 1 90.38 179 SER B N 1
ATOM 3438 C CA . SER B 1 179 ? 4.445 -8.938 -4.609 1 90.38 179 SER B CA 1
ATOM 3439 C C . SER B 1 179 ? 4.18 -7.566 -5.219 1 90.38 179 SER B C 1
ATOM 3441 O O . SER B 1 179 ? 4.789 -6.574 -4.816 1 90.38 179 SER B O 1
ATOM 3443 N N . PHE B 1 180 ? 3.395 -7.59 -6.234 1 88.75 180 PHE B N 1
ATOM 3444 C CA . PHE B 1 180 ? 2.76 -6.398 -6.789 1 88.75 180 PHE B CA 1
ATOM 3445 C C . PHE B 1 180 ? 1.241 -6.527 -6.754 1 88.75 180 PHE B C 1
ATOM 3447 O O . PHE B 1 180 ? 0.667 -7.348 -7.477 1 88.75 180 PHE B O 1
ATOM 3454 N N . LEU B 1 181 ? 0.616 -5.656 -5.926 1 92 181 LEU B N 1
ATOM 3455 C CA . LEU B 1 181 ? -0.828 -5.773 -5.75 1 92 181 LEU B CA 1
ATOM 3456 C C . LEU B 1 181 ? -1.517 -4.434 -5.988 1 92 181 LEU B C 1
ATOM 3458 O O . LEU B 1 181 ? -0.932 -3.379 -5.738 1 92 181 LEU B O 1
ATOM 3462 N N . THR B 1 182 ? -2.668 -4.508 -6.531 1 93.12 182 THR B N 1
ATOM 3463 C CA . THR B 1 182 ? -3.58 -3.373 -6.602 1 93.12 182 THR B CA 1
ATOM 3464 C C . THR B 1 182 ? -4.707 -3.52 -5.582 1 93.12 182 THR B C 1
ATOM 3466 O O . THR B 1 182 ? -5.348 -4.57 -5.504 1 93.12 182 THR B O 1
ATOM 3469 N N . ILE B 1 183 ? -4.91 -2.461 -4.785 1 95.75 183 ILE B N 1
ATOM 3470 C CA . ILE B 1 183 ? -5.973 -2.445 -3.787 1 95.75 183 ILE B CA 1
ATOM 3471 C C . ILE B 1 183 ? -7.148 -1.615 -4.297 1 95.75 183 ILE B C 1
ATOM 3473 O O . ILE B 1 183 ? -6.977 -0.459 -4.691 1 95.75 183 ILE B O 1
ATOM 3477 N N . THR B 1 184 ? -8.32 -2.199 -4.344 1 97.56 184 THR B N 1
ATOM 3478 C CA . THR B 1 184 ? -9.562 -1.526 -4.699 1 97.56 184 THR B CA 1
ATOM 3479 C C . THR B 1 184 ? -10.656 -1.835 -3.678 1 97.56 184 THR B C 1
ATOM 3481 O O . THR B 1 184 ? -10.414 -2.543 -2.699 1 97.56 184 THR B O 1
ATOM 3484 N N . VAL B 1 185 ? -11.773 -1.147 -3.865 1 98.44 185 VAL B N 1
ATOM 3485 C CA . VAL B 1 185 ? -12.961 -1.335 -3.045 1 98.44 185 VAL B CA 1
ATOM 3486 C C . VAL B 1 185 ? -14.164 -1.649 -3.938 1 98.44 185 VAL B C 1
ATOM 3488 O O . VAL B 1 185 ? -14.305 -1.073 -5.02 1 98.44 185 VAL B O 1
ATOM 3491 N N . GLU B 1 186 ? -14.969 -2.566 -3.441 1 98.75 186 GLU B N 1
ATOM 3492 C CA . GLU B 1 186 ? -16.141 -2.932 -4.227 1 98.75 186 GLU B CA 1
ATOM 3493 C C . GLU B 1 186 ? -17.359 -3.188 -3.332 1 98.75 186 GLU B C 1
ATOM 3495 O O . GLU B 1 186 ? -17.203 -3.637 -2.193 1 98.75 186 GLU B O 1
ATOM 3500 N N . PRO B 1 187 ? -18.578 -2.875 -3.961 1 98.81 187 PRO B N 1
ATOM 3501 C CA . PRO B 1 187 ? -19.734 -3.508 -3.324 1 98.81 187 PRO B CA 1
ATOM 3502 C C . PRO B 1 187 ? -19.625 -5.031 -3.273 1 98.81 187 PRO B C 1
ATOM 3504 O O . PRO B 1 187 ? -19 -5.637 -4.148 1 98.81 187 PRO B O 1
ATOM 3507 N N . SER B 1 188 ? -20.219 -5.613 -2.211 1 98.81 188 SER B N 1
ATOM 3508 C CA . SER B 1 188 ? -20.156 -7.066 -2.115 1 98.81 188 SER B CA 1
ATOM 3509 C C . SER B 1 188 ? -21.078 -7.727 -3.139 1 98.81 188 SER B C 1
ATOM 3511 O O . SER B 1 188 ? -22.172 -7.234 -3.404 1 98.81 188 SER B O 1
ATOM 3513 N N . THR B 1 189 ? -20.609 -8.805 -3.793 1 98.56 189 THR B N 1
ATOM 3514 C CA . THR B 1 189 ? -21.422 -9.648 -4.652 1 98.56 189 THR B CA 1
ATOM 3515 C C . THR B 1 189 ? -22.281 -10.609 -3.822 1 98.56 189 THR B C 1
ATOM 3517 O O . THR B 1 189 ? -22.094 -10.711 -2.607 1 98.56 189 THR B O 1
ATOM 3520 N N . LEU B 1 190 ? -23.156 -11.336 -4.516 1 98.56 190 LEU B N 1
ATOM 3521 C CA . LEU B 1 190 ? -23.953 -12.336 -3.812 1 98.56 190 LEU B CA 1
ATOM 3522 C C . LEU B 1 190 ? -23.062 -13.414 -3.199 1 98.56 190 LEU B C 1
ATOM 3524 O O . LEU B 1 190 ? -23.312 -13.875 -2.084 1 98.56 190 LEU B O 1
ATOM 3528 N N . GLU B 1 191 ? -22.047 -13.812 -3.893 1 98.62 191 GLU B N 1
ATOM 3529 C CA . GLU B 1 191 ? -21.109 -14.797 -3.355 1 98.62 191 GLU B CA 1
ATOM 3530 C C . GLU B 1 191 ? -20.391 -14.258 -2.129 1 98.62 191 GLU B C 1
ATOM 3532 O O . GLU B 1 191 ? -20.219 -14.969 -1.132 1 98.62 191 GLU B O 1
ATOM 3537 N N . ASP B 1 192 ? -19.906 -13.039 -2.256 1 98.81 192 ASP B N 1
ATOM 3538 C CA . ASP B 1 192 ? -19.297 -12.414 -1.09 1 98.81 192 ASP B CA 1
ATOM 3539 C C . ASP B 1 192 ? -20.219 -12.477 0.121 1 98.81 192 ASP B C 1
ATOM 3541 O O . ASP B 1 192 ? -19.797 -12.875 1.212 1 98.81 192 ASP B O 1
ATOM 3545 N N . GLN B 1 193 ? -21.438 -12.008 -0.117 1 98.81 193 GLN B N 1
ATOM 3546 C CA . GLN B 1 193 ? -22.438 -11.914 0.952 1 98.81 193 GLN B CA 1
ATOM 3547 C C . GLN B 1 193 ? -22.656 -13.273 1.605 1 98.81 193 GLN B C 1
ATOM 3549 O O . GLN B 1 193 ? -22.688 -13.383 2.834 1 98.81 193 GLN B O 1
ATOM 3554 N N . SER B 1 194 ? -22.781 -14.266 0.819 1 98.69 194 SER B N 1
ATOM 3555 C CA . SER B 1 194 ? -23.031 -15.609 1.326 1 98.69 194 SER B CA 1
ATOM 3556 C C . SER B 1 194 ? -21.812 -16.172 2.041 1 98.69 194 SER B C 1
ATOM 3558 O O . SER B 1 194 ? -21.906 -16.656 3.174 1 98.69 194 SER B O 1
ATOM 3560 N N . LYS B 1 195 ? -20.609 -16.078 1.478 1 98.81 195 LYS B N 1
ATOM 3561 C CA . LYS B 1 195 ? -19.422 -16.75 1.972 1 98.81 195 LYS B CA 1
ATOM 3562 C C . LYS B 1 195 ? -18.766 -15.969 3.107 1 98.81 195 LYS B C 1
ATOM 3564 O O . LYS B 1 195 ? -18.156 -16.547 4.008 1 98.81 195 LYS B O 1
ATOM 3569 N N . LEU B 1 196 ? -18.938 -14.633 3.076 1 98.81 196 LEU B N 1
ATOM 3570 C CA . LEU B 1 196 ? -18.297 -13.805 4.086 1 98.81 196 LEU B CA 1
ATOM 3571 C C . LEU B 1 196 ? -19.312 -13.297 5.102 1 98.81 196 LEU B C 1
ATOM 3573 O O . LEU B 1 196 ? -18.969 -12.523 5.996 1 98.81 196 LEU B O 1
ATOM 3577 N N . MET B 1 197 ? -20.531 -13.672 4.938 1 98.44 197 MET B N 1
ATOM 3578 C CA . MET B 1 197 ? -21.609 -13.297 5.855 1 98.44 197 MET B CA 1
ATOM 3579 C C . MET B 1 197 ? -21.766 -11.781 5.926 1 98.44 197 MET B C 1
ATOM 3581 O O . MET B 1 197 ? -21.766 -11.203 7.016 1 98.44 197 MET B O 1
ATOM 3585 N N . LEU B 1 198 ? -21.938 -11.219 4.832 1 98.75 198 LEU B N 1
ATOM 3586 C CA . LEU B 1 198 ? -22.078 -9.773 4.723 1 98.75 198 LEU B CA 1
ATOM 3587 C C . LEU B 1 198 ? -23.516 -9.398 4.395 1 98.75 198 LEU B C 1
ATOM 3589 O O . LEU B 1 198 ? -24.172 -10.078 3.611 1 98.75 198 LEU B O 1
ATOM 3593 N N . ALA B 1 199 ? -23.969 -8.266 4.949 1 98.62 199 ALA B N 1
ATOM 3594 C CA . ALA B 1 199 ? -25.172 -7.609 4.457 1 98.62 199 ALA B CA 1
ATOM 3595 C C . ALA B 1 199 ? -24.922 -6.922 3.121 1 98.62 199 ALA B C 1
ATOM 3597 O O . ALA B 1 199 ? -23.766 -6.637 2.773 1 98.62 199 ALA B O 1
ATOM 3598 N N . PRO B 1 200 ? -25.969 -6.637 2.395 1 98.12 200 PRO B N 1
ATOM 3599 C CA . PRO B 1 200 ? -25.797 -6.062 1.057 1 98.12 200 PRO B CA 1
ATOM 3600 C C . PRO B 1 200 ? -25.016 -4.746 1.071 1 98.12 200 PRO B C 1
ATOM 3602 O O . PRO B 1 200 ? -24.344 -4.418 0.099 1 98.12 200 PRO B O 1
ATOM 3605 N N . ASN B 1 201 ? -25.094 -4.008 2.125 1 98.19 201 ASN B N 1
ATOM 3606 C CA . ASN B 1 201 ? -24.406 -2.719 2.17 1 98.19 201 ASN B CA 1
ATOM 3607 C C . ASN B 1 201 ? -23.016 -2.842 2.766 1 98.19 201 ASN B C 1
ATOM 3609 O O . ASN B 1 201 ? -22.281 -1.855 2.846 1 98.19 201 ASN B O 1
ATOM 3613 N N . GLU B 1 202 ? -22.656 -4.02 3.225 1 98.75 202 GLU B N 1
ATOM 3614 C CA . GLU B 1 202 ? -21.297 -4.254 3.736 1 98.75 202 GLU B CA 1
ATOM 3615 C C . GLU B 1 202 ? -20.344 -4.637 2.613 1 98.75 202 GLU B C 1
ATOM 3617 O O . GLU B 1 202 ? -20.578 -5.613 1.897 1 98.75 202 GLU B O 1
ATOM 3622 N N . PRO B 1 203 ? -19.281 -3.869 2.402 1 98.88 203 PRO B N 1
ATOM 3623 C CA . PRO B 1 203 ? -18.438 -3.99 1.215 1 98.88 203 PRO B CA 1
ATOM 3624 C C . PRO B 1 203 ? -17.266 -4.949 1.42 1 98.88 203 PRO B C 1
ATOM 3626 O O . PRO B 1 203 ? -17.141 -5.562 2.484 1 98.88 203 PRO B O 1
ATOM 3629 N N . VAL B 1 204 ? -16.453 -5.07 0.386 1 98.94 204 VAL B N 1
ATOM 3630 C CA . VAL B 1 204 ? -15.211 -5.836 0.45 1 98.94 204 VAL B CA 1
ATOM 3631 C C . VAL B 1 204 ? -14.055 -4.969 -0.031 1 98.94 204 VAL B C 1
ATOM 3633 O O . VAL B 1 204 ? -14.234 -4.082 -0.869 1 98.94 204 VAL B O 1
ATOM 3636 N N . GLY B 1 205 ? -12.938 -5.188 0.592 1 98.69 205 GLY B N 1
ATOM 3637 C CA . GLY B 1 205 ? -11.688 -4.809 -0.045 1 98.69 205 GLY B CA 1
ATOM 3638 C C . GLY B 1 205 ? -11.172 -5.852 -1.018 1 98.69 205 GLY B C 1
ATOM 3639 O O . GLY B 1 205 ? -11.336 -7.051 -0.792 1 98.69 205 GLY B O 1
ATOM 3640 N N . VAL B 1 206 ? -10.594 -5.387 -2.09 1 98.38 206 VAL B N 1
ATOM 3641 C CA . VAL B 1 206 ? -10.062 -6.316 -3.08 1 98.38 206 VAL B CA 1
ATOM 3642 C C . VAL B 1 206 ? -8.57 -6.066 -3.277 1 98.38 206 VAL B C 1
ATOM 3644 O O . VAL B 1 206 ? -8.156 -4.934 -3.525 1 98.38 206 VAL B O 1
ATOM 3647 N N . MET B 1 207 ? -7.734 -7.039 -3.068 1 96.38 207 MET B N 1
ATOM 3648 C CA . MET B 1 207 ? -6.316 -7.043 -3.42 1 96.38 207 MET B CA 1
ATOM 3649 C C . MET B 1 207 ? -6.035 -8.039 -4.539 1 96.38 207 MET B C 1
ATOM 3651 O O . MET B 1 207 ? -6.34 -9.227 -4.414 1 96.38 207 MET B O 1
ATOM 3655 N N . GLU B 1 208 ? -5.492 -7.539 -5.602 1 95.5 208 GLU B N 1
ATOM 3656 C CA . GLU B 1 208 ? -5.227 -8.414 -6.738 1 95.5 208 GLU B CA 1
ATOM 3657 C C . GLU B 1 208 ? -3.861 -8.125 -7.355 1 95.5 208 GLU B C 1
ATOM 3659 O O . GLU B 1 208 ? -3.453 -6.965 -7.457 1 95.5 208 GLU B O 1
ATOM 3664 N N . GLY B 1 209 ? -3.18 -9.219 -7.746 1 94.44 209 GLY B N 1
ATOM 3665 C CA . GLY B 1 209 ? -1.896 -9.031 -8.398 1 94.44 209 GLY B CA 1
ATOM 3666 C C . GLY B 1 209 ? -1.063 -10.297 -8.469 1 94.44 209 GLY B C 1
ATOM 3667 O O . GLY B 1 209 ? -1.602 -11.391 -8.641 1 94.44 209 GLY B O 1
ATOM 3668 N N . ILE B 1 210 ? 0.288 -10.062 -8.453 1 93.19 210 ILE B N 1
ATOM 3669 C CA . ILE B 1 210 ? 1.198 -11.172 -8.719 1 93.19 210 ILE B CA 1
ATOM 3670 C C . ILE B 1 210 ? 2.17 -11.328 -7.551 1 93.19 210 ILE B C 1
ATOM 3672 O O . ILE B 1 210 ? 2.654 -10.344 -7 1 93.19 210 ILE B O 1
ATOM 3676 N N . PHE B 1 211 ? 2.416 -12.578 -7.23 1 93.5 211 PHE B N 1
ATOM 3677 C CA . PHE B 1 211 ? 3.443 -12.945 -6.266 1 93.5 211 PHE B CA 1
ATOM 3678 C C . PHE B 1 211 ? 4.641 -13.586 -6.965 1 93.5 211 PHE B C 1
ATOM 3680 O O . PHE B 1 211 ? 4.473 -14.344 -7.926 1 93.5 211 PHE B O 1
ATOM 3687 N N . PHE B 1 212 ? 5.832 -13.352 -6.426 1 91.25 212 PHE B N 1
ATOM 3688 C CA . PHE B 1 212 ? 7.062 -13.836 -7.039 1 91.25 212 PHE B CA 1
ATOM 3689 C C . PHE B 1 212 ? 7.871 -14.672 -6.051 1 91.25 212 PHE B C 1
ATOM 3691 O O . PHE B 1 212 ? 7.949 -14.328 -4.867 1 91.25 212 PHE B O 1
ATOM 3698 N N . LEU B 1 213 ? 8.516 -15.625 -6.621 1 92.56 213 LEU B N 1
ATOM 3699 C CA . LEU B 1 213 ? 9.492 -16.375 -5.844 1 92.56 213 LEU B CA 1
ATOM 3700 C C . LEU B 1 213 ? 10.75 -15.547 -5.602 1 92.56 213 LEU B C 1
ATOM 3702 O O . LEU B 1 213 ? 10.93 -14.492 -6.211 1 92.56 213 LEU B O 1
ATOM 3706 N N . ASP B 1 214 ? 11.633 -16.016 -4.699 1 88.56 214 ASP B N 1
ATOM 3707 C CA . ASP B 1 214 ? 12.836 -15.297 -4.305 1 88.56 214 ASP B CA 1
ATOM 3708 C C . ASP B 1 214 ? 13.797 -15.141 -5.488 1 88.56 214 ASP B C 1
ATOM 3710 O O . ASP B 1 214 ? 14.633 -14.242 -5.496 1 88.56 214 ASP B O 1
ATOM 3714 N N . ASP B 1 215 ? 13.609 -15.93 -6.5 1 86.81 215 ASP B N 1
ATOM 3715 C CA . ASP B 1 215 ? 14.484 -15.828 -7.66 1 86.81 215 ASP B CA 1
ATOM 3716 C C . ASP B 1 215 ? 13.875 -14.914 -8.727 1 86.81 215 ASP B C 1
ATOM 3718 O O . ASP B 1 215 ? 14.43 -14.781 -9.82 1 86.81 215 ASP B O 1
ATOM 3722 N N . GLY B 1 216 ? 12.68 -14.414 -8.406 1 87.19 216 GLY B N 1
ATOM 3723 C CA . GLY B 1 216 ? 12.055 -13.461 -9.312 1 87.19 216 GLY B CA 1
ATOM 3724 C C . GLY B 1 216 ? 11.016 -14.094 -10.227 1 87.19 216 GLY B C 1
ATOM 3725 O O . GLY B 1 216 ? 10.336 -13.391 -10.977 1 87.19 216 GLY B O 1
ATOM 3726 N N . THR B 1 217 ? 10.82 -15.328 -10.141 1 90.25 217 THR B N 1
ATOM 3727 C CA . THR B 1 217 ? 9.844 -16.016 -10.977 1 90.25 217 THR B CA 1
ATOM 3728 C C . THR B 1 217 ? 8.422 -15.695 -10.523 1 90.25 217 THR B C 1
ATOM 3730 O O . THR B 1 217 ? 8.086 -15.844 -9.352 1 90.25 217 THR B O 1
ATOM 3733 N N . PRO B 1 218 ? 7.625 -15.234 -11.516 1 92.56 218 PRO B N 1
ATOM 3734 C CA . PRO B 1 218 ? 6.211 -15.125 -11.141 1 92.56 218 PRO B CA 1
ATOM 3735 C C . PRO B 1 218 ? 5.598 -16.469 -10.766 1 92.56 218 PRO B C 1
ATOM 3737 O O . PRO B 1 218 ? 5.691 -17.438 -11.531 1 92.56 218 PRO B O 1
ATOM 3740 N N . PHE B 1 219 ? 4.949 -16.469 -9.656 1 93.94 219 PHE B N 1
ATOM 3741 C CA . PHE B 1 219 ? 4.504 -17.719 -9.055 1 93.94 219 PHE B CA 1
ATOM 3742 C C . PHE B 1 219 ? 2.982 -17.812 -9.047 1 93.94 219 PHE B C 1
ATOM 3744 O O . PHE B 1 219 ? 2.418 -18.906 -9.203 1 93.94 219 PHE B O 1
ATOM 3751 N N . GLU B 1 220 ? 2.34 -16.719 -8.805 1 97.19 220 GLU B N 1
ATOM 3752 C CA . GLU B 1 220 ? 0.892 -16.734 -8.625 1 97.19 220 GLU B CA 1
ATOM 3753 C C . GLU B 1 220 ? 0.265 -15.406 -9.023 1 97.19 220 GLU B C 1
ATOM 3755 O O . GLU B 1 220 ? 0.771 -14.344 -8.664 1 97.19 220 GLU B O 1
ATOM 3760 N N . VAL B 1 221 ? -0.802 -15.508 -9.789 1 96.75 221 VAL B N 1
ATOM 3761 C CA . VAL B 1 221 ? -1.758 -14.414 -9.891 1 96.75 221 VAL B CA 1
ATOM 3762 C C . VAL B 1 221 ? -2.896 -14.625 -8.898 1 96.75 221 VAL B C 1
ATOM 3764 O O . VAL B 1 221 ? -3.516 -15.695 -8.875 1 96.75 221 VAL B O 1
ATOM 3767 N N . SER B 1 222 ? -3.139 -13.633 -8.086 1 97 222 SER B N 1
ATOM 3768 C CA . SER B 1 222 ? -4.09 -13.82 -6.996 1 97 222 SER B CA 1
ATOM 3769 C C . SER B 1 222 ? -5.117 -12.688 -6.965 1 97 222 SER B C 1
ATOM 3771 O O . SER B 1 222 ? -4.801 -11.547 -7.305 1 97 222 SER B O 1
ATOM 3773 N N . ASN B 1 223 ? -6.332 -13.062 -6.656 1 97.62 223 ASN B N 1
ATOM 3774 C CA . ASN B 1 223 ? -7.414 -12.156 -6.285 1 97.62 223 ASN B CA 1
ATOM 3775 C C . ASN B 1 223 ? -7.961 -12.469 -4.895 1 97.62 223 ASN B C 1
ATOM 3777 O O . ASN B 1 223 ? -8.398 -13.594 -4.633 1 97.62 223 ASN B O 1
ATOM 3781 N N . MET B 1 224 ? -7.887 -11.5 -4.016 1 98.25 224 MET B N 1
ATOM 3782 C CA . MET B 1 224 ? -8.344 -11.656 -2.637 1 98.25 224 MET B CA 1
ATOM 3783 C C . MET B 1 224 ? -9.477 -10.688 -2.324 1 98.25 224 MET B C 1
ATOM 3785 O O . MET B 1 224 ? -9.297 -9.469 -2.426 1 98.25 224 MET B O 1
ATOM 3789 N N . ARG B 1 225 ? -10.625 -11.219 -2.006 1 98.88 225 ARG B N 1
ATOM 3790 C CA . ARG B 1 225 ? -11.773 -10.422 -1.562 1 98.88 225 ARG B CA 1
ATOM 3791 C C . ARG B 1 225 ? -11.93 -10.5 -0.047 1 98.88 225 ARG B C 1
ATOM 3793 O O . ARG B 1 225 ? -12.234 -11.562 0.499 1 98.88 225 ARG B O 1
ATOM 3800 N N . ILE B 1 226 ? -11.781 -9.375 0.629 1 98.62 226 ILE B N 1
ATOM 3801 C CA . ILE B 1 226 ? -11.594 -9.344 2.074 1 98.62 226 ILE B CA 1
ATOM 3802 C C . ILE B 1 226 ? -12.805 -8.695 2.74 1 98.62 226 ILE B C 1
ATOM 3804 O O . ILE B 1 226 ? -13.25 -7.621 2.332 1 98.62 226 ILE B O 1
ATOM 3808 N N . HIS B 1 227 ? -13.305 -9.328 3.793 1 98.75 227 HIS B N 1
ATOM 3809 C CA . HIS B 1 227 ? -14.312 -8.727 4.664 1 98.75 227 HIS B CA 1
ATOM 3810 C C . HIS B 1 227 ? -13.867 -7.355 5.16 1 98.75 227 HIS B C 1
ATOM 3812 O O . HIS B 1 227 ? -12.766 -7.207 5.684 1 98.75 227 HIS B O 1
ATOM 3818 N N . TYR B 1 228 ? -14.742 -6.359 5.09 1 98.44 228 TYR B N 1
ATOM 3819 C CA . TYR B 1 228 ? -14.328 -4.98 5.312 1 98.44 228 TYR B CA 1
ATOM 3820 C C . TYR B 1 228 ? -13.797 -4.789 6.727 1 98.44 228 TYR B C 1
ATOM 3822 O O . TYR B 1 228 ? -12.883 -3.99 6.953 1 98.44 228 TYR B O 1
ATOM 3830 N N . LYS B 1 229 ? -14.289 -5.539 7.648 1 97.12 229 LYS B N 1
ATOM 3831 C CA . LYS B 1 229 ? -13.875 -5.398 9.039 1 97.12 229 LYS B CA 1
ATOM 3832 C C . LYS B 1 229 ? -12.438 -5.871 9.234 1 97.12 229 LYS B C 1
ATOM 3834 O O . LYS B 1 229 ? -11.812 -5.574 10.258 1 97.12 229 LYS B O 1
ATOM 3839 N N . TYR B 1 230 ? -11.969 -6.582 8.242 1 96.12 230 TYR B N 1
ATOM 3840 C CA . TYR B 1 230 ? -10.641 -7.172 8.375 1 96.12 230 TYR B CA 1
ATOM 3841 C C . TYR B 1 230 ? -9.68 -6.59 7.344 1 96.12 230 TYR B C 1
ATOM 3843 O O . TYR B 1 230 ? -8.602 -7.137 7.113 1 96.12 230 TYR B O 1
ATOM 3851 N N . MET B 1 231 ? -10.094 -5.59 6.688 1 95.69 231 MET B N 1
ATOM 3852 C CA . MET B 1 231 ? -9.227 -4.895 5.738 1 95.69 231 MET B CA 1
ATOM 3853 C C . MET B 1 231 ? -8.555 -3.693 6.395 1 95.69 231 MET B C 1
ATOM 3855 O O . MET B 1 231 ? -9.109 -2.596 6.41 1 95.69 231 MET B O 1
ATOM 3859 N N . LYS B 1 232 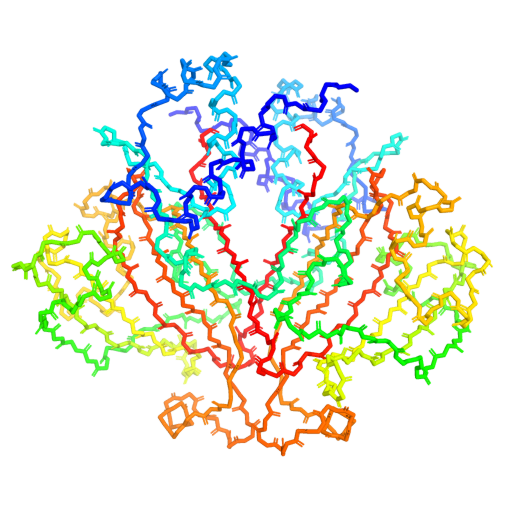? -7.43 -3.889 6.812 1 94.5 232 LYS B N 1
ATOM 3860 C CA . LYS B 1 232 ? -6.57 -2.855 7.383 1 94.5 232 LYS B CA 1
ATOM 3861 C C . LYS B 1 232 ? -5.129 -3.014 6.902 1 94.5 232 LYS B C 1
ATOM 3863 O O . LYS B 1 232 ? -4.391 -3.861 7.406 1 94.5 232 LYS B O 1
ATOM 3868 N N . TYR B 1 233 ? -4.746 -2.182 5.992 1 93.38 233 TYR B N 1
ATOM 3869 C CA . TYR B 1 233 ? -3.455 -2.281 5.324 1 93.38 233 TYR B CA 1
ATOM 3870 C C . TYR B 1 233 ? -2.629 -1.02 5.543 1 93.38 233 TYR B C 1
ATOM 3872 O O . TYR B 1 233 ? -3.066 0.082 5.203 1 93.38 233 TYR B O 1
ATOM 3880 N N . ASN B 1 234 ? -1.403 -1.142 6.047 1 89.81 234 ASN B N 1
ATOM 3881 C CA . ASN B 1 234 ? -0.518 0.003 6.23 1 89.81 234 ASN B CA 1
ATOM 3882 C C . ASN B 1 234 ? 0.419 0.184 5.043 1 89.81 234 ASN B C 1
ATOM 3884 O O . ASN B 1 234 ? 0.938 -0.794 4.5 1 89.81 234 ASN B O 1
ATOM 3888 N N . THR B 1 235 ? 0.57 1.409 4.645 1 87.12 235 THR B N 1
ATOM 3889 C CA . THR B 1 235 ? 1.5 1.74 3.568 1 87.12 235 THR B CA 1
ATOM 3890 C C . THR B 1 235 ? 2.342 2.959 3.938 1 87.12 235 THR B C 1
ATOM 3892 O O . THR B 1 235 ? 1.852 3.885 4.586 1 87.12 235 THR B O 1
ATOM 3895 N N . PHE B 1 236 ? 3.568 2.906 3.527 1 83.75 236 PHE B N 1
ATOM 3896 C CA . PHE B 1 236 ? 4.547 3.961 3.762 1 83.75 236 PHE B CA 1
ATOM 3897 C C . PHE B 1 236 ? 5.18 4.414 2.451 1 83.75 236 PHE B C 1
ATOM 3899 O O . PHE B 1 236 ? 5.68 3.596 1.681 1 83.75 236 PHE B O 1
ATOM 3906 N N . VAL B 1 237 ? 5.094 5.684 2.191 1 83 237 VAL B N 1
ATOM 3907 C CA . VAL B 1 237 ? 5.68 6.227 0.97 1 83 237 VAL B CA 1
ATOM 3908 C C . VAL B 1 237 ? 6.758 7.25 1.324 1 83 237 VAL B C 1
ATOM 3910 O O . VAL B 1 237 ? 6.574 8.062 2.234 1 83 237 VAL B O 1
ATOM 3913 N N . ASN B 1 238 ? 7.887 7.121 0.717 1 80.38 238 ASN B N 1
ATOM 3914 C CA . ASN B 1 238 ? 9.016 8.031 0.869 1 80.38 238 ASN B CA 1
ATOM 3915 C C . ASN B 1 238 ? 9.57 8.477 -0.485 1 80.38 238 ASN B C 1
ATOM 3917 O O . ASN B 1 238 ? 10.164 7.672 -1.205 1 80.38 238 ASN B O 1
ATOM 3921 N N . LEU B 1 239 ? 9.406 9.734 -0.758 1 74 239 LEU B N 1
ATOM 3922 C CA . LEU B 1 239 ? 9.906 10.258 -2.023 1 74 239 LEU B CA 1
ATOM 3923 C C . LEU B 1 239 ? 11.375 10.648 -1.907 1 74 239 LEU B C 1
ATOM 3925 O O . LEU B 1 239 ? 12.047 10.883 -2.918 1 74 239 LEU B O 1
ATOM 3929 N N . SER B 1 240 ? 11.859 10.875 -0.588 1 64.31 240 SER B N 1
ATOM 3930 C CA . SER B 1 240 ? 13.195 11.414 -0.356 1 64.31 240 SER B CA 1
ATOM 3931 C C . SER B 1 240 ? 14.273 10.391 -0.705 1 64.31 240 SER B C 1
ATOM 3933 O O . SER B 1 240 ? 14.086 9.188 -0.502 1 64.31 240 SER B O 1
ATOM 3935 N N . GLN B 1 241 ? 14.852 10.391 -1.952 1 53.47 241 GLN B N 1
ATOM 3936 C CA . GLN B 1 241 ? 16 9.602 -2.398 1 53.47 241 GLN B CA 1
ATOM 3937 C C . GLN B 1 241 ? 17.188 9.773 -1.447 1 53.47 241 GLN B C 1
ATOM 3939 O O . GLN B 1 241 ? 17.797 10.836 -1.392 1 53.47 241 GLN B O 1
ATOM 3944 N N . GLU B 1 242 ? 17 9.359 -0.102 1 44.22 242 GLU B N 1
ATOM 3945 C CA . GLU B 1 242 ? 18.344 9.43 0.459 1 44.22 242 GLU B CA 1
ATOM 3946 C C . GLU B 1 242 ? 19.266 8.391 -0.171 1 44.22 242 GLU B C 1
ATOM 3948 O O . GLU B 1 242 ? 18.828 7.289 -0.503 1 44.22 242 GLU B O 1
#

Sequence (484 aa):
MTDLVYRSVMRDIKQKILNNEYEDMRLPDERSLSDYYHVSRSSMKRALGLLAQQGIVFKKRGSGTFINPLYLKNQALFKYEGSNLGITDSFSVPGKKQSIELLDYQVIKADEDLRQDLFLKESDFVYQIKRLRLLDDQPFLIETGFIPIKITPELNPDILKGSLFNYLEDTQNKTVTRSFLTITVEPSTLEDQSKLMLAPNEPVGVMEGIFFLDDGTPFEVSNMRIHYKYMKYNTFVNLSQEMTDLVYRSVMRDIKQKILNNEYEDMRLPDERSLSDYYHVSRSSMKRALGLLAQQGIVFKKRGSGTFINPLYLKNQALFKYEGSNLGITDSFSVPGKKQSIELLDYQVIKADEDLRQDLFLKESDFVYQIKRLRLLDDQPFLIETGFIPIKITPELNPDILKGSLFNYLEDTQNKTVTRSFLTITVEPSTLEDQSKLMLAPNEPVGVMEGIFFLDDGTPFEVSNMRIHYKYMKYNTFVNLSQE

Radius of gyration: 23.12 Å; Cα contacts (8 Å, |Δi|>4): 1001; chains: 2; bounding box: 55×64×54 Å

Nearest PDB structures (foldseek):
  3bwg-assembly1_B  TM=8.151E-01  e=1.453E-18  Bacillus subtilis subsp. subtilis str. 168
  3bwg-assembly1_A  TM=7.792E-01  e=1.936E-17  Bacillus subtilis subsp. subtilis str. 168
  3bwg-assembly2_C-2  TM=7.506E-01  e=4.590E-17  Bacillus subtilis subsp. subtilis str. 168
  4u0w-assembly1_A  TM=6.136E-01  e=2.438E-18  Bacillus subtilis subsp. subtilis str. 168
  2wv0-assembly3_F  TM=6.407E-01  e=4.333E-17  Bacillus subtilis

InterPro domains:
  IPR000524 Transcription regulator HTH, GntR [PF00392] (6-67)
  IPR000524 Transcription regulator HTH, GntR [PR00035] (27-41)
  IPR000524 Transcription regulator HTH, GntR [PR00035] (41-57)
  IPR000524 Transcription regulator HTH, GntR [PS50949] (3-70)
  IPR000524 Transcription regulator HTH, GntR [SM00345] (9-67)
  IPR000524 Transcription regulator HTH, GntR [cd07377] (5-68)
  IPR011663 UbiC transcription regulator-associated [PF07702] (95-228)
  IPR011663 UbiC transcription regulator-associated [SM00866] (93-232)
  IPR028978 Chorismate pyruvate-lyase/UbiC transcription regulator-associated domain superfamily [G3DSA:3.40.1410.10] (83-237)
  IPR028978 Chorismate pyruvate-lyase/UbiC transcription regulator-associated domain superfamily [SSF64288] (55-238)
  IPR036388 Winged helix-like DNA-binding domain superfamily [G3DSA:1.10.10.10] (2-68)
  IPR036390 Winged helix DNA-binding domain superfamily [SSF46785] (5-71)
  IPR050679 Bacterial HTH-type transcriptional regulator [PTHR44846] (6-235)

Organism: Lactobacillus gasseri (NCBI:txid1596)